Protein AF-A0A0F7GCV2-F1 (afdb_monomer)

Mean predicted aligned error: 16.21 Å

Sequence (490 aa):
MKNYNIGFSPEIVAKTCRRILKTDPNDILAHYYLGQAFEEQGKLLKAVDEYQEVLRIDPHKGKPHYHIGNIYQSQGKLEDAIDEYVQAIKIVPNQYQFHFSLGTAYEQQGKFQKAIYEYKEASKTCLDCDRERILTLLGSLYIRHGKMAAAIREFQKVLTINPDKEYAHFSLGIAYNTQGKFQKAIQEYAKALELNPDSARVHVLLGNVYKEQGRLDEAVKEFQQALEIDIGYVNAHYFLGDAYVSQNNLPAAIEEFRATQKINPDHLGAHHDLGIVFEMLGQANESMHEWKHFINKATGNLAHKSFVDDAKRRVLDLEMKLELQRSNNRIIYGLIKISESEQGHALCFLGEERALWLNNIWKIANGSKTWGEFLNQLPLDDAQSFRDVGNLPLPEKDEPLHFNDLCLFYHGQKLEWPFFSMLRWIPEEIKSKYGKIKMTMVFGDFLYFNPIFEAPLVASLKQHGYILERNDELIQRTNADNFFYFVDCE

Solvent-accessible surface area (backbone atoms only — not comparable to full-atom values): 26500 Å² total; per-residue (Å²): 122,96,75,76,89,67,92,72,57,47,67,57,48,33,56,50,24,55,55,46,40,73,78,40,80,80,46,50,66,37,30,44,51,30,12,52,22,24,46,78,68,68,40,53,70,61,13,41,54,26,25,49,50,30,41,72,77,41,74,82,53,25,65,44,30,38,53,45,13,52,53,29,43,76,70,67,39,44,67,66,13,44,55,25,20,52,51,13,32,74,62,41,68,76,41,26,68,40,30,39,53,39,12,52,45,26,46,77,69,66,39,52,74,58,14,54,50,25,38,49,54,14,52,71,46,42,84,91,58,73,50,54,59,47,30,47,52,52,18,53,55,23,50,79,67,72,37,31,76,57,16,44,57,30,29,52,52,31,40,71,77,38,76,81,43,36,70,41,29,41,51,39,12,53,36,27,41,80,68,70,37,47,72,59,12,48,54,24,33,51,52,17,35,75,70,43,74,82,40,33,68,55,28,34,54,46,14,51,51,28,43,78,69,69,39,44,71,60,12,42,52,26,15,49,52,13,36,74,66,34,78,80,43,50,67,28,31,41,54,35,12,53,42,25,47,75,70,68,38,51,72,60,14,50,55,24,25,50,51,23,36,72,79,37,78,79,46,52,70,42,28,46,50,48,15,50,52,26,47,76,70,68,36,51,70,62,12,39,52,27,29,50,51,28,39,67,74,44,61,89,40,76,92,43,45,69,60,42,53,48,43,52,51,52,39,52,52,45,53,50,52,52,48,34,58,74,47,71,73,44,69,63,49,47,79,48,79,78,50,99,88,44,95,41,49,33,43,43,64,77,79,94,81,55,75,69,56,56,54,49,51,50,51,45,50,75,72,28,65,22,46,38,54,31,47,69,71,40,57,70,71,58,34,46,38,66,70,68,44,76,95,59,86,72,78,55,53,81,39,74,54,57,79,83,35,62,42,44,36,59,95,91,39,78,47,71,67,74,61,61,67,54,58,69,72,52,57,68,74,58,53,71,72,52,77,72,84,65,71,59,84,61,90,60,104,56,96,56,86,56,77,59,70,54,70,71,57,52,54,52,43,46,76,71,57,32,44,81,42,74,40,65,70,59,24,71,75,66,78,46,97,83,46,69,49,76,44,71,81,123

Structure (mmCIF, N/CA/C/O backbone):
data_AF-A0A0F7GCV2-F1
#
_entry.id   AF-A0A0F7GCV2-F1
#
loop_
_atom_site.group_PDB
_atom_site.id
_atom_site.type_symbol
_atom_site.label_atom_id
_atom_site.label_alt_id
_atom_site.label_comp_id
_atom_site.label_asym_id
_atom_site.label_entity_id
_atom_site.label_seq_id
_atom_site.pdbx_PDB_ins_code
_atom_site.Cartn_x
_atom_site.Cartn_y
_atom_site.Cartn_z
_atom_site.occupancy
_atom_site.B_iso_or_equiv
_atom_site.auth_seq_id
_atom_site.auth_comp_id
_atom_site.auth_asym_id
_atom_site.auth_atom_id
_atom_site.pdbx_PDB_model_num
ATOM 1 N N . MET A 1 1 ? 22.943 -9.437 -43.470 1.00 51.25 1 MET A N 1
ATOM 2 C CA . MET A 1 1 ? 22.705 -9.133 -42.040 1.00 51.25 1 MET A CA 1
ATOM 3 C C . MET A 1 1 ? 21.429 -8.327 -41.754 1.00 51.25 1 MET A C 1
ATOM 5 O O . MET A 1 1 ? 20.947 -8.427 -40.640 1.00 51.25 1 MET A O 1
ATOM 9 N N . LYS A 1 2 ? 20.813 -7.602 -42.710 1.00 33.03 2 LYS A N 1
ATOM 10 C CA . LYS A 1 2 ? 19.607 -6.773 -42.451 1.00 33.03 2 LYS A CA 1
ATOM 11 C C . LYS A 1 2 ? 18.306 -7.518 -42.060 1.00 33.03 2 LYS A C 1
ATOM 13 O O . LYS A 1 2 ? 17.382 -6.858 -41.616 1.00 33.03 2 LYS A O 1
ATOM 18 N N . ASN A 1 3 ? 18.253 -8.854 -42.151 1.00 36.38 3 ASN A N 1
ATOM 19 C CA . ASN A 1 3 ? 17.060 -9.665 -41.833 1.00 36.38 3 ASN A CA 1
ATOM 20 C C . ASN A 1 3 ? 17.252 -10.639 -40.647 1.00 36.38 3 ASN A C 1
ATOM 22 O O . ASN A 1 3 ? 16.503 -11.601 -40.526 1.00 36.38 3 ASN A O 1
ATOM 26 N N . TYR A 1 4 ? 18.247 -10.441 -39.775 1.00 49.03 4 TYR A N 1
ATOM 27 C CA . TYR A 1 4 ? 18.553 -11.400 -38.693 1.00 49.03 4 TYR A CA 1
ATOM 28 C C . TYR A 1 4 ? 17.653 -11.305 -37.447 1.00 49.03 4 TYR A C 1
ATOM 30 O O . TYR A 1 4 ? 17.954 -11.924 -36.436 1.00 49.03 4 TYR A O 1
ATOM 38 N N . ASN A 1 5 ? 16.529 -10.586 -37.517 1.00 40.44 5 ASN A N 1
ATOM 39 C CA . ASN A 1 5 ? 15.610 -10.413 -36.386 1.00 40.44 5 ASN A CA 1
ATOM 40 C C . ASN A 1 5 ? 14.453 -11.436 -36.367 1.00 40.44 5 ASN A C 1
ATOM 42 O O . ASN A 1 5 ? 13.397 -11.161 -35.806 1.00 40.44 5 ASN A O 1
ATOM 46 N N . ILE A 1 6 ? 14.615 -12.595 -37.021 1.00 41.00 6 ILE A N 1
ATOM 47 C CA . ILE A 1 6 ? 13.574 -13.630 -37.119 1.00 41.00 6 ILE A CA 1
ATOM 48 C C . ILE A 1 6 ? 14.184 -15.016 -36.824 1.00 41.00 6 ILE A C 1
ATOM 50 O O . ILE A 1 6 ? 14.790 -15.631 -37.696 1.00 41.00 6 ILE A O 1
ATOM 54 N N . GLY A 1 7 ? 14.013 -15.510 -35.592 1.00 54.66 7 GLY A N 1
ATOM 55 C CA . GLY A 1 7 ? 13.826 -16.942 -35.294 1.00 54.66 7 GLY A CA 1
ATOM 56 C C . GLY A 1 7 ? 15.020 -17.913 -35.305 1.00 54.66 7 GLY A C 1
ATOM 57 O O . GLY A 1 7 ? 14.779 -19.118 -35.285 1.00 54.66 7 GLY A O 1
ATOM 58 N N . PHE A 1 8 ? 16.279 -17.465 -35.336 1.00 71.12 8 PHE A N 1
ATOM 59 C CA . PHE A 1 8 ? 17.431 -18.380 -35.232 1.00 71.12 8 PHE A CA 1
ATOM 60 C C . PHE A 1 8 ? 17.851 -18.627 -33.782 1.00 71.12 8 PHE A C 1
ATOM 62 O O . PHE A 1 8 ? 17.760 -17.728 -32.953 1.00 71.12 8 PHE A O 1
ATOM 69 N N . SER A 1 9 ? 18.348 -19.834 -33.483 1.00 86.69 9 SER A N 1
ATOM 70 C CA . SER A 1 9 ? 18.821 -20.152 -32.134 1.00 86.69 9 SER A CA 1
ATOM 71 C C . SER A 1 9 ? 20.073 -19.329 -31.771 1.00 86.69 9 SER A C 1
ATOM 73 O O . SER A 1 9 ? 20.914 -19.079 -32.652 1.00 86.69 9 SER A O 1
ATOM 75 N N . PRO A 1 10 ? 20.249 -18.946 -30.492 1.00 88.00 10 PRO A N 1
ATOM 76 C CA . PRO A 1 10 ? 21.396 -18.153 -30.042 1.00 88.00 10 PRO A CA 1
ATOM 77 C C . PRO A 1 10 ? 22.746 -18.792 -30.411 1.00 88.00 10 PRO A C 1
ATOM 79 O O . PRO A 1 10 ? 23.729 -18.107 -30.703 1.00 88.00 10 PRO A O 1
ATOM 82 N N . GLU A 1 11 ? 22.817 -20.124 -30.458 1.00 89.38 11 GLU A N 1
ATOM 83 C CA . GLU A 1 11 ? 24.028 -20.865 -30.820 1.00 89.38 11 GLU A CA 1
ATOM 84 C C . GLU A 1 11 ? 24.405 -20.680 -32.294 1.00 89.38 11 GLU A C 1
ATOM 86 O O . GLU A 1 11 ? 25.593 -20.575 -32.621 1.00 89.38 11 GLU A O 1
ATOM 91 N N . ILE A 1 12 ? 23.411 -20.631 -33.187 1.00 90.50 12 ILE A N 1
ATOM 92 C CA . ILE A 1 12 ? 23.620 -20.418 -34.625 1.00 90.50 12 ILE A CA 1
ATOM 93 C C . ILE A 1 12 ? 24.114 -18.993 -34.867 1.00 90.50 12 ILE A C 1
ATOM 95 O O . ILE A 1 12 ? 25.077 -18.803 -35.622 1.00 90.50 12 ILE A O 1
ATOM 99 N N . VAL A 1 13 ? 23.506 -18.011 -34.196 1.00 91.31 13 VAL A N 1
ATOM 100 C CA . VAL A 1 13 ? 23.935 -16.606 -34.253 1.00 91.31 13 VAL A CA 1
ATOM 101 C C . VAL A 1 13 ? 25.382 -16.494 -33.778 1.00 91.31 13 VAL A C 1
ATOM 103 O O . VAL A 1 13 ? 26.241 -16.031 -34.531 1.00 91.31 13 VAL A O 1
ATOM 106 N N . ALA A 1 14 ? 25.700 -17.051 -32.607 1.00 92.88 14 ALA A N 1
ATOM 107 C CA . ALA A 1 14 ? 27.052 -17.007 -32.059 1.00 92.88 14 ALA A CA 1
ATOM 108 C C . ALA A 1 14 ? 28.093 -17.682 -32.972 1.00 92.88 14 ALA A C 1
ATOM 110 O O . ALA A 1 14 ? 29.189 -17.153 -33.182 1.00 92.88 14 ALA A O 1
ATOM 111 N N . LYS A 1 15 ? 27.772 -18.847 -33.554 1.00 93.31 15 LYS A N 1
ATOM 112 C CA . LYS A 1 15 ? 28.664 -19.549 -34.495 1.00 93.31 15 LYS A CA 1
ATOM 113 C C . LYS A 1 15 ? 28.915 -18.725 -35.759 1.00 93.31 15 LYS A C 1
ATOM 115 O O . LYS A 1 15 ? 30.039 -18.711 -36.265 1.00 93.31 15 LYS A O 1
ATOM 120 N N . THR A 1 16 ? 27.882 -18.053 -36.258 1.00 93.44 16 THR A N 1
ATOM 121 C CA . THR A 1 16 ? 27.951 -17.228 -37.468 1.00 93.44 16 THR A CA 1
ATOM 122 C C . THR A 1 16 ? 28.781 -15.971 -37.225 1.00 93.44 16 THR A C 1
ATOM 124 O O . THR A 1 16 ? 29.723 -15.728 -37.980 1.00 93.44 16 THR A O 1
ATOM 127 N N . CYS A 1 17 ? 28.529 -15.243 -36.132 1.00 94.25 17 CYS A N 1
ATOM 128 C CA . CYS A 1 17 ? 29.315 -14.066 -35.755 1.00 94.25 17 CYS A CA 1
ATOM 129 C C . CYS A 1 17 ? 30.797 -14.409 -35.574 1.00 94.25 17 CYS A C 1
ATOM 131 O O . CYS A 1 17 ? 31.650 -13.748 -36.155 1.00 94.25 17 CYS A O 1
ATOM 133 N N . ARG A 1 18 ? 31.133 -15.520 -34.902 1.00 94.38 18 ARG A N 1
ATOM 134 C CA . ARG A 1 18 ? 32.538 -15.961 -34.779 1.00 94.38 18 ARG A CA 1
ATOM 135 C C . ARG A 1 18 ? 33.211 -16.251 -36.118 1.00 94.38 18 ARG A C 1
ATOM 137 O O . ARG A 1 18 ? 34.422 -16.100 -36.230 1.00 94.38 18 ARG A O 1
ATOM 144 N N . ARG A 1 19 ? 32.469 -16.716 -37.129 1.00 94.69 19 ARG A N 1
ATOM 145 C CA . ARG A 1 19 ? 33.030 -16.923 -38.473 1.00 94.69 19 ARG A CA 1
ATOM 146 C C . ARG A 1 19 ? 33.345 -15.589 -39.145 1.00 94.69 19 ARG A C 1
ATOM 148 O O . ARG A 1 19 ? 34.384 -15.500 -39.787 1.00 94.69 19 ARG A O 1
ATOM 155 N N . ILE A 1 20 ? 32.480 -14.593 -38.972 1.00 93.88 20 ILE A N 1
ATOM 156 C CA . ILE A 1 20 ? 32.690 -13.232 -39.482 1.00 93.88 20 ILE A CA 1
ATOM 157 C C . ILE A 1 20 ? 33.903 -12.598 -38.796 1.00 93.88 20 ILE A C 1
ATOM 159 O O . ILE A 1 20 ? 34.797 -12.123 -39.485 1.00 93.88 20 ILE A O 1
ATOM 163 N N . LEU A 1 21 ? 34.018 -12.723 -37.472 1.00 94.50 21 LEU A N 1
ATOM 164 C CA . LEU A 1 21 ? 35.140 -12.172 -36.702 1.00 94.50 21 LEU A CA 1
ATOM 165 C C . LEU A 1 21 ? 36.499 -12.812 -37.027 1.00 94.50 21 LEU A C 1
ATOM 167 O O . LEU A 1 21 ? 37.541 -12.201 -36.826 1.00 94.50 21 LEU A O 1
ATOM 171 N N . LYS A 1 22 ? 36.517 -14.035 -37.575 1.00 95.25 22 LYS A N 1
ATOM 172 C CA . LYS A 1 22 ? 37.752 -14.637 -38.112 1.00 95.25 22 LYS A CA 1
ATOM 173 C C . LYS A 1 22 ? 38.231 -13.967 -39.398 1.00 95.25 22 LYS A C 1
ATOM 175 O O . LYS A 1 22 ? 39.420 -14.025 -39.691 1.00 95.25 22 LYS A O 1
ATOM 180 N N . THR A 1 23 ? 37.312 -13.422 -40.192 1.00 94.94 23 THR A N 1
ATOM 181 C CA . THR A 1 23 ? 37.624 -12.744 -41.457 1.00 94.94 23 THR A CA 1
ATOM 182 C C . THR A 1 23 ? 37.780 -11.238 -41.283 1.00 94.94 23 THR A C 1
ATOM 184 O O . THR A 1 23 ? 38.622 -10.646 -41.948 1.00 94.94 23 THR A O 1
ATOM 187 N N . ASP A 1 24 ? 37.006 -10.642 -40.379 1.00 94.00 24 ASP A N 1
ATOM 188 C CA . ASP A 1 24 ? 37.065 -9.232 -40.008 1.00 94.00 24 ASP A CA 1
ATOM 189 C C . ASP A 1 24 ? 36.930 -9.098 -38.481 1.00 94.00 24 ASP A C 1
ATOM 191 O O . ASP A 1 24 ? 35.812 -9.086 -37.958 1.00 94.00 24 ASP A O 1
ATOM 195 N N . PRO A 1 25 ? 38.057 -9.019 -37.750 1.00 94.00 25 PRO A N 1
ATOM 196 C CA . PRO A 1 25 ? 38.048 -8.908 -36.295 1.00 94.00 25 PRO A CA 1
ATOM 197 C C . PRO A 1 25 ? 37.465 -7.604 -35.744 1.00 94.00 25 PRO A C 1
ATOM 199 O O . PRO A 1 25 ? 37.309 -7.518 -34.538 1.00 94.00 25 PRO A O 1
ATOM 202 N N . ASN A 1 26 ? 37.190 -6.589 -36.572 1.00 94.50 26 ASN A N 1
ATOM 203 C CA . ASN A 1 26 ? 36.624 -5.314 -36.115 1.00 94.50 26 ASN A CA 1
ATOM 204 C C . ASN A 1 26 ? 35.174 -5.110 -36.605 1.00 94.50 26 ASN A C 1
ATOM 206 O O . ASN A 1 26 ? 34.674 -3.980 -36.600 1.00 94.50 26 ASN A O 1
ATOM 210 N N . ASP A 1 27 ? 34.475 -6.171 -37.032 1.00 95.19 27 ASP A N 1
ATOM 211 C CA . ASP A 1 27 ? 33.066 -6.072 -37.430 1.00 95.19 27 ASP A CA 1
ATOM 212 C C . ASP A 1 27 ? 32.176 -5.786 -36.203 1.00 95.19 27 ASP A C 1
ATOM 214 O O . ASP A 1 27 ? 31.856 -6.662 -35.392 1.00 95.19 27 ASP A O 1
ATOM 218 N N . ILE A 1 28 ? 31.744 -4.526 -36.094 1.00 94.12 28 ILE A N 1
ATOM 219 C CA . ILE A 1 28 ? 30.892 -4.011 -35.012 1.00 94.12 28 ILE A CA 1
ATOM 220 C C . ILE A 1 28 ? 29.583 -4.800 -34.875 1.00 94.12 28 ILE A C 1
ATOM 222 O O . ILE A 1 28 ? 29.126 -5.057 -33.760 1.00 94.12 28 ILE A O 1
ATOM 226 N N . LEU A 1 29 ? 28.938 -5.159 -35.991 1.00 93.75 29 LEU A N 1
ATOM 227 C CA . LEU A 1 29 ? 27.657 -5.865 -35.949 1.00 93.75 29 LEU A CA 1
ATOM 228 C C . LEU A 1 29 ? 27.858 -7.301 -35.471 1.00 93.75 29 LEU A C 1
ATOM 230 O O . LEU A 1 29 ? 27.042 -7.798 -34.695 1.00 93.75 29 LEU A O 1
ATOM 234 N N . ALA A 1 30 ? 28.939 -7.954 -35.898 1.00 94.25 30 ALA A N 1
ATOM 235 C CA . ALA A 1 30 ? 29.267 -9.300 -35.457 1.00 94.25 30 ALA A CA 1
ATOM 236 C C . ALA A 1 30 ? 29.531 -9.351 -33.945 1.00 94.25 30 ALA A C 1
ATOM 238 O O . ALA A 1 30 ? 28.947 -10.213 -33.287 1.00 94.25 30 ALA A O 1
ATOM 239 N N . HIS A 1 31 ? 30.312 -8.416 -33.389 1.00 96.75 31 HIS A N 1
ATOM 240 C CA . HIS A 1 31 ? 30.496 -8.297 -31.935 1.00 96.75 31 HIS A CA 1
ATOM 241 C C . HIS A 1 31 ? 29.175 -8.002 -31.211 1.00 96.75 31 HIS A C 1
ATOM 243 O O . HIS A 1 31 ? 28.816 -8.705 -30.267 1.00 96.75 31 HIS A O 1
ATOM 249 N N . TYR A 1 32 ? 28.383 -7.041 -31.699 1.00 95.81 32 TYR A N 1
ATOM 250 C CA . TYR A 1 32 ? 27.100 -6.683 -31.084 1.00 95.81 32 TYR A CA 1
ATOM 251 C C . TYR A 1 32 ? 26.124 -7.868 -31.010 1.00 95.81 32 TYR A C 1
ATOM 253 O O . TYR A 1 32 ? 25.599 -8.176 -29.940 1.00 95.81 32 TYR A O 1
ATOM 261 N N . TYR A 1 33 ? 25.901 -8.569 -32.125 1.00 95.25 33 TYR A N 1
ATOM 262 C CA . TYR A 1 33 ? 24.995 -9.721 -32.159 1.00 95.25 33 TYR A CA 1
ATOM 263 C C . TYR A 1 33 ? 25.566 -10.949 -31.438 1.00 95.25 33 TYR A C 1
ATOM 265 O O . TYR A 1 33 ? 24.800 -11.770 -30.935 1.00 95.25 33 TYR A O 1
ATOM 273 N N . LEU A 1 34 ? 26.894 -11.092 -31.363 1.00 95.75 34 LEU A N 1
ATOM 274 C CA . LEU A 1 34 ? 27.526 -12.132 -30.551 1.00 95.75 34 LEU A CA 1
ATOM 275 C C . LEU A 1 34 ? 27.307 -11.879 -29.054 1.00 95.75 34 LEU A C 1
ATOM 277 O O . LEU A 1 34 ? 26.990 -12.827 -28.333 1.00 95.75 34 LEU A O 1
ATOM 281 N N . GLY A 1 35 ? 27.394 -10.620 -28.614 1.00 96.06 35 GLY A N 1
ATOM 282 C CA . GLY A 1 35 ? 27.037 -10.199 -27.260 1.00 96.06 35 GLY A CA 1
ATOM 283 C C . GLY A 1 35 ? 25.589 -10.551 -26.911 1.00 96.06 35 GLY A C 1
ATOM 284 O O . GLY A 1 35 ? 25.356 -11.247 -25.924 1.00 96.06 35 GLY A O 1
ATOM 285 N N . GLN A 1 36 ? 24.634 -10.199 -27.781 1.00 94.75 36 GLN A N 1
ATOM 286 C CA . GLN A 1 36 ? 23.213 -10.544 -27.593 1.00 94.75 36 GLN A CA 1
ATOM 287 C C . GLN A 1 36 ? 22.987 -12.058 -27.515 1.00 94.75 36 GLN A C 1
ATOM 289 O O . GLN A 1 36 ? 22.302 -12.550 -26.622 1.00 94.75 36 GLN A O 1
ATOM 294 N N . ALA A 1 37 ? 23.622 -12.823 -28.405 1.00 94.88 37 ALA A N 1
ATOM 295 C CA . ALA A 1 37 ? 23.523 -14.277 -28.384 1.00 94.88 37 ALA A CA 1
ATOM 296 C C . ALA A 1 37 ? 24.105 -14.889 -27.098 1.00 94.88 37 ALA A C 1
ATOM 298 O O . ALA A 1 37 ? 23.615 -15.916 -26.627 1.00 94.88 37 ALA A O 1
ATOM 299 N N . PHE A 1 38 ? 25.161 -14.301 -26.526 1.00 96.06 38 PHE A N 1
ATOM 300 C CA . PHE A 1 38 ? 25.697 -14.737 -25.238 1.00 96.06 38 PHE A CA 1
ATOM 301 C C . PHE A 1 38 ? 24.794 -14.369 -24.066 1.00 96.06 38 PHE A C 1
ATOM 303 O O . PHE A 1 38 ? 24.673 -15.177 -23.144 1.00 96.06 38 PHE A O 1
ATOM 310 N N . GLU A 1 39 ? 24.151 -13.208 -24.112 1.00 93.50 39 GLU A N 1
ATOM 311 C CA . GLU A 1 39 ? 23.164 -12.772 -23.126 1.00 93.50 39 GLU A CA 1
ATOM 312 C C . GLU A 1 39 ? 21.973 -13.741 -23.077 1.00 93.50 39 GLU A C 1
ATOM 314 O O . GLU A 1 39 ? 21.661 -14.267 -22.009 1.00 93.50 39 GLU A O 1
ATOM 319 N N . GLU A 1 40 ? 21.411 -14.105 -24.235 1.00 91.62 40 GLU A N 1
ATOM 320 C CA . GLU A 1 40 ? 20.334 -15.104 -24.353 1.00 91.62 40 GLU A CA 1
ATOM 321 C C . GLU A 1 40 ? 20.753 -16.502 -23.858 1.00 91.62 40 GLU A C 1
ATOM 323 O O . GLU A 1 40 ? 19.932 -17.269 -23.362 1.00 91.62 40 GLU A O 1
ATOM 328 N N . GLN A 1 41 ? 22.045 -16.834 -23.943 1.00 92.56 41 GLN A N 1
ATOM 329 C CA . GLN A 1 41 ? 22.618 -18.079 -23.409 1.00 92.56 41 GLN A CA 1
ATOM 330 C C . GLN A 1 41 ? 22.981 -18.000 -21.913 1.00 92.56 41 GLN A C 1
ATOM 332 O O . GLN A 1 41 ? 23.559 -18.953 -21.383 1.00 92.56 41 GLN A O 1
ATOM 337 N N . GLY A 1 42 ? 22.747 -16.868 -21.242 1.00 92.69 42 GLY A N 1
ATOM 338 C CA . GLY A 1 42 ? 23.137 -16.635 -19.846 1.00 92.69 42 GLY A CA 1
ATOM 339 C C . GLY A 1 42 ? 24.648 -16.477 -19.620 1.00 92.69 42 GLY A C 1
ATOM 340 O O . GLY A 1 42 ? 25.120 -16.473 -18.483 1.00 92.69 42 GLY A O 1
ATOM 341 N N . LYS A 1 43 ? 25.448 -16.333 -20.682 1.00 95.25 43 LYS A N 1
ATOM 342 C CA . LYS A 1 43 ? 26.912 -16.165 -20.620 1.00 95.25 43 LYS A CA 1
ATOM 343 C C . LYS A 1 43 ? 27.272 -14.688 -20.451 1.00 95.25 43 LYS A C 1
ATOM 345 O O . LYS A 1 43 ? 27.965 -14.113 -21.286 1.00 95.25 43 LYS A O 1
ATOM 350 N N . LEU A 1 44 ? 26.815 -14.097 -19.348 1.00 95.00 44 LEU A N 1
ATOM 351 C CA . LEU A 1 44 ? 26.806 -12.646 -19.127 1.00 95.00 44 LEU A CA 1
ATOM 352 C C . LEU A 1 44 ? 28.187 -11.982 -19.227 1.00 95.00 44 LEU A C 1
ATOM 354 O O . LEU A 1 44 ? 28.305 -10.943 -19.860 1.00 95.00 44 LEU A O 1
ATOM 358 N N . LEU A 1 45 ? 29.242 -12.591 -18.669 1.00 94.88 45 LEU A N 1
ATOM 359 C CA . LEU A 1 45 ? 30.601 -12.032 -18.764 1.00 94.88 45 LEU A CA 1
ATOM 360 C C . LEU A 1 45 ? 31.077 -11.935 -20.217 1.00 94.88 45 LEU A C 1
ATOM 362 O O . LEU A 1 45 ? 31.553 -10.892 -20.641 1.00 94.88 45 LEU A O 1
ATOM 366 N N . LYS A 1 46 ? 30.844 -12.989 -21.008 1.00 96.00 46 LYS A N 1
ATOM 367 C CA . LYS A 1 46 ? 31.195 -12.989 -22.433 1.00 96.00 46 LYS A CA 1
ATOM 368 C C . LYS A 1 46 ? 30.364 -11.982 -23.216 1.00 96.00 46 LYS A C 1
ATOM 370 O O . LYS A 1 46 ? 30.866 -11.402 -24.162 1.00 96.00 46 LYS A O 1
ATOM 375 N N . ALA A 1 47 ? 29.102 -11.782 -22.842 1.00 97.00 47 ALA A N 1
ATOM 376 C CA . ALA A 1 47 ? 28.275 -10.757 -23.465 1.00 97.00 47 ALA A CA 1
ATOM 377 C C . ALA A 1 47 ? 28.857 -9.354 -23.228 1.00 97.00 47 ALA A C 1
ATOM 379 O O . ALA A 1 47 ? 28.982 -8.585 -24.177 1.00 97.00 47 ALA A O 1
ATOM 380 N N . VAL A 1 48 ? 29.278 -9.055 -21.992 1.00 97.25 48 VAL A N 1
ATOM 381 C CA . VAL A 1 48 ? 29.935 -7.784 -21.649 1.00 97.25 48 VAL A CA 1
ATOM 382 C C . VAL A 1 48 ? 31.230 -7.596 -22.438 1.00 97.25 48 VAL A C 1
ATOM 384 O O . VAL A 1 48 ? 31.399 -6.527 -23.017 1.00 97.25 48 VAL A O 1
ATOM 387 N N . ASP A 1 49 ? 32.088 -8.617 -22.529 1.00 97.06 49 ASP A N 1
ATOM 388 C CA . ASP A 1 49 ? 33.345 -8.540 -23.293 1.00 97.06 49 ASP A CA 1
ATOM 389 C C . ASP A 1 49 ? 33.090 -8.145 -24.762 1.00 97.06 49 ASP A C 1
ATOM 391 O O . ASP A 1 49 ? 33.731 -7.244 -25.303 1.00 97.06 49 ASP A O 1
ATOM 395 N N . GLU A 1 50 ? 32.102 -8.772 -25.408 1.00 97.62 50 GLU A N 1
ATOM 396 C CA . GLU A 1 50 ? 31.753 -8.479 -26.805 1.00 97.62 50 GLU A CA 1
ATOM 397 C C . GLU A 1 50 ? 31.137 -7.078 -26.967 1.00 97.62 50 GLU A C 1
ATOM 399 O O . GLU A 1 50 ? 31.420 -6.378 -27.940 1.00 97.62 50 GLU A O 1
ATOM 404 N N . TYR A 1 51 ? 30.319 -6.624 -26.011 1.00 97.88 51 TYR A N 1
ATOM 405 C CA . TYR A 1 51 ? 29.782 -5.260 -26.020 1.00 97.88 51 TYR A CA 1
ATOM 406 C C . TYR A 1 51 ? 30.866 -4.200 -25.774 1.00 97.88 51 TYR A C 1
ATOM 408 O O . TYR A 1 51 ? 30.818 -3.133 -26.386 1.00 97.88 51 TYR A O 1
ATOM 416 N N . GLN A 1 52 ? 31.859 -4.482 -24.930 1.00 97.44 52 GLN A N 1
ATOM 417 C CA . GLN A 1 52 ? 33.015 -3.607 -24.728 1.00 97.44 52 GLN A CA 1
ATOM 418 C C . GLN A 1 52 ? 33.874 -3.511 -25.987 1.00 97.44 52 GLN A C 1
ATOM 420 O O . GLN A 1 52 ? 34.356 -2.427 -26.309 1.00 97.44 52 GLN A O 1
ATOM 425 N N . GLU A 1 53 ? 34.002 -4.599 -26.746 1.00 97.50 53 GLU A N 1
ATOM 426 C CA . GLU A 1 53 ? 34.718 -4.575 -28.018 1.00 97.50 53 GLU A CA 1
ATOM 427 C C . GLU A 1 53 ? 34.008 -3.696 -29.057 1.00 97.50 53 GLU A C 1
ATOM 429 O O . GLU A 1 53 ? 34.657 -2.914 -29.755 1.00 97.50 53 GLU A O 1
ATOM 434 N N . VAL A 1 54 ? 32.666 -3.699 -29.080 1.00 97.19 54 VAL A N 1
ATOM 435 C CA . VAL A 1 54 ? 31.900 -2.719 -29.870 1.00 97.19 54 VAL A CA 1
ATOM 436 C C . VAL A 1 54 ? 32.269 -1.287 -29.478 1.00 97.19 54 VAL A C 1
ATOM 438 O O . VAL A 1 54 ? 32.499 -0.463 -30.361 1.00 97.19 54 VAL A O 1
ATOM 441 N N . LEU A 1 55 ? 32.344 -0.988 -28.179 1.00 96.38 55 LEU A N 1
ATOM 442 C CA . LEU A 1 55 ? 32.675 0.349 -27.675 1.00 96.38 55 LEU A CA 1
ATOM 443 C C . LEU A 1 55 ? 34.143 0.732 -27.917 1.00 96.38 55 LEU A C 1
ATOM 445 O O . LEU A 1 55 ? 34.439 1.911 -28.102 1.00 96.38 55 LEU A O 1
ATOM 449 N N . ARG A 1 56 ? 35.058 -0.244 -27.963 1.00 96.81 56 ARG A N 1
ATOM 450 C CA . ARG A 1 56 ? 36.464 -0.035 -28.337 1.00 96.81 56 ARG A CA 1
ATOM 451 C C . ARG A 1 56 ? 36.592 0.396 -29.799 1.00 96.81 56 ARG A C 1
ATOM 453 O O . ARG A 1 56 ? 37.436 1.234 -30.113 1.00 96.81 56 ARG A O 1
ATOM 460 N N . ILE A 1 57 ? 35.788 -0.197 -30.682 1.00 95.50 57 ILE A N 1
ATOM 461 C CA . ILE A 1 57 ? 35.810 0.080 -32.125 1.00 95.50 57 ILE A CA 1
ATOM 462 C C . ILE A 1 57 ? 35.033 1.367 -32.446 1.00 95.50 57 ILE A C 1
ATOM 464 O O . ILE A 1 57 ? 35.517 2.194 -33.218 1.00 95.50 57 ILE A O 1
ATOM 468 N N . ASP A 1 58 ? 33.850 1.552 -31.854 1.00 94.00 58 ASP A N 1
ATOM 469 C CA . ASP A 1 58 ? 33.014 2.748 -32.009 1.00 94.00 58 ASP A CA 1
ATOM 470 C C . ASP A 1 58 ? 32.402 3.190 -30.661 1.00 94.00 58 ASP A C 1
ATOM 472 O O . ASP A 1 58 ? 31.337 2.699 -30.260 1.00 94.00 58 ASP A O 1
ATOM 476 N N . PRO A 1 59 ? 33.025 4.176 -29.983 1.00 93.69 59 PRO A N 1
ATOM 477 C CA . PRO A 1 59 ? 32.544 4.709 -28.706 1.00 93.69 59 PRO A CA 1
ATOM 478 C C . PRO A 1 59 ? 31.191 5.436 -28.778 1.00 93.69 59 PRO A C 1
ATOM 480 O O . PRO A 1 59 ? 30.595 5.728 -27.745 1.00 93.69 59 PRO A O 1
ATOM 483 N N . HIS A 1 60 ? 30.674 5.750 -29.972 1.00 92.69 60 HIS A N 1
ATOM 484 C CA . HIS A 1 60 ? 29.415 6.485 -30.151 1.00 92.69 60 HIS A CA 1
ATOM 485 C C . HIS A 1 60 ? 28.203 5.558 -30.354 1.00 92.69 60 HIS A C 1
ATOM 487 O O . HIS A 1 60 ? 27.174 5.961 -30.909 1.00 92.69 60 HIS A O 1
ATOM 493 N N . LYS A 1 61 ? 28.281 4.305 -29.888 1.00 92.25 61 LYS A N 1
ATOM 494 C CA . LYS A 1 61 ? 27.150 3.367 -29.854 1.00 92.25 61 LYS A CA 1
ATOM 495 C C . LYS A 1 61 ? 26.517 3.321 -28.460 1.00 92.25 61 LYS A C 1
ATOM 497 O O . LYS A 1 61 ? 27.070 2.745 -27.535 1.00 92.25 61 LYS A O 1
ATOM 502 N N . GLY A 1 62 ? 25.292 3.835 -28.322 1.00 91.19 62 GLY A N 1
ATOM 503 C CA . GLY A 1 62 ? 24.563 3.805 -27.040 1.00 91.19 62 GLY A CA 1
ATOM 504 C C . GLY A 1 62 ? 23.976 2.436 -26.649 1.00 91.19 62 GLY A C 1
ATOM 505 O O . GLY A 1 62 ? 23.813 2.148 -25.470 1.00 91.19 62 GLY A O 1
ATOM 506 N N . LYS A 1 63 ? 23.662 1.558 -27.616 1.00 95.19 63 LYS A N 1
ATOM 507 C CA . LYS A 1 63 ? 23.027 0.249 -27.336 1.00 95.19 63 LYS A CA 1
ATOM 508 C C . LYS A 1 63 ? 23.908 -0.740 -26.546 1.00 95.19 63 LYS A C 1
ATOM 510 O O . LYS A 1 63 ? 23.351 -1.417 -25.689 1.00 95.19 63 LYS A O 1
ATOM 515 N N . PRO A 1 64 ? 25.225 -0.864 -26.805 1.00 96.56 64 PRO A N 1
ATOM 516 C CA . PRO A 1 64 ? 26.116 -1.669 -25.968 1.00 96.56 64 PRO A CA 1
ATOM 517 C C . PRO A 1 64 ? 26.102 -1.240 -24.498 1.00 96.56 64 PRO A C 1
ATOM 519 O O . PRO A 1 64 ? 25.885 -2.088 -23.644 1.00 96.56 64 PRO A O 1
ATOM 522 N N . HIS A 1 65 ? 26.216 0.064 -24.209 1.00 97.62 65 HIS A N 1
ATOM 523 C CA . HIS A 1 65 ? 26.093 0.598 -22.845 1.00 97.62 65 HIS A CA 1
ATOM 524 C C . HIS A 1 65 ? 24.768 0.184 -22.184 1.00 97.62 65 HIS A C 1
ATOM 526 O O . HIS A 1 65 ? 24.750 -0.308 -21.063 1.00 97.62 65 HIS A O 1
ATOM 532 N N . TYR A 1 66 ? 23.646 0.291 -22.903 1.00 97.00 66 TYR A N 1
ATOM 533 C CA . TYR A 1 66 ? 22.348 -0.174 -22.406 1.00 97.00 66 TYR A CA 1
ATOM 534 C C . TYR A 1 66 ? 22.332 -1.669 -22.041 1.00 97.00 66 TYR A C 1
ATOM 536 O O . TYR A 1 66 ? 21.841 -2.034 -20.974 1.00 97.00 66 TYR A O 1
ATOM 544 N N . HIS A 1 67 ? 22.880 -2.537 -22.895 1.00 97.44 67 HIS A N 1
ATOM 545 C CA . HIS A 1 67 ? 22.912 -3.977 -22.621 1.00 97.44 67 HIS A CA 1
ATOM 546 C C . HIS A 1 67 ? 23.864 -4.334 -21.473 1.00 97.44 67 HIS A C 1
ATOM 548 O O . HIS A 1 67 ? 23.507 -5.139 -20.616 1.00 97.44 67 HIS A O 1
ATOM 554 N N . ILE A 1 68 ? 25.032 -3.687 -21.386 1.00 97.56 68 ILE A N 1
ATOM 555 C CA . ILE A 1 68 ? 25.947 -3.829 -20.241 1.00 97.56 68 ILE A CA 1
ATOM 556 C C . ILE A 1 68 ? 25.242 -3.390 -18.947 1.00 97.56 68 ILE A C 1
ATOM 558 O O . ILE A 1 68 ? 25.280 -4.114 -17.951 1.00 97.56 68 ILE A O 1
ATOM 562 N N . GLY A 1 69 ? 24.528 -2.261 -18.976 1.00 97.38 69 GLY A N 1
ATOM 563 C CA . GLY A 1 69 ? 23.737 -1.776 -17.846 1.00 97.38 69 GLY A CA 1
ATOM 564 C C . GLY A 1 69 ? 22.666 -2.774 -17.393 1.00 97.38 69 GLY A C 1
ATOM 565 O O . GLY A 1 69 ? 22.568 -3.054 -16.198 1.00 97.38 69 GLY A O 1
ATOM 566 N N . ASN A 1 70 ? 21.929 -3.391 -18.328 1.00 97.19 70 ASN A N 1
ATOM 567 C CA . ASN A 1 70 ? 20.942 -4.436 -18.012 1.00 97.19 70 ASN A CA 1
ATOM 568 C C . ASN A 1 70 ? 21.599 -5.638 -17.315 1.00 97.19 70 ASN A C 1
ATOM 570 O O . ASN A 1 70 ? 21.072 -6.156 -16.325 1.00 97.19 70 ASN A O 1
ATOM 574 N N . ILE A 1 71 ? 22.773 -6.061 -17.797 1.00 97.00 71 ILE A N 1
ATOM 575 C CA . ILE A 1 71 ? 23.541 -7.156 -17.198 1.00 97.00 71 ILE A CA 1
ATOM 576 C C . ILE A 1 71 ? 23.958 -6.793 -15.768 1.00 97.00 71 ILE A C 1
ATOM 578 O O . ILE A 1 71 ? 23.719 -7.582 -14.851 1.00 97.00 71 ILE A O 1
ATOM 582 N N . TYR A 1 72 ? 24.516 -5.604 -15.538 1.00 97.25 72 TYR A N 1
ATOM 583 C CA . TYR A 1 72 ? 24.886 -5.155 -14.192 1.00 97.25 72 TYR A CA 1
ATOM 584 C C . TYR A 1 72 ? 23.683 -5.026 -13.258 1.00 97.25 72 TYR A C 1
ATOM 586 O O . TYR A 1 72 ? 23.752 -5.470 -12.109 1.00 97.25 72 TYR A O 1
ATOM 594 N N . GLN A 1 73 ? 22.550 -4.531 -13.755 1.00 96.56 73 GLN A N 1
ATOM 595 C CA . GLN A 1 73 ? 21.320 -4.445 -12.975 1.00 96.56 73 GLN A CA 1
ATOM 596 C C . GLN A 1 73 ? 20.821 -5.835 -12.556 1.00 96.56 73 GLN A C 1
ATOM 598 O O . GLN A 1 73 ? 20.461 -6.025 -11.395 1.00 96.56 73 GLN A O 1
ATOM 603 N N . SER A 1 74 ? 20.872 -6.828 -13.453 1.00 94.44 74 SER A N 1
ATOM 604 C CA . SER A 1 74 ? 20.510 -8.219 -13.131 1.00 94.44 74 SER A CA 1
ATOM 605 C C . SER A 1 74 ? 21.427 -8.859 -12.077 1.00 94.44 74 SER A C 1
ATOM 607 O O . SER A 1 74 ? 21.002 -9.746 -11.342 1.00 94.44 74 SER A O 1
ATOM 609 N N . GLN A 1 75 ? 22.669 -8.376 -11.966 1.00 94.19 75 GLN A N 1
ATOM 610 C CA . GLN A 1 75 ? 23.642 -8.789 -10.950 1.00 94.19 75 GLN A CA 1
ATOM 611 C C . GLN A 1 75 ? 23.507 -8.002 -9.633 1.00 94.19 75 GLN A C 1
ATOM 613 O O . GLN A 1 75 ? 24.279 -8.237 -8.706 1.00 94.19 75 GLN A O 1
ATOM 618 N N . GLY A 1 76 ? 22.574 -7.046 -9.544 1.00 93.81 76 GLY A N 1
ATOM 619 C CA . GLY A 1 76 ? 22.415 -6.156 -8.390 1.00 93.81 76 GLY A CA 1
ATOM 620 C C . GLY A 1 76 ? 23.464 -5.041 -8.293 1.00 93.81 76 GLY A C 1
ATOM 621 O O . GLY A 1 76 ? 23.471 -4.291 -7.317 1.00 93.81 76 GLY A O 1
ATOM 622 N N . LYS A 1 77 ? 24.332 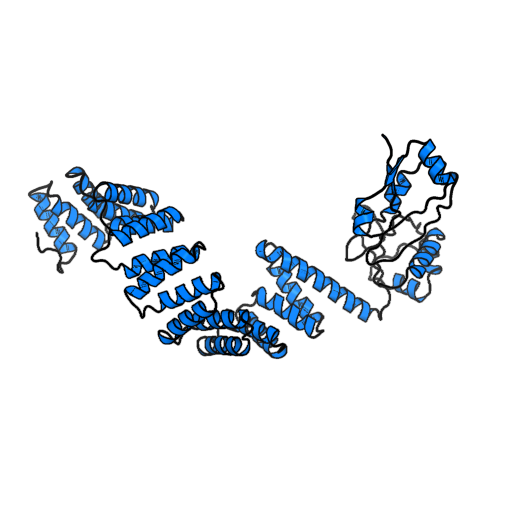-4.884 -9.300 1.00 96.31 77 LYS A N 1
ATOM 623 C CA . LYS A 1 77 ? 25.337 -3.813 -9.380 1.00 96.31 77 LYS A CA 1
ATOM 624 C C . LYS A 1 77 ? 24.696 -2.529 -9.905 1.00 96.31 77 LYS A C 1
ATOM 626 O O . LYS A 1 77 ? 24.886 -2.132 -11.051 1.00 96.31 77 LYS A O 1
ATOM 631 N N . LEU A 1 78 ? 23.862 -1.914 -9.069 1.00 95.88 78 LEU A N 1
ATOM 632 C CA . LEU A 1 78 ? 23.015 -0.790 -9.480 1.00 95.88 78 LEU A CA 1
ATOM 633 C C . LEU A 1 78 ? 23.811 0.457 -9.876 1.00 95.88 78 LEU A C 1
ATOM 635 O O . LEU A 1 78 ? 23.383 1.175 -10.771 1.00 95.88 78 LEU A O 1
ATOM 639 N N . GLU A 1 79 ? 24.941 0.727 -9.223 1.00 97.06 79 GLU A N 1
ATOM 640 C CA . GLU A 1 79 ? 25.765 1.909 -9.515 1.00 97.06 79 GLU A CA 1
ATOM 641 C C . GLU A 1 79 ? 26.422 1.799 -10.891 1.00 97.06 79 GLU A C 1
ATOM 643 O O . GLU A 1 79 ? 26.221 2.683 -11.722 1.00 97.06 79 GLU A O 1
ATOM 648 N N . ASP A 1 80 ? 27.063 0.661 -11.174 1.00 97.00 80 ASP A N 1
ATOM 649 C CA . ASP A 1 80 ? 27.630 0.371 -12.494 1.00 97.00 80 ASP A CA 1
ATOM 650 C C . ASP A 1 80 ? 26.543 0.415 -13.581 1.00 97.00 80 ASP A C 1
ATOM 652 O O . ASP A 1 80 ? 26.731 1.002 -14.644 1.00 97.00 80 ASP A O 1
ATOM 656 N N . ALA A 1 81 ? 25.360 -0.152 -13.310 1.00 98.00 81 ALA A N 1
ATOM 657 C CA . ALA A 1 81 ? 24.241 -0.114 -14.251 1.00 98.00 81 ALA A CA 1
ATOM 658 C C . ALA A 1 81 ? 23.783 1.319 -14.566 1.00 98.00 81 ALA A C 1
ATOM 660 O O . ALA A 1 81 ? 23.546 1.658 -15.726 1.00 98.00 81 ALA A O 1
ATOM 661 N N . ILE A 1 82 ? 23.666 2.168 -13.539 1.00 98.12 82 ILE A N 1
ATOM 662 C CA . ILE A 1 82 ? 23.288 3.579 -13.685 1.00 98.12 82 ILE A CA 1
ATOM 663 C C . ILE A 1 82 ? 24.304 4.322 -14.553 1.00 98.12 82 ILE A C 1
ATOM 665 O O . ILE A 1 82 ? 23.893 5.065 -15.448 1.00 98.12 82 ILE A O 1
ATOM 669 N N . ASP A 1 83 ? 25.599 4.123 -14.313 1.00 97.62 83 ASP A N 1
ATOM 670 C CA . ASP A 1 83 ? 26.652 4.792 -15.075 1.00 97.62 83 ASP A CA 1
ATOM 671 C C . ASP A 1 83 ? 26.586 4.417 -16.560 1.00 97.62 83 ASP A C 1
ATOM 673 O O . ASP A 1 83 ? 26.609 5.302 -17.422 1.00 97.62 83 ASP A O 1
ATOM 677 N N . GLU A 1 84 ? 26.395 3.132 -16.863 1.00 98.00 84 GLU A N 1
ATOM 678 C CA . GLU A 1 84 ? 26.233 2.632 -18.230 1.00 98.00 84 GLU A CA 1
ATOM 679 C C . GLU A 1 84 ? 24.980 3.209 -18.911 1.00 98.00 84 GLU A C 1
ATOM 681 O O . GLU A 1 84 ? 25.053 3.734 -20.027 1.00 98.00 84 GLU A O 1
ATOM 686 N N . TYR A 1 85 ? 23.827 3.225 -18.236 1.00 98.19 85 TYR A N 1
ATOM 687 C CA . TYR A 1 85 ? 22.614 3.833 -18.796 1.00 98.19 85 TYR A CA 1
ATOM 688 C C . TYR A 1 85 ? 22.767 5.338 -19.048 1.00 98.19 85 TYR A C 1
ATOM 690 O O . TYR A 1 85 ? 22.276 5.850 -20.058 1.00 98.19 85 TYR A O 1
ATOM 698 N N . VAL A 1 86 ? 23.477 6.056 -18.173 1.00 97.62 86 VAL A N 1
ATOM 699 C CA . VAL A 1 86 ? 23.776 7.480 -18.365 1.00 97.62 86 VAL A CA 1
ATOM 700 C C . VAL A 1 86 ? 24.644 7.693 -19.608 1.00 97.62 86 VAL A C 1
ATOM 702 O O . VAL A 1 86 ? 24.391 8.638 -20.359 1.00 97.62 86 VAL A O 1
ATOM 705 N N . GLN A 1 87 ? 25.629 6.828 -19.878 1.00 97.50 87 GLN A N 1
ATOM 706 C CA . GLN A 1 87 ? 26.390 6.895 -21.133 1.00 97.50 87 GLN A CA 1
ATOM 707 C C . GLN A 1 87 ? 25.503 6.607 -22.349 1.00 97.50 87 GLN A C 1
ATOM 709 O O . GLN A 1 87 ? 25.552 7.351 -23.331 1.00 97.50 87 GLN A O 1
ATOM 714 N N . ALA A 1 88 ? 24.625 5.602 -22.266 1.00 96.75 88 ALA A N 1
ATOM 715 C CA . ALA A 1 88 ? 23.678 5.291 -23.334 1.00 96.75 88 ALA A CA 1
ATOM 716 C C . ALA A 1 88 ? 22.787 6.501 -23.692 1.00 96.75 88 ALA A C 1
ATOM 718 O O . ALA A 1 88 ? 22.638 6.819 -24.875 1.00 96.75 88 ALA A O 1
ATOM 719 N N . ILE A 1 89 ? 22.261 7.214 -22.686 1.00 96.31 89 ILE A N 1
ATOM 720 C CA . ILE A 1 89 ? 21.430 8.422 -22.857 1.00 96.31 89 ILE A CA 1
ATOM 721 C C . ILE A 1 89 ? 22.243 9.598 -23.409 1.00 96.31 89 ILE A C 1
ATOM 723 O O . ILE A 1 89 ? 21.758 10.308 -24.286 1.00 96.31 89 ILE A O 1
ATOM 727 N N . LYS A 1 90 ? 23.485 9.809 -22.950 1.00 96.44 90 LYS A N 1
ATOM 728 C CA . LYS A 1 90 ? 24.355 10.872 -23.492 1.00 96.44 90 LYS A CA 1
ATOM 729 C C . LYS A 1 90 ? 24.576 10.723 -24.998 1.00 96.44 90 LYS A C 1
ATOM 731 O O . LYS A 1 90 ? 24.646 11.727 -25.702 1.00 96.44 90 LYS A O 1
ATOM 736 N N . ILE A 1 91 ? 24.692 9.485 -25.479 1.00 94.88 91 ILE A N 1
ATOM 737 C CA . ILE A 1 91 ? 24.927 9.178 -26.894 1.00 94.88 91 ILE A CA 1
ATOM 738 C C . ILE A 1 91 ? 23.620 9.227 -27.695 1.00 94.88 91 ILE A C 1
ATOM 740 O O . ILE A 1 91 ? 23.581 9.816 -28.774 1.00 94.88 91 ILE A O 1
ATOM 744 N N . VAL A 1 92 ? 22.547 8.610 -27.186 1.00 92.44 92 VAL A N 1
ATOM 745 C CA . VAL A 1 92 ? 21.229 8.582 -27.840 1.00 92.44 92 VAL A CA 1
ATOM 746 C C . VAL A 1 92 ? 20.152 9.054 -26.852 1.00 92.44 92 VAL A C 1
ATOM 748 O O . VAL A 1 92 ? 19.517 8.226 -26.197 1.00 92.44 92 VAL A O 1
ATOM 751 N N . PRO A 1 93 ? 19.901 10.376 -26.763 1.00 90.19 93 PRO A N 1
ATOM 752 C CA . PRO A 1 93 ? 18.993 10.931 -25.755 1.00 90.19 93 PRO A CA 1
ATOM 753 C C . PRO A 1 93 ? 17.527 10.528 -25.940 1.00 90.19 93 PRO A C 1
ATOM 755 O O . PRO A 1 93 ? 16.789 10.394 -24.980 1.00 90.19 93 PRO A O 1
ATOM 758 N N . ASN A 1 94 ? 17.077 10.307 -27.176 1.00 88.00 94 ASN A N 1
ATOM 759 C CA . ASN A 1 94 ? 15.654 10.103 -27.472 1.00 88.00 94 ASN A CA 1
ATOM 760 C C . ASN A 1 94 ? 15.250 8.620 -27.525 1.00 88.00 94 ASN A C 1
ATOM 762 O O . ASN A 1 94 ? 14.390 8.241 -28.320 1.00 88.00 94 ASN A O 1
ATOM 766 N N . GLN A 1 95 ? 15.878 7.772 -26.708 1.00 90.69 95 GLN A N 1
ATOM 767 C CA . GLN A 1 95 ? 15.588 6.340 -26.659 1.00 90.69 95 GLN A CA 1
ATOM 768 C C . GLN A 1 95 ? 14.867 5.981 -25.355 1.00 90.69 95 GLN A C 1
ATOM 770 O O . GLN A 1 95 ? 15.476 5.931 -24.284 1.00 90.69 95 GLN A O 1
ATOM 775 N N . TYR A 1 96 ? 13.568 5.678 -25.440 1.00 92.88 96 TYR A N 1
ATOM 776 C CA . TYR A 1 96 ? 12.751 5.454 -24.242 1.00 92.88 96 TYR A CA 1
ATOM 777 C C . TYR A 1 96 ? 13.254 4.290 -23.372 1.00 92.88 96 TYR A C 1
ATOM 779 O O . TYR A 1 96 ? 13.140 4.374 -22.152 1.00 92.88 96 TYR A O 1
ATOM 787 N N . GLN A 1 97 ? 13.815 3.218 -23.959 1.00 93.44 97 GLN A N 1
ATOM 788 C CA . GLN A 1 97 ? 14.316 2.071 -23.188 1.00 93.44 97 GLN A CA 1
ATOM 789 C C . GLN A 1 97 ? 15.432 2.478 -22.225 1.00 93.44 97 GLN A C 1
ATOM 791 O O . GLN A 1 97 ? 15.526 1.912 -21.141 1.00 93.44 97 GLN A O 1
ATOM 796 N N . PHE A 1 98 ? 16.263 3.453 -22.605 1.00 94.88 98 PHE A N 1
ATOM 797 C CA . PHE A 1 98 ? 17.415 3.853 -21.801 1.00 94.88 98 PHE A CA 1
ATOM 798 C C . PHE A 1 98 ? 16.949 4.624 -20.567 1.00 94.88 98 PHE A C 1
ATOM 800 O O . PHE A 1 98 ? 17.304 4.269 -19.446 1.00 94.88 98 PHE A O 1
ATOM 807 N N . HIS A 1 99 ? 16.056 5.596 -20.767 1.00 95.81 99 HIS A N 1
ATOM 808 C CA . HIS A 1 99 ? 15.381 6.296 -19.675 1.00 95.81 99 HIS A CA 1
ATOM 809 C C . HIS A 1 99 ? 14.553 5.342 -18.805 1.00 95.81 99 HIS A C 1
ATOM 811 O O . HIS A 1 99 ? 14.576 5.431 -17.582 1.00 95.81 99 HIS A O 1
ATOM 817 N N . PHE A 1 100 ? 13.850 4.382 -19.408 1.00 95.56 100 PHE A N 1
ATOM 818 C CA . PHE A 1 100 ? 13.071 3.404 -18.657 1.00 95.56 100 PHE A CA 1
ATOM 819 C C . PHE A 1 100 ? 13.961 2.549 -17.740 1.00 95.56 100 PHE A C 1
ATOM 821 O O . PHE A 1 100 ? 13.675 2.463 -16.547 1.00 95.56 100 PHE A O 1
ATOM 828 N N . SER A 1 101 ? 15.049 1.967 -18.257 1.00 96.56 101 SER A N 1
ATOM 829 C CA . SER A 1 101 ? 15.984 1.163 -17.454 1.00 96.56 101 SER A CA 1
ATOM 830 C C . SER A 1 101 ? 16.746 1.989 -16.411 1.00 96.56 101 SER A C 1
ATOM 832 O O . SER A 1 101 ? 16.955 1.528 -15.290 1.00 96.56 101 SER A O 1
ATOM 834 N N . LEU A 1 102 ? 17.102 3.240 -16.717 1.00 97.12 102 LEU A N 1
ATOM 835 C CA . LEU A 1 102 ? 17.686 4.134 -15.714 1.00 97.12 102 LEU A CA 1
ATOM 836 C C . LEU A 1 102 ? 16.681 4.455 -14.594 1.00 97.12 102 LEU A C 1
ATOM 838 O O . LEU A 1 102 ? 17.035 4.463 -13.413 1.00 97.12 102 LEU A O 1
ATOM 842 N N . GLY A 1 103 ? 15.411 4.663 -14.950 1.00 96.25 103 GLY A N 1
ATOM 843 C CA . GLY A 1 103 ? 14.320 4.864 -14.002 1.00 96.25 103 GLY A CA 1
ATOM 844 C C . GLY A 1 103 ? 14.125 3.677 -13.057 1.00 96.25 103 GLY A C 1
ATOM 845 O O . GLY A 1 103 ? 14.032 3.881 -11.844 1.00 96.25 103 GLY A O 1
ATOM 846 N N . THR A 1 104 ? 14.144 2.444 -13.579 1.00 95.69 104 THR A N 1
ATOM 847 C CA . THR A 1 104 ? 14.027 1.230 -12.750 1.00 95.69 104 THR A CA 1
ATOM 848 C C . THR A 1 104 ? 15.229 1.052 -11.826 1.00 95.69 104 THR A C 1
ATOM 850 O O . THR A 1 104 ? 15.050 0.701 -10.660 1.00 95.69 104 THR A O 1
ATOM 853 N N . ALA A 1 105 ? 16.446 1.343 -12.298 1.00 97.00 105 ALA A N 1
ATOM 854 C CA . ALA A 1 105 ? 17.651 1.268 -11.473 1.00 97.00 105 ALA A CA 1
ATOM 855 C C . ALA A 1 105 ? 17.619 2.294 -10.328 1.00 97.00 105 ALA A C 1
ATOM 857 O O . ALA A 1 105 ? 17.915 1.959 -9.178 1.00 97.00 105 ALA A O 1
ATOM 858 N N . TYR A 1 106 ? 17.174 3.527 -10.596 1.00 97.06 106 TYR A N 1
ATOM 859 C CA . TYR A 1 106 ? 16.974 4.520 -9.541 1.00 97.06 106 TYR A CA 1
ATOM 860 C C . TYR A 1 106 ? 15.860 4.143 -8.564 1.00 97.06 106 TYR A C 1
ATOM 862 O O . TYR A 1 106 ? 15.998 4.427 -7.373 1.00 97.06 106 TYR A O 1
ATOM 870 N N . GLU A 1 107 ? 14.779 3.508 -9.020 1.00 94.88 107 GLU A N 1
ATOM 871 C CA . GLU A 1 107 ? 13.727 3.010 -8.130 1.00 94.88 107 GLU A CA 1
ATOM 872 C C . GLU A 1 107 ? 14.258 1.915 -7.194 1.00 94.88 107 GLU A C 1
ATOM 874 O O . GLU A 1 107 ? 14.022 1.993 -5.988 1.00 94.88 107 GLU A O 1
ATOM 879 N N . GLN A 1 108 ? 15.035 0.959 -7.716 1.00 94.25 108 GLN A N 1
ATOM 880 C CA . GLN A 1 108 ? 15.685 -0.095 -6.923 1.00 94.25 108 GLN A CA 1
ATOM 881 C C . GLN A 1 108 ? 16.662 0.475 -5.884 1.00 94.25 108 GLN A C 1
ATOM 883 O O . GLN A 1 108 ? 16.783 -0.069 -4.790 1.00 94.25 108 GLN A O 1
ATOM 888 N N . GLN A 1 109 ? 17.309 1.605 -6.185 1.00 94.38 109 GLN A N 1
ATOM 889 C CA . GLN A 1 109 ? 18.179 2.323 -5.246 1.00 94.38 109 GLN A CA 1
ATOM 890 C C . GLN A 1 109 ? 17.410 3.240 -4.268 1.00 94.38 109 GLN A C 1
ATOM 892 O O . GLN A 1 109 ? 18.023 3.930 -3.455 1.00 94.38 109 GLN A O 1
ATOM 897 N N . GLY A 1 110 ? 16.080 3.335 -4.370 1.00 92.81 110 GLY A N 1
ATOM 898 C CA . GLY A 1 110 ? 15.266 4.254 -3.565 1.00 92.81 110 GLY A CA 1
ATOM 899 C C . GLY A 1 110 ? 15.412 5.739 -3.942 1.00 92.81 110 GLY A C 1
ATOM 900 O O . GLY A 1 110 ? 14.981 6.624 -3.204 1.00 92.81 110 GLY A O 1
ATOM 901 N N . LYS A 1 111 ? 16.004 6.065 -5.100 1.00 95.00 111 LYS A N 1
ATOM 902 C CA . LYS A 1 111 ? 16.176 7.444 -5.602 1.00 95.00 111 LYS A CA 1
ATOM 903 C C . LYS A 1 111 ? 14.947 7.906 -6.389 1.00 95.00 111 LYS A C 1
ATOM 905 O O . LYS A 1 111 ? 15.004 8.209 -7.581 1.00 95.00 111 LYS A O 1
ATOM 910 N N . PHE A 1 112 ? 13.820 8.020 -5.698 1.00 92.38 112 PHE A N 1
ATOM 911 C CA . PHE A 1 112 ? 12.499 8.161 -6.317 1.00 92.38 112 PHE A CA 1
ATOM 912 C C . PHE A 1 112 ? 12.304 9.408 -7.189 1.00 92.38 112 PHE A C 1
ATOM 914 O O . PHE A 1 112 ? 11.663 9.321 -8.231 1.00 92.38 112 PHE A O 1
ATOM 921 N N . GLN A 1 113 ? 12.861 10.570 -6.817 1.00 94.25 113 GLN A N 1
ATOM 922 C CA . GLN A 1 113 ? 12.733 11.769 -7.667 1.00 94.25 113 GLN A CA 1
ATOM 923 C C . GLN A 1 113 ? 13.458 11.597 -9.006 1.00 94.25 113 GLN A C 1
ATOM 925 O O . GLN A 1 113 ? 12.957 12.065 -10.026 1.00 94.25 113 GLN A O 1
ATOM 930 N N . LYS A 1 114 ? 14.601 10.895 -9.009 1.00 96.19 114 LYS A N 1
ATOM 931 C CA . LYS A 1 114 ? 15.325 10.580 -10.243 1.00 96.19 114 LYS A CA 1
ATOM 932 C C . LYS A 1 114 ? 14.545 9.563 -11.071 1.00 96.19 114 LYS A C 1
ATOM 934 O O . LYS A 1 114 ? 14.299 9.819 -12.239 1.00 96.19 114 LYS A O 1
ATOM 939 N N . ALA A 1 115 ? 14.036 8.497 -10.449 1.00 96.75 115 ALA A N 1
ATOM 940 C CA . ALA A 1 115 ? 13.184 7.520 -11.132 1.00 96.75 115 ALA A CA 1
ATOM 941 C C . ALA A 1 115 ? 11.963 8.171 -11.815 1.00 96.75 115 ALA A C 1
ATOM 943 O O . ALA A 1 115 ? 11.687 7.915 -12.984 1.00 96.75 115 ALA A O 1
ATOM 944 N N . ILE A 1 116 ? 11.275 9.087 -11.121 1.00 95.62 116 ILE A N 1
ATOM 945 C CA . ILE A 1 116 ? 10.145 9.857 -11.670 1.00 95.62 116 ILE A CA 1
ATOM 946 C C . ILE A 1 116 ? 10.555 10.684 -12.894 1.00 95.62 116 ILE A C 1
ATOM 948 O O . ILE A 1 116 ? 9.784 10.777 -13.850 1.00 95.62 116 ILE A O 1
ATOM 952 N N . TYR A 1 117 ? 11.717 11.339 -12.842 1.00 95.19 117 TYR A N 1
ATOM 953 C CA . TYR A 1 117 ? 12.221 12.134 -13.960 1.00 95.19 117 TYR A CA 1
ATOM 954 C C . TYR A 1 117 ? 12.454 11.247 -15.188 1.00 95.19 117 TYR A C 1
ATOM 956 O O . TYR A 1 117 ? 11.901 11.520 -16.251 1.00 95.19 117 TYR A O 1
ATOM 964 N N . GLU A 1 118 ? 13.156 10.131 -15.012 1.00 96.19 118 GLU A N 1
ATOM 965 C CA . GLU A 1 118 ? 13.492 9.228 -16.112 1.00 96.19 118 GLU A CA 1
ATOM 966 C C . GLU A 1 118 ? 12.255 8.545 -16.711 1.00 96.19 118 GLU A C 1
ATOM 968 O O . GLU A 1 118 ? 12.087 8.515 -17.928 1.00 96.19 118 GLU A O 1
ATOM 973 N N . TYR A 1 119 ? 11.303 8.089 -15.889 1.00 95.62 119 TYR A N 1
ATOM 974 C CA . TYR A 1 119 ? 10.042 7.539 -16.401 1.00 95.62 119 TYR A CA 1
ATOM 975 C C . TYR A 1 119 ? 9.215 8.570 -17.187 1.00 95.62 119 TYR A C 1
ATOM 977 O O . TYR A 1 119 ? 8.531 8.207 -18.148 1.00 95.62 119 TYR A O 1
ATOM 985 N N . LYS A 1 120 ? 9.283 9.860 -16.833 1.00 94.62 120 LYS A N 1
ATOM 986 C CA . LYS A 1 120 ? 8.644 10.923 -17.623 1.00 94.62 120 LYS A CA 1
ATOM 987 C C . LYS A 1 120 ? 9.314 11.117 -18.974 1.00 94.62 120 LYS A C 1
ATOM 989 O O . LYS A 1 120 ? 8.601 11.244 -19.969 1.00 94.62 120 LYS A O 1
ATOM 994 N N . GLU A 1 121 ? 10.642 11.137 -19.022 1.00 94.88 121 GLU A N 1
ATOM 995 C CA . GLU A 1 121 ? 11.376 11.239 -20.288 1.00 94.88 121 GLU A CA 1
ATOM 996 C C . GLU A 1 121 ? 11.135 10.006 -21.172 1.00 94.88 121 GLU A C 1
ATOM 998 O O . GLU A 1 121 ? 10.845 10.146 -22.365 1.00 94.88 121 GLU A O 1
ATOM 1003 N N . ALA A 1 122 ? 11.092 8.807 -20.581 1.00 94.56 122 ALA A N 1
ATOM 1004 C CA . ALA A 1 122 ? 10.701 7.582 -21.278 1.00 94.56 122 ALA A CA 1
ATOM 1005 C C . ALA A 1 122 ? 9.275 7.678 -21.855 1.00 94.56 122 ALA A C 1
ATOM 1007 O O . ALA A 1 122 ? 9.043 7.343 -23.014 1.00 94.56 122 ALA A O 1
ATOM 1008 N N . SER A 1 123 ? 8.311 8.191 -21.083 1.00 92.75 123 SER A N 1
ATOM 1009 C CA . SER A 1 123 ? 6.926 8.361 -21.546 1.00 92.75 123 SER A CA 1
ATOM 1010 C C . SER A 1 123 ? 6.804 9.354 -22.713 1.00 92.75 123 SER A C 1
ATOM 1012 O O . SER A 1 123 ? 6.023 9.121 -23.638 1.00 92.75 123 SER A O 1
ATOM 1014 N N . LYS A 1 124 ? 7.593 10.439 -22.709 1.00 91.38 124 LYS A N 1
ATOM 1015 C CA . LYS A 1 124 ? 7.605 11.447 -23.787 1.00 91.38 124 LYS A CA 1
ATOM 1016 C C . LYS A 1 124 ? 8.178 10.905 -25.096 1.00 91.38 124 LYS A C 1
ATOM 1018 O O . LYS A 1 124 ? 7.635 11.196 -26.158 1.00 91.38 124 LYS A O 1
ATOM 1023 N N . THR A 1 125 ? 9.268 10.143 -25.015 1.00 88.06 125 THR A N 1
ATOM 1024 C CA . THR A 1 125 ? 10.023 9.634 -26.177 1.00 88.06 125 THR A CA 1
ATOM 1025 C C . THR A 1 125 ? 9.463 8.322 -26.742 1.00 88.06 125 THR A C 1
ATOM 1027 O O . THR A 1 125 ? 9.838 7.899 -27.832 1.00 88.06 125 THR A O 1
ATOM 1030 N N . CYS A 1 126 ? 8.530 7.683 -26.035 1.00 85.50 126 CYS A N 1
ATOM 1031 C CA . CYS A 1 126 ? 7.871 6.446 -26.445 1.00 85.50 126 CYS A CA 1
ATOM 1032 C C . CYS A 1 126 ? 6.797 6.680 -27.528 1.00 85.50 126 CYS A C 1
ATOM 1034 O O . CYS A 1 126 ? 5.653 6.991 -27.198 1.00 85.50 126 CYS A O 1
ATOM 1036 N N . LEU A 1 127 ? 7.136 6.527 -28.812 1.00 77.19 127 LEU A N 1
ATOM 1037 C CA . LEU A 1 127 ? 6.168 6.587 -29.926 1.00 77.19 127 LEU A CA 1
ATOM 1038 C C . LEU A 1 127 ? 5.513 5.223 -30.216 1.00 77.19 127 LEU A C 1
ATOM 1040 O O . LEU A 1 127 ? 4.294 5.161 -30.306 1.00 77.19 127 LEU A O 1
ATOM 1044 N N . ASP A 1 128 ? 6.303 4.143 -30.237 1.00 73.00 128 ASP A N 1
ATOM 1045 C CA . ASP A 1 128 ? 5.863 2.769 -30.547 1.00 73.00 128 ASP A CA 1
ATOM 1046 C C . ASP A 1 128 ? 6.224 1.794 -29.412 1.00 73.00 128 ASP A C 1
ATOM 1048 O O . ASP A 1 128 ? 6.886 0.774 -29.611 1.00 73.00 128 ASP A O 1
ATOM 1052 N N . CYS A 1 129 ? 5.873 2.142 -28.175 1.00 81.62 129 CYS A N 1
ATOM 1053 C CA . CYS A 1 129 ? 6.135 1.295 -27.016 1.00 81.62 129 CYS A CA 1
ATOM 1054 C C . CYS A 1 129 ? 4.886 1.106 -26.159 1.00 81.62 129 CYS A C 1
ATOM 1056 O O . CYS A 1 129 ? 3.880 1.792 -26.343 1.00 81.62 129 CYS A O 1
ATOM 1058 N N . ASP A 1 130 ? 4.969 0.199 -25.186 1.00 86.88 130 ASP A N 1
ATOM 1059 C CA . ASP A 1 130 ? 3.952 0.035 -24.150 1.00 86.88 130 ASP A CA 1
ATOM 1060 C C . ASP A 1 130 ? 3.952 1.244 -23.190 1.00 86.88 130 ASP A C 1
ATOM 1062 O O . ASP A 1 130 ? 4.468 1.215 -22.066 1.00 86.88 130 ASP A O 1
ATOM 1066 N N . ARG A 1 131 ? 3.410 2.365 -23.682 1.00 89.94 131 ARG A N 1
ATOM 1067 C CA . ARG A 1 131 ? 3.279 3.622 -22.939 1.00 89.94 131 ARG A CA 1
ATOM 1068 C C . ARG A 1 131 ? 2.348 3.452 -21.738 1.00 89.94 131 ARG A C 1
ATOM 1070 O O . ARG A 1 131 ? 2.570 4.100 -20.715 1.00 89.94 131 ARG A O 1
ATOM 1077 N N . GLU A 1 132 ? 1.350 2.573 -21.849 1.00 93.12 132 GLU A N 1
ATOM 1078 C CA . GLU A 1 132 ? 0.423 2.211 -20.771 1.00 93.12 132 GLU A CA 1
ATOM 1079 C C . GLU A 1 132 ? 1.194 1.725 -19.535 1.00 93.12 132 GLU A C 1
ATOM 1081 O O . GLU A 1 132 ? 0.993 2.244 -18.430 1.00 93.12 132 GLU A O 1
ATOM 1086 N N . ARG A 1 133 ? 2.149 0.804 -19.721 1.00 92.81 133 ARG A N 1
ATOM 1087 C CA . ARG A 1 133 ? 3.001 0.289 -18.640 1.00 92.81 133 ARG A CA 1
ATOM 1088 C C . ARG A 1 133 ? 3.842 1.375 -17.981 1.00 92.81 133 ARG A C 1
ATOM 1090 O O . ARG A 1 133 ? 3.914 1.424 -16.753 1.00 92.81 133 ARG A O 1
ATOM 1097 N N . ILE A 1 134 ? 4.470 2.256 -18.763 1.00 94.25 134 ILE A N 1
ATOM 1098 C CA . ILE A 1 134 ? 5.306 3.344 -18.220 1.00 94.25 134 ILE A CA 1
ATOM 1099 C C . ILE A 1 134 ? 4.459 4.293 -17.364 1.00 94.25 134 ILE A C 1
ATOM 1101 O O . ILE A 1 134 ? 4.849 4.642 -16.249 1.00 94.25 134 ILE A O 1
ATOM 1105 N N . LEU A 1 135 ? 3.282 4.683 -17.859 1.00 95.94 135 LEU A N 1
ATOM 1106 C CA . LEU A 1 135 ? 2.357 5.559 -17.136 1.00 95.94 135 LEU A CA 1
ATOM 1107 C C . LEU A 1 135 ? 1.813 4.894 -15.865 1.00 95.94 135 LEU A C 1
ATOM 1109 O O . LEU A 1 135 ? 1.730 5.547 -14.825 1.00 95.94 135 LEU A O 1
ATOM 1113 N N . THR A 1 136 ? 1.514 3.594 -15.922 1.00 95.88 136 THR A N 1
ATOM 1114 C CA . THR A 1 136 ? 1.070 2.800 -14.766 1.00 95.88 136 THR A CA 1
ATOM 1115 C C . THR A 1 136 ? 2.136 2.757 -13.670 1.00 95.88 136 THR A C 1
ATOM 1117 O O . THR A 1 136 ? 1.832 2.988 -12.496 1.00 95.88 136 THR A O 1
ATOM 1120 N N . LEU A 1 137 ? 3.402 2.525 -14.035 1.00 94.62 137 LEU A N 1
ATOM 1121 C CA . LEU A 1 137 ? 4.526 2.539 -13.091 1.00 94.62 137 LEU A CA 1
ATOM 1122 C C . LEU A 1 137 ? 4.734 3.929 -12.484 1.00 94.62 137 LEU A C 1
ATOM 1124 O O . LEU A 1 137 ? 4.877 4.059 -11.268 1.00 94.62 137 LEU A O 1
ATOM 1128 N N . LEU A 1 138 ? 4.671 4.978 -13.306 1.00 95.75 138 LEU A N 1
ATOM 1129 C CA . LEU A 1 138 ? 4.789 6.358 -12.842 1.00 95.75 138 LEU A CA 1
ATOM 1130 C C . LEU A 1 138 ? 3.656 6.735 -11.869 1.00 95.75 138 LEU A C 1
ATOM 1132 O O . LEU A 1 138 ? 3.918 7.319 -10.816 1.00 95.75 138 LEU A O 1
ATOM 1136 N N . GLY A 1 139 ? 2.410 6.370 -12.186 1.00 96.44 139 GLY A N 1
ATOM 1137 C CA . GLY A 1 139 ? 1.248 6.571 -11.317 1.00 96.44 139 GLY A CA 1
ATOM 1138 C C . GLY A 1 139 ? 1.388 5.841 -9.979 1.00 96.44 139 GLY A C 1
ATOM 1139 O O . GLY A 1 139 ? 1.200 6.442 -8.919 1.00 96.44 139 GLY A O 1
ATOM 1140 N N . SER A 1 140 ? 1.818 4.578 -10.016 1.00 95.62 140 SER A N 1
ATOM 1141 C CA . SER A 1 140 ? 2.056 3.754 -8.821 1.00 95.62 140 SER A CA 1
ATOM 1142 C C . SER A 1 140 ? 3.158 4.337 -7.934 1.00 95.62 140 SER A C 1
ATOM 1144 O O . SER A 1 140 ? 3.015 4.417 -6.710 1.00 95.62 140 SER A O 1
ATOM 1146 N N . LEU A 1 141 ? 4.244 4.813 -8.549 1.00 95.19 141 LEU A N 1
ATOM 1147 C CA . LEU A 1 141 ? 5.344 5.458 -7.843 1.00 95.19 141 LEU A CA 1
ATOM 1148 C C . LEU A 1 141 ? 4.892 6.759 -7.167 1.00 95.19 141 LEU A C 1
ATOM 1150 O O . LEU A 1 141 ? 5.327 7.056 -6.052 1.00 95.19 141 LEU A O 1
ATOM 1154 N N . TYR A 1 142 ? 3.982 7.511 -7.795 1.00 96.94 142 TYR A N 1
ATOM 1155 C CA . TYR A 1 142 ? 3.379 8.692 -7.184 1.00 96.94 142 TYR A CA 1
ATOM 1156 C C . TYR A 1 142 ? 2.479 8.370 -5.989 1.00 96.94 142 TYR A C 1
ATOM 1158 O O . TYR A 1 142 ? 2.576 9.084 -4.988 1.00 96.94 142 TYR A O 1
ATOM 1166 N N . ILE A 1 143 ? 1.662 7.310 -6.052 1.00 95.94 143 ILE A N 1
ATOM 1167 C CA . ILE A 1 143 ? 0.847 6.856 -4.909 1.00 95.94 143 ILE A CA 1
ATOM 1168 C C . ILE A 1 143 ? 1.749 6.506 -3.723 1.00 95.94 143 ILE A C 1
ATOM 1170 O O . ILE A 1 143 ? 1.549 7.037 -2.632 1.00 95.94 143 ILE A O 1
ATOM 1174 N N . ARG A 1 144 ? 2.799 5.699 -3.948 1.00 93.56 144 ARG A N 1
ATOM 1175 C CA . ARG A 1 144 ? 3.748 5.278 -2.897 1.00 93.56 144 ARG 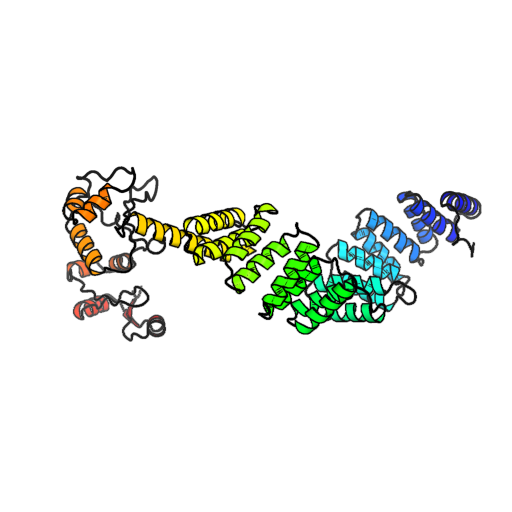A CA 1
ATOM 1176 C C . ARG A 1 144 ? 4.411 6.461 -2.173 1.00 93.56 144 ARG A C 1
ATOM 1178 O O . ARG A 1 144 ? 4.808 6.326 -1.024 1.00 93.56 144 ARG A O 1
ATOM 1185 N N . HIS A 1 145 ? 4.502 7.619 -2.830 1.00 92.31 145 HIS A N 1
ATOM 1186 C CA . HIS A 1 145 ? 5.133 8.836 -2.306 1.00 92.31 145 HIS A CA 1
ATOM 1187 C C . HIS A 1 145 ? 4.141 9.954 -1.960 1.00 92.31 145 HIS A C 1
ATOM 1189 O O . HIS A 1 145 ? 4.532 11.1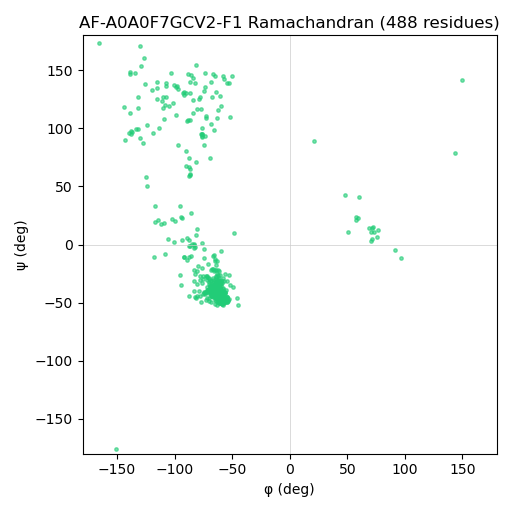21 -1.897 1.00 92.31 145 HIS A O 1
ATOM 1195 N N . GLY A 1 146 ? 2.853 9.640 -1.797 1.00 93.44 146 GLY A N 1
ATOM 1196 C CA . GLY A 1 146 ? 1.847 10.615 -1.363 1.00 93.44 146 GLY A CA 1
ATOM 1197 C C . GLY A 1 146 ? 1.472 11.674 -2.410 1.00 93.44 146 GLY A C 1
ATOM 1198 O O . GLY A 1 146 ? 0.697 12.584 -2.123 1.00 93.44 146 GLY A O 1
ATOM 1199 N N . LYS A 1 147 ? 1.980 11.592 -3.648 1.00 96.31 147 LYS A N 1
ATOM 1200 C CA . LYS A 1 147 ? 1.743 12.592 -4.706 1.00 96.31 147 LYS A CA 1
ATOM 1201 C C . LYS A 1 147 ? 0.453 12.294 -5.481 1.00 96.31 147 LYS A C 1
ATOM 1203 O O . LYS A 1 147 ? 0.467 12.135 -6.703 1.00 96.31 147 LYS A O 1
ATOM 1208 N N . MET A 1 148 ? -0.679 12.278 -4.778 1.00 97.31 148 MET A N 1
ATOM 1209 C CA . MET A 1 148 ? -1.976 11.823 -5.309 1.00 97.31 148 MET A CA 1
ATOM 1210 C C . MET A 1 148 ? -2.440 12.591 -6.556 1.00 97.31 148 MET A C 1
ATOM 1212 O O . MET A 1 148 ? -2.889 11.992 -7.527 1.00 97.31 148 MET A O 1
ATOM 1216 N N . ALA A 1 149 ? -2.249 13.914 -6.604 1.00 97.62 149 ALA A N 1
ATOM 1217 C CA . ALA A 1 149 ? -2.633 14.718 -7.773 1.00 97.62 149 ALA A CA 1
ATOM 1218 C C . ALA A 1 149 ? -1.806 14.397 -9.033 1.00 97.62 149 ALA A C 1
ATOM 1220 O O . ALA A 1 149 ? -2.270 14.584 -10.158 1.00 97.62 149 ALA A O 1
ATOM 1221 N N . ALA A 1 150 ? -0.559 13.949 -8.865 1.00 97.19 150 ALA A N 1
ATOM 1222 C CA . ALA A 1 150 ? 0.256 13.489 -9.981 1.00 97.19 150 ALA A CA 1
ATOM 1223 C C . ALA A 1 150 ? -0.166 12.079 -10.409 1.00 97.19 150 ALA A C 1
ATOM 1225 O O . ALA A 1 150 ? -0.375 11.874 -11.599 1.00 97.19 150 ALA A O 1
ATOM 1226 N N . ALA A 1 151 ? -0.398 11.170 -9.454 1.00 98.00 151 ALA A N 1
ATOM 1227 C CA . ALA A 1 151 ? -0.911 9.828 -9.733 1.00 98.00 151 ALA A CA 1
ATOM 1228 C C . ALA A 1 151 ? -2.207 9.864 -10.557 1.00 98.00 151 ALA A C 1
ATOM 1230 O O . ALA A 1 151 ? -2.278 9.223 -11.601 1.00 98.00 151 ALA A O 1
ATOM 1231 N N . ILE A 1 152 ? -3.179 10.691 -10.150 1.00 98.50 152 ILE A N 1
ATOM 1232 C CA . ILE A 1 152 ? -4.456 10.852 -10.863 1.00 98.50 152 ILE A CA 1
ATOM 1233 C C . ILE A 1 152 ? -4.232 11.226 -12.330 1.00 98.50 152 ILE A C 1
ATOM 1235 O O . ILE A 1 152 ? -4.816 10.614 -13.217 1.00 98.50 152 ILE A O 1
ATOM 1239 N N . ARG A 1 153 ? -3.355 12.200 -12.605 1.00 97.81 153 ARG A N 1
ATOM 1240 C CA . ARG A 1 153 ? -3.075 12.632 -13.982 1.00 97.81 153 ARG A CA 1
ATOM 1241 C C . ARG A 1 153 ? -2.465 11.522 -14.831 1.00 97.81 153 ARG A C 1
ATOM 1243 O O . ARG A 1 153 ? -2.785 11.437 -16.010 1.00 97.81 153 ARG A O 1
ATOM 1250 N N . GLU A 1 154 ? -1.578 10.706 -14.267 1.00 97.69 154 GLU A N 1
ATOM 1251 C CA . GLU A 1 154 ? -0.946 9.624 -15.027 1.00 97.69 154 GLU A CA 1
ATOM 1252 C C . GLU A 1 154 ? -1.912 8.454 -15.260 1.00 97.69 154 GLU A C 1
ATOM 1254 O O . GLU A 1 154 ? -2.003 7.975 -16.388 1.00 97.69 154 GLU A O 1
ATOM 1259 N N . PHE A 1 155 ? -2.718 8.063 -14.267 1.00 98.31 155 PHE A N 1
ATOM 1260 C CA . PHE A 1 155 ? -3.737 7.022 -14.457 1.00 98.31 155 PHE A CA 1
ATOM 1261 C C . PHE A 1 155 ? -4.881 7.459 -15.386 1.00 98.31 155 PHE A C 1
ATOM 1263 O O . PHE A 1 155 ? -5.372 6.649 -16.163 1.00 98.31 155 PHE A O 1
ATOM 1270 N N . GLN A 1 156 ? -5.248 8.743 -15.423 1.00 98.25 156 GLN A N 1
ATOM 1271 C CA . GLN A 1 156 ? -6.187 9.255 -16.433 1.00 98.25 156 GLN A CA 1
ATOM 1272 C C . GLN A 1 156 ? -5.642 9.121 -17.865 1.00 98.25 156 GLN A C 1
ATOM 1274 O O . GLN A 1 156 ? -6.398 8.830 -18.792 1.00 98.25 156 GLN A O 1
ATOM 1279 N N . LYS A 1 157 ? -4.326 9.284 -18.065 1.00 96.94 157 LYS A N 1
ATOM 1280 C CA . LYS A 1 157 ? -3.699 8.999 -19.366 1.00 96.94 157 LYS A CA 1
ATOM 1281 C C . LYS A 1 157 ? -3.705 7.503 -19.677 1.00 96.94 157 LYS A C 1
ATOM 1283 O O . LYS A 1 157 ? -3.919 7.156 -20.832 1.00 96.94 157 LYS A O 1
ATOM 1288 N N . VAL A 1 158 ? -3.510 6.636 -18.676 1.00 97.31 158 VAL A N 1
ATOM 1289 C CA . VAL A 1 158 ? -3.668 5.178 -18.842 1.00 97.31 158 VAL A CA 1
ATOM 1290 C C . VAL A 1 158 ? -5.071 4.859 -19.352 1.00 97.31 158 VAL A C 1
ATOM 1292 O O . VAL A 1 158 ? -5.190 4.215 -20.385 1.00 97.31 158 VAL A O 1
ATOM 1295 N N . LEU A 1 159 ? -6.114 5.407 -18.724 1.00 97.38 159 LEU A N 1
ATOM 1296 C CA . LEU A 1 159 ? -7.503 5.198 -19.152 1.00 97.38 159 LEU A CA 1
ATOM 1297 C C . LEU A 1 159 ? -7.842 5.827 -20.512 1.00 97.38 159 LEU A C 1
ATOM 1299 O O . LEU A 1 159 ? -8.778 5.400 -21.175 1.00 97.38 159 LEU A O 1
ATOM 1303 N N . THR A 1 160 ? -7.067 6.818 -20.964 1.00 96.81 160 THR A N 1
ATOM 1304 C CA . THR A 1 160 ? -7.193 7.356 -22.330 1.00 96.81 160 THR A CA 1
ATOM 1305 C C . THR A 1 160 ? -6.659 6.369 -23.376 1.00 96.81 160 THR A C 1
ATOM 1307 O O . THR A 1 160 ? -7.136 6.357 -24.506 1.00 96.81 160 THR A O 1
ATOM 1310 N N . ILE A 1 161 ? -5.661 5.555 -23.012 1.00 94.75 161 ILE A N 1
ATOM 1311 C CA . ILE A 1 161 ? -5.087 4.505 -23.869 1.00 94.75 161 ILE A CA 1
ATOM 1312 C C . ILE A 1 161 ? -5.949 3.241 -23.804 1.00 94.75 161 ILE A C 1
ATOM 1314 O O . ILE A 1 161 ? -6.242 2.640 -24.833 1.00 94.75 161 ILE A O 1
ATOM 1318 N N . ASN A 1 162 ? -6.348 2.852 -22.595 1.00 95.88 162 ASN A N 1
ATOM 1319 C CA . ASN A 1 162 ? -7.113 1.648 -22.319 1.00 95.88 162 ASN A CA 1
ATOM 1320 C C . ASN A 1 162 ? -8.185 1.933 -21.254 1.00 95.88 162 ASN A C 1
ATOM 1322 O O . ASN A 1 162 ? -7.883 1.887 -20.056 1.00 95.88 162 ASN A O 1
ATOM 1326 N N . PRO A 1 163 ? -9.424 2.229 -21.682 1.00 97.06 163 PRO A N 1
ATOM 1327 C CA . PRO A 1 163 ? -10.524 2.554 -20.779 1.00 97.06 163 PRO A CA 1
ATOM 1328 C C . PRO A 1 163 ? -10.918 1.429 -19.819 1.00 97.06 163 PRO A C 1
ATOM 1330 O O . PRO A 1 163 ? -11.485 1.723 -18.779 1.00 97.06 163 PRO A O 1
ATOM 1333 N N . ASP A 1 164 ? -10.600 0.170 -20.131 1.00 96.94 164 ASP A N 1
ATOM 1334 C CA . ASP A 1 164 ? -11.004 -1.001 -19.338 1.00 96.94 164 ASP A CA 1
ATOM 1335 C C . ASP A 1 164 ? -9.850 -1.541 -18.473 1.00 96.94 164 ASP A C 1
ATOM 1337 O O . ASP A 1 164 ? -9.824 -2.704 -18.058 1.00 96.94 164 ASP A O 1
ATOM 1341 N N . LYS A 1 165 ? -8.846 -0.703 -18.183 1.00 97.06 165 LYS A N 1
ATOM 1342 C CA . LYS A 1 165 ? -7.727 -1.078 -17.314 1.00 97.06 165 LYS A CA 1
ATOM 1343 C C . LYS A 1 165 ? -8.154 -1.058 -15.843 1.00 97.06 165 LYS A C 1
ATOM 1345 O O . LYS A 1 165 ? -7.997 -0.044 -15.164 1.00 97.06 165 LYS A O 1
ATOM 1350 N N . GLU A 1 166 ? -8.602 -2.205 -15.333 1.00 97.44 166 GLU A N 1
ATOM 1351 C CA . GLU A 1 166 ? -9.031 -2.399 -13.933 1.00 97.44 166 GLU A CA 1
ATOM 1352 C C . GLU A 1 166 ? -8.059 -1.777 -12.919 1.00 97.44 166 GLU A C 1
ATOM 1354 O O . GLU A 1 166 ? -8.451 -0.930 -12.118 1.00 97.44 166 GLU A O 1
ATOM 1359 N N . TYR A 1 167 ? -6.766 -2.095 -13.028 1.00 96.69 167 TYR A N 1
ATOM 1360 C CA . TYR A 1 167 ? -5.750 -1.588 -12.105 1.00 96.69 167 TYR A CA 1
ATOM 1361 C C . TYR A 1 167 ? -5.658 -0.052 -12.067 1.00 96.69 167 TYR A C 1
ATOM 1363 O O . TYR A 1 167 ? -5.320 0.530 -11.031 1.00 96.69 167 TYR A O 1
ATOM 1371 N N . ALA A 1 168 ? -5.944 0.628 -13.184 1.00 97.88 168 ALA A N 1
ATOM 1372 C CA . ALA A 1 168 ? -5.936 2.086 -13.243 1.00 97.88 168 ALA A CA 1
ATOM 1373 C C . ALA A 1 168 ? -7.158 2.684 -12.531 1.00 97.88 168 ALA A C 1
ATOM 1375 O O . ALA A 1 168 ? -6.984 3.635 -11.768 1.00 97.88 168 ALA A O 1
ATOM 1376 N N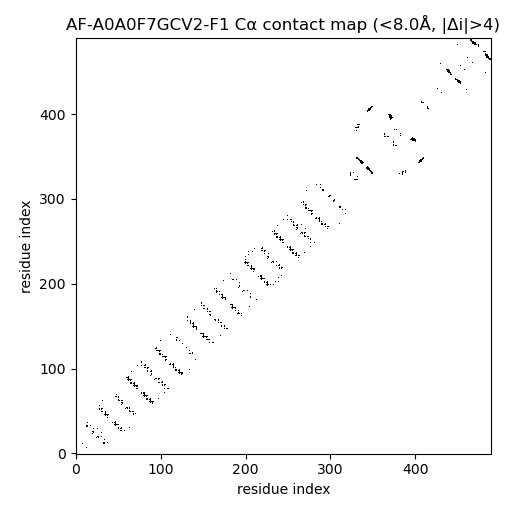 . HIS A 1 169 ? -8.344 2.092 -12.702 1.00 98.56 169 HIS A N 1
ATOM 1377 C CA . HIS A 1 169 ? -9.546 2.449 -11.939 1.00 98.56 169 HIS A CA 1
ATOM 1378 C C . HIS A 1 169 ? -9.343 2.224 -10.438 1.00 98.56 169 HIS A C 1
ATOM 1380 O O . HIS A 1 169 ? -9.497 3.147 -9.639 1.00 98.56 169 HIS A O 1
ATOM 1386 N N . PHE A 1 170 ? -8.855 1.047 -10.047 1.00 98.25 170 PHE A N 1
ATOM 1387 C CA . PHE A 1 170 ? -8.493 0.747 -8.662 1.00 98.25 170 PHE A CA 1
ATOM 1388 C C . PHE A 1 170 ? -7.525 1.788 -8.069 1.00 98.25 170 PHE A C 1
ATOM 1390 O O . PHE A 1 170 ? -7.742 2.317 -6.975 1.00 98.25 170 PHE A O 1
ATOM 1397 N N . SER A 1 171 ? -6.471 2.135 -8.811 1.00 98.38 171 SER A N 1
ATOM 1398 C CA . SER A 1 171 ? -5.459 3.097 -8.361 1.00 98.38 171 SER A CA 1
ATOM 1399 C C . SER A 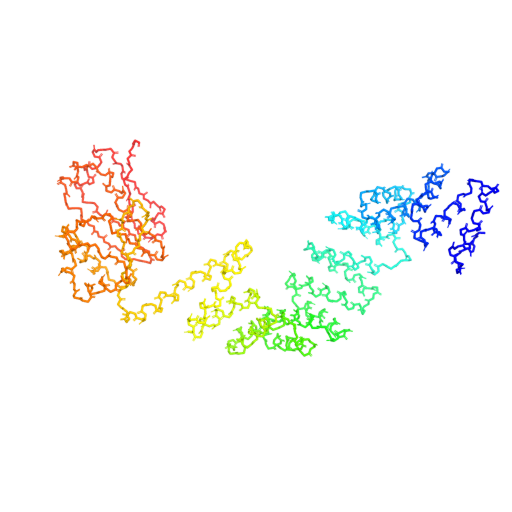1 171 ? -5.982 4.539 -8.299 1.00 98.38 171 SER A C 1
ATOM 1401 O O . SER A 1 171 ? -5.593 5.297 -7.405 1.00 98.38 171 SER A O 1
ATOM 1403 N N . LEU A 1 172 ? -6.881 4.932 -9.209 1.00 98.44 172 LEU A N 1
ATOM 1404 C CA . LEU A 1 172 ? -7.595 6.210 -9.135 1.00 98.44 172 LEU A CA 1
ATOM 1405 C C . LEU A 1 172 ? -8.524 6.261 -7.927 1.00 98.44 172 LEU A C 1
ATOM 1407 O O . LEU A 1 172 ? -8.548 7.286 -7.244 1.00 98.44 172 LEU A O 1
ATOM 1411 N N . GLY A 1 173 ? -9.214 5.161 -7.624 1.00 98.06 173 GLY A N 1
ATOM 1412 C CA . GLY A 1 173 ? -10.027 5.011 -6.422 1.00 98.06 173 GLY A CA 1
ATOM 1413 C C . GLY A 1 173 ? -9.222 5.307 -5.157 1.00 98.06 173 GLY A C 1
ATOM 1414 O O . GLY A 1 173 ? -9.614 6.168 -4.364 1.00 98.06 173 GLY A O 1
ATOM 1415 N N . ILE A 1 174 ? -8.033 4.704 -5.029 1.00 97.88 174 ILE A N 1
ATOM 1416 C CA . ILE A 1 174 ? -7.103 4.974 -3.917 1.00 97.88 174 ILE A CA 1
ATOM 1417 C C . ILE A 1 174 ? -6.727 6.456 -3.875 1.00 97.88 174 ILE A C 1
ATOM 1419 O O . ILE A 1 174 ? -6.868 7.107 -2.839 1.00 97.88 174 ILE A O 1
ATOM 1423 N N . ALA A 1 175 ? -6.267 7.010 -4.999 1.00 98.00 175 ALA A N 1
ATOM 1424 C CA . ALA A 1 175 ? -5.771 8.380 -5.037 1.00 98.00 175 ALA A CA 1
ATOM 1425 C C . ALA A 1 175 ? -6.868 9.423 -4.757 1.00 98.00 175 ALA A C 1
ATOM 1427 O O . ALA A 1 175 ? -6.597 10.441 -4.114 1.00 98.00 175 ALA A O 1
ATOM 1428 N N . TYR A 1 176 ? -8.103 9.191 -5.213 1.00 98.38 176 TYR A N 1
ATOM 1429 C CA . TYR A 1 176 ? -9.243 10.046 -4.893 1.00 98.38 176 TYR A CA 1
ATOM 1430 C C . TYR A 1 176 ? -9.674 9.903 -3.438 1.00 98.38 176 TYR A C 1
ATOM 1432 O O . TYR A 1 176 ? -9.953 10.930 -2.815 1.00 98.38 176 TYR A O 1
ATOM 1440 N N . ASN A 1 177 ? -9.668 8.686 -2.888 1.00 97.00 177 ASN A N 1
ATOM 1441 C CA . ASN A 1 177 ? -10.005 8.463 -1.488 1.00 97.00 177 ASN A CA 1
ATOM 1442 C C . ASN A 1 177 ? -9.046 9.220 -0.561 1.00 97.00 177 ASN A C 1
ATOM 1444 O O . ASN A 1 177 ? -9.476 10.018 0.263 1.00 97.00 177 ASN A O 1
ATOM 1448 N N . THR A 1 178 ? -7.734 9.097 -0.786 1.00 96.06 178 THR A N 1
ATOM 1449 C CA . THR A 1 178 ? -6.722 9.827 -0.001 1.00 96.06 178 THR A CA 1
ATOM 1450 C C . THR A 1 178 ? -6.851 11.354 -0.115 1.00 96.06 178 THR A C 1
ATOM 1452 O O . THR A 1 178 ? -6.402 12.082 0.763 1.00 96.06 178 THR A O 1
ATOM 1455 N N . GLN A 1 179 ? -7.466 11.870 -1.185 1.00 96.19 179 GLN A N 1
ATOM 1456 C CA . GLN A 1 179 ? -7.772 13.299 -1.334 1.00 96.19 179 GLN A CA 1
ATOM 1457 C C . GLN A 1 179 ? -9.125 13.717 -0.729 1.00 96.19 179 GLN A C 1
ATOM 1459 O O . GLN A 1 179 ? -9.531 14.862 -0.931 1.00 96.19 179 GLN A O 1
ATOM 1464 N N . GLY A 1 180 ? -9.853 12.814 -0.067 1.00 94.75 180 GLY A N 1
ATOM 1465 C CA . GLY A 1 180 ? -11.211 13.055 0.432 1.00 94.75 180 GLY A CA 1
ATOM 1466 C C . GLY A 1 180 ? -12.259 13.203 -0.677 1.00 94.75 180 GLY A C 1
ATOM 1467 O O . GLY A 1 180 ? -13.371 13.672 -0.444 1.00 94.75 180 GLY A O 1
ATOM 1468 N N . LYS A 1 181 ? -11.933 12.831 -1.924 1.00 97.44 181 LYS A N 1
ATOM 1469 C CA . LYS A 1 181 ? -12.844 12.904 -3.080 1.00 97.44 181 LYS A CA 1
ATOM 1470 C C . LYS A 1 181 ? -13.675 11.629 -3.179 1.00 97.44 181 LYS A C 1
ATOM 1472 O O . LYS A 1 181 ? -13.656 10.936 -4.196 1.00 97.44 181 LYS A O 1
ATOM 1477 N N . PHE A 1 182 ? -14.424 11.344 -2.122 1.00 96.75 182 PHE A N 1
ATOM 1478 C CA . PHE A 1 182 ? -15.097 10.066 -1.908 1.00 96.75 182 PHE A CA 1
ATOM 1479 C C . PHE A 1 182 ? -16.036 9.646 -3.044 1.00 96.75 182 PHE A C 1
ATOM 1481 O O . PHE A 1 182 ? -15.994 8.501 -3.470 1.00 96.75 182 PHE A O 1
ATOM 1488 N N . GLN A 1 183 ? -16.820 10.569 -3.614 1.00 97.56 183 GLN A N 1
ATOM 1489 C CA . GLN A 1 183 ? -17.717 10.235 -4.732 1.00 97.56 183 GLN A CA 1
ATOM 1490 C C . GLN A 1 183 ? -16.963 9.761 -5.980 1.00 97.56 183 GLN A C 1
ATOM 1492 O O . GLN A 1 183 ? -17.397 8.830 -6.650 1.00 97.56 183 GLN A O 1
ATOM 1497 N N . LYS A 1 184 ? -15.799 10.358 -6.269 1.00 98.06 184 LYS A N 1
ATOM 1498 C CA . LYS A 1 184 ? -14.944 9.890 -7.366 1.00 98.06 184 LYS A CA 1
ATOM 1499 C C . LYS A 1 184 ? -14.301 8.553 -7.022 1.00 98.06 184 LYS A C 1
ATOM 1501 O O . LYS A 1 184 ? -14.237 7.687 -7.877 1.00 98.06 184 LYS A O 1
ATOM 1506 N N . ALA A 1 185 ? -13.874 8.366 -5.773 1.00 98.44 185 ALA A N 1
ATOM 1507 C CA . ALA A 1 185 ? -13.322 7.089 -5.332 1.00 98.44 185 ALA A CA 1
ATOM 1508 C C . ALA A 1 185 ? -14.326 5.938 -5.504 1.00 98.44 185 ALA A C 1
ATOM 1510 O O . ALA A 1 185 ? -13.971 4.912 -6.071 1.00 98.44 185 ALA A O 1
ATOM 1511 N N . ILE A 1 186 ? -15.585 6.144 -5.100 1.00 98.44 186 ILE A N 1
ATOM 1512 C CA . ILE A 1 186 ? -16.674 5.171 -5.270 1.00 98.44 186 ILE A CA 1
ATOM 1513 C C . ILE A 1 186 ? -16.878 4.823 -6.747 1.00 98.44 186 ILE A C 1
ATOM 1515 O O . ILE A 1 186 ? -16.948 3.646 -7.080 1.00 98.44 186 ILE A O 1
ATOM 1519 N N . GLN A 1 187 ? -16.938 5.822 -7.635 1.00 98.38 187 GLN A N 1
ATOM 1520 C CA . GLN A 1 187 ? -17.111 5.594 -9.078 1.00 98.38 187 GLN A CA 1
ATOM 1521 C C . GLN A 1 187 ? -15.983 4.737 -9.665 1.00 98.38 187 GLN A C 1
ATOM 1523 O O . GLN A 1 187 ? -16.242 3.790 -10.402 1.00 98.38 187 GLN A O 1
ATOM 1528 N N . GLU A 1 188 ? -14.736 5.048 -9.315 1.00 98.62 188 GLU A N 1
ATOM 1529 C CA . GLU A 1 188 ? -13.570 4.325 -9.822 1.00 98.62 188 GLU A CA 1
ATOM 1530 C C . GLU A 1 188 ? -13.470 2.909 -9.231 1.00 98.62 188 GLU A C 1
ATOM 1532 O O . GLU A 1 188 ? -13.181 1.962 -9.956 1.00 98.62 188 GLU A O 1
ATOM 1537 N N . TYR A 1 189 ? -13.773 2.717 -7.942 1.00 98.62 189 TYR A N 1
ATOM 1538 C CA . TYR A 1 189 ? -13.826 1.378 -7.346 1.00 98.62 189 TYR A CA 1
ATOM 1539 C C . TYR A 1 189 ? -14.965 0.529 -7.910 1.00 98.62 189 TYR A C 1
ATOM 1541 O O . TYR A 1 189 ? -14.743 -0.640 -8.211 1.00 98.62 189 TYR A O 1
ATOM 1549 N N . ALA A 1 190 ? -16.151 1.107 -8.114 1.00 98.38 190 ALA A N 1
ATOM 1550 C CA . ALA A 1 190 ? -17.256 0.418 -8.771 1.00 98.38 190 ALA A CA 1
ATOM 1551 C C . ALA A 1 190 ? -16.857 -0.020 -10.185 1.00 98.38 190 ALA A C 1
ATOM 1553 O O . ALA A 1 190 ? -17.091 -1.166 -10.557 1.00 98.38 190 ALA A O 1
ATOM 1554 N N . LYS A 1 191 ? -16.163 0.842 -10.941 1.00 98.56 191 LYS A N 1
ATOM 1555 C CA . LYS A 1 191 ? -15.674 0.478 -12.273 1.00 98.56 191 LYS A CA 1
ATOM 1556 C C . LYS A 1 191 ? -14.611 -0.623 -12.236 1.00 98.56 191 LYS A C 1
ATOM 1558 O O . LYS A 1 191 ? -14.616 -1.500 -13.094 1.00 98.56 191 LYS A O 1
ATOM 1563 N N . ALA A 1 192 ? -13.728 -0.616 -11.238 1.00 98.44 192 ALA A N 1
ATOM 1564 C CA . ALA A 1 192 ? -12.779 -1.707 -11.027 1.00 98.44 192 ALA A CA 1
ATOM 1565 C C . ALA A 1 192 ? -13.494 -3.039 -10.723 1.00 98.44 192 ALA A C 1
ATOM 1567 O O . ALA A 1 192 ? -13.112 -4.061 -11.286 1.00 98.44 192 ALA A O 1
ATOM 1568 N N . LEU A 1 193 ? -14.562 -3.022 -9.917 1.00 98.31 193 LEU A N 1
ATOM 1569 C CA . LEU A 1 193 ? -15.385 -4.204 -9.620 1.00 98.31 193 LEU A CA 1
ATOM 1570 C C . LEU A 1 193 ? -16.226 -4.674 -10.814 1.00 98.31 193 LEU A C 1
ATOM 1572 O O . LEU A 1 193 ? -16.419 -5.870 -10.982 1.00 98.31 193 LEU A O 1
ATOM 1576 N N . GLU A 1 194 ? -16.685 -3.771 -11.685 1.00 98.19 194 GLU A N 1
ATOM 1577 C CA . GLU A 1 194 ? -17.319 -4.163 -12.955 1.00 98.19 194 GLU A CA 1
ATOM 1578 C C . GLU A 1 194 ? -16.358 -4.968 -13.845 1.00 98.19 194 GLU A C 1
ATOM 1580 O O . GLU A 1 194 ? -16.780 -5.892 -14.537 1.00 98.19 194 GLU A O 1
ATOM 1585 N N . LEU A 1 195 ? -15.072 -4.602 -13.842 1.00 98.00 195 LEU A N 1
ATOM 1586 C CA . LEU A 1 195 ? -14.030 -5.246 -14.646 1.00 98.00 195 LEU A CA 1
ATOM 1587 C C . LEU A 1 195 ? -13.467 -6.510 -13.979 1.00 98.00 195 LEU A C 1
ATOM 1589 O O . LEU A 1 195 ? -13.062 -7.440 -14.675 1.00 98.00 195 LEU A O 1
ATOM 1593 N N . ASN A 1 196 ? -13.432 -6.541 -12.647 1.00 97.06 196 ASN A N 1
ATOM 1594 C CA . ASN A 1 196 ? -13.009 -7.682 -11.845 1.00 97.06 196 ASN A CA 1
ATOM 1595 C C . ASN A 1 196 ? -13.872 -7.803 -10.572 1.00 97.06 196 ASN A C 1
ATOM 1597 O O . ASN A 1 196 ? -13.508 -7.240 -9.532 1.00 97.06 196 ASN A O 1
ATOM 1601 N N . PRO A 1 197 ? -14.989 -8.551 -10.641 1.00 96.25 197 PRO A N 1
ATOM 1602 C CA . PRO A 1 197 ? -15.910 -8.707 -9.515 1.00 96.25 197 PRO A CA 1
ATOM 1603 C C . PRO A 1 197 ? -15.295 -9.426 -8.309 1.00 96.25 197 PRO A C 1
ATOM 1605 O O . PRO A 1 197 ? -15.651 -9.134 -7.175 1.00 96.25 197 PRO A O 1
ATOM 1608 N N . ASP A 1 198 ? -14.316 -10.307 -8.526 1.00 96.31 198 ASP A N 1
ATOM 1609 C CA . ASP A 1 198 ? -13.755 -11.179 -7.484 1.00 96.31 198 ASP A CA 1
ATOM 1610 C C . ASP A 1 198 ? -12.623 -10.503 -6.682 1.00 96.31 198 ASP A C 1
ATOM 1612 O O . ASP A 1 198 ? -11.709 -11.148 -6.162 1.00 96.31 198 ASP A O 1
ATOM 1616 N N . SER A 1 199 ? -12.638 -9.171 -6.582 1.00 97.50 199 SER A N 1
ATOM 1617 C CA . SER A 1 199 ? -11.613 -8.409 -5.867 1.00 97.50 199 SER A CA 1
ATOM 1618 C C . SER A 1 199 ? -12.051 -8.050 -4.446 1.00 97.50 199 SER A C 1
ATOM 1620 O O . SER A 1 199 ? -12.484 -6.926 -4.170 1.00 97.50 199 SER A O 1
ATOM 1622 N N . ALA A 1 200 ? -11.834 -8.971 -3.499 1.00 97.69 200 ALA A N 1
ATOM 1623 C CA . ALA A 1 200 ? -12.086 -8.745 -2.067 1.00 97.69 200 ALA A CA 1
ATOM 1624 C C . ALA A 1 200 ? -11.409 -7.464 -1.540 1.00 97.69 200 ALA A C 1
ATOM 1626 O O . ALA A 1 200 ? -11.944 -6.732 -0.704 1.00 97.69 200 ALA A O 1
ATOM 1627 N N . ARG A 1 201 ? -10.226 -7.138 -2.078 1.00 97.75 201 ARG A N 1
ATOM 1628 C CA . ARG A 1 201 ? -9.502 -5.912 -1.733 1.00 97.75 201 ARG A CA 1
ATOM 1629 C C . ARG A 1 201 ? -10.256 -4.650 -2.147 1.00 97.75 201 ARG A C 1
ATOM 1631 O O . ARG A 1 201 ? -10.263 -3.696 -1.371 1.00 97.75 201 ARG A O 1
ATOM 1638 N N . VAL A 1 202 ? -10.834 -4.610 -3.349 1.00 98.19 202 VAL A N 1
ATOM 1639 C CA . VAL A 1 202 ? -11.576 -3.430 -3.819 1.00 98.19 202 VAL A CA 1
ATOM 1640 C C . VAL A 1 202 ? -12.855 -3.264 -3.001 1.00 98.19 202 VAL A C 1
ATOM 1642 O O . VAL A 1 202 ? -13.122 -2.150 -2.558 1.00 98.19 202 VAL A O 1
ATOM 1645 N N . HIS A 1 203 ? -13.567 -4.357 -2.711 1.00 98.50 203 HIS A N 1
ATOM 1646 C CA . HIS A 1 203 ? -14.733 -4.348 -1.823 1.00 98.50 203 HIS A CA 1
ATOM 1647 C C . HIS A 1 203 ? -14.412 -3.756 -0.442 1.00 98.50 203 HIS A C 1
ATOM 1649 O O . HIS A 1 203 ? -15.085 -2.828 -0.002 1.00 98.50 203 HIS A O 1
ATOM 1655 N N . VAL A 1 204 ? -13.318 -4.177 0.209 1.00 98.38 204 VAL A N 1
ATOM 1656 C CA . VAL A 1 204 ? -12.893 -3.573 1.488 1.00 98.38 204 VAL A CA 1
ATOM 1657 C C . VAL A 1 204 ? -12.594 -2.078 1.361 1.00 98.38 204 VAL A C 1
ATOM 1659 O O . VAL A 1 204 ? -12.970 -1.287 2.226 1.00 98.38 204 VAL A O 1
ATOM 1662 N N . LEU A 1 205 ? -11.910 -1.651 0.298 1.00 98.06 205 LEU A N 1
ATOM 1663 C CA . LEU A 1 205 ? -11.624 -0.227 0.119 1.00 98.06 205 LEU A CA 1
ATOM 1664 C C . LEU A 1 205 ? -12.901 0.579 -0.116 1.00 98.06 205 LEU A C 1
ATOM 1666 O O . LEU A 1 205 ? -13.036 1.655 0.459 1.00 98.06 205 LEU A O 1
ATOM 1670 N N . LEU A 1 206 ? -13.836 0.063 -0.912 1.00 98.38 206 LEU A N 1
ATOM 1671 C CA . LEU A 1 206 ? -15.123 0.701 -1.164 1.00 98.38 206 LEU A CA 1
ATOM 1672 C C . LEU A 1 206 ? -15.972 0.779 0.114 1.00 98.38 206 LEU A C 1
ATOM 1674 O O . LEU A 1 206 ? -16.497 1.849 0.425 1.00 98.38 206 LEU A O 1
ATOM 1678 N N . GLY A 1 207 ? -16.027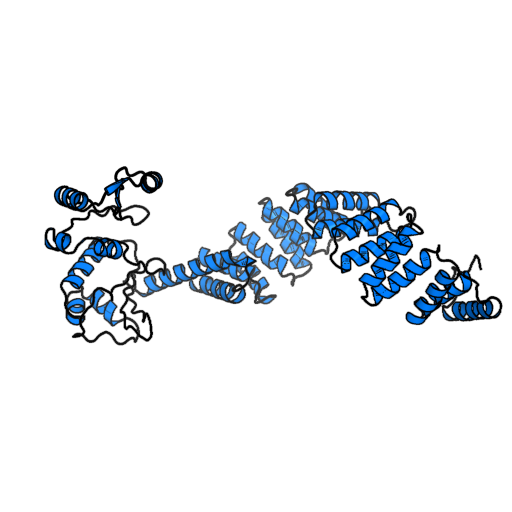 -0.305 0.893 1.00 98.06 207 GLY A N 1
ATOM 1679 C CA . GLY A 1 207 ? -16.702 -0.339 2.189 1.00 98.06 207 GLY A CA 1
ATOM 1680 C C . GLY A 1 207 ? -16.145 0.701 3.161 1.00 98.06 207 GLY A C 1
ATOM 1681 O O . GLY A 1 207 ? -16.906 1.444 3.779 1.00 98.06 207 GLY A O 1
ATOM 1682 N N . ASN A 1 208 ? -14.818 0.860 3.215 1.00 97.31 208 ASN A N 1
ATOM 1683 C CA . ASN A 1 208 ? -14.185 1.909 4.017 1.00 97.31 208 ASN A CA 1
ATOM 1684 C C . ASN A 1 208 ? -14.589 3.322 3.569 1.00 97.31 208 ASN A C 1
ATOM 1686 O O . ASN A 1 208 ? -14.878 4.160 4.422 1.00 97.31 208 ASN A O 1
ATOM 1690 N N . VAL A 1 209 ? -14.685 3.585 2.258 1.00 97.75 209 VAL A N 1
ATOM 1691 C CA . VAL A 1 209 ? -15.174 4.885 1.760 1.00 97.75 209 VAL A CA 1
ATOM 1692 C C . VAL A 1 209 ? -16.625 5.133 2.175 1.00 97.75 209 VAL A C 1
ATOM 1694 O O . VAL A 1 209 ? -16.961 6.245 2.582 1.00 97.75 209 VAL A O 1
ATOM 1697 N N . TYR A 1 210 ? -17.494 4.121 2.105 1.00 98.31 210 TYR A N 1
ATOM 1698 C CA . TYR A 1 210 ? -18.872 4.257 2.582 1.00 98.31 210 TYR A CA 1
ATOM 1699 C C . TYR A 1 210 ? -18.934 4.513 4.091 1.00 98.31 210 TYR A C 1
ATOM 1701 O O . TYR A 1 210 ? -19.657 5.415 4.523 1.00 98.31 210 TYR A O 1
ATOM 1709 N N . LYS A 1 211 ? -18.117 3.816 4.887 1.00 96.25 211 LYS A N 1
ATOM 1710 C CA . LYS A 1 211 ? -18.031 4.028 6.337 1.00 96.25 211 LYS A CA 1
ATOM 1711 C C . LYS A 1 211 ? -17.616 5.462 6.677 1.00 96.25 211 LYS A C 1
ATOM 1713 O O . LYS A 1 211 ? -18.258 6.097 7.507 1.00 96.25 211 LYS A O 1
ATOM 1718 N N . GLU A 1 212 ? -16.604 6.005 5.995 1.00 93.56 212 GLU A N 1
ATOM 1719 C CA . GLU A 1 212 ? -16.164 7.401 6.165 1.00 93.56 212 GLU A CA 1
ATOM 1720 C C . GLU A 1 212 ? -17.250 8.424 5.785 1.00 93.56 212 GLU A C 1
ATOM 1722 O O . GLU A 1 212 ? -17.286 9.527 6.330 1.00 93.56 212 GLU A O 1
ATOM 1727 N N . GLN A 1 213 ? -18.176 8.059 4.893 1.00 95.19 213 GLN A N 1
ATOM 1728 C CA . GLN A 1 213 ? -19.361 8.860 4.569 1.00 95.19 213 GLN A CA 1
ATOM 1729 C C . GLN A 1 213 ? -20.538 8.661 5.543 1.00 95.19 213 GLN A C 1
ATOM 1731 O O . GLN A 1 213 ? -21.591 9.265 5.336 1.00 95.19 213 GLN A O 1
ATOM 1736 N N . GLY A 1 214 ? -20.407 7.809 6.566 1.00 94.38 214 GLY A N 1
ATOM 1737 C CA . GLY A 1 214 ? -21.502 7.427 7.467 1.00 94.38 214 GLY A CA 1
ATOM 1738 C C . GLY A 1 214 ? -22.539 6.487 6.835 1.00 94.38 214 GLY A C 1
ATOM 1739 O O . GLY A 1 214 ? -23.600 6.257 7.410 1.00 94.38 214 GLY A O 1
ATOM 1740 N N . ARG A 1 215 ? -22.246 5.934 5.655 1.00 97.56 215 ARG A N 1
ATOM 1741 C CA . ARG A 1 215 ? -23.093 4.998 4.901 1.00 97.56 215 ARG A CA 1
ATOM 1742 C C . ARG A 1 215 ? -22.819 3.568 5.360 1.00 97.56 215 ARG A C 1
ATOM 1744 O O . ARG A 1 215 ? -22.195 2.772 4.661 1.00 97.56 215 ARG A O 1
ATOM 1751 N N . LEU A 1 216 ? -23.191 3.293 6.609 1.00 97.25 216 LEU A N 1
ATOM 1752 C CA . LEU A 1 216 ? -22.781 2.078 7.319 1.00 97.25 216 LEU A CA 1
ATOM 1753 C C . LEU A 1 216 ? -23.377 0.801 6.711 1.00 97.25 216 LEU A C 1
ATOM 1755 O O . LEU A 1 216 ? -22.675 -0.201 6.628 1.00 97.25 216 LEU A O 1
ATOM 1759 N N . ASP A 1 217 ? -24.623 0.843 6.235 1.00 97.94 217 ASP A N 1
ATOM 1760 C CA . ASP A 1 217 ? -25.276 -0.325 5.627 1.00 97.94 217 ASP A CA 1
ATOM 1761 C C . ASP A 1 217 ? -24.588 -0.738 4.319 1.00 97.94 217 ASP A C 1
ATOM 1763 O O . ASP A 1 217 ? -24.337 -1.924 4.087 1.00 97.94 217 ASP A O 1
ATOM 1767 N N . GLU A 1 218 ? -24.220 0.233 3.476 1.00 98.31 218 GLU A N 1
ATOM 1768 C CA . GLU A 1 218 ? -23.426 -0.051 2.282 1.00 98.31 218 GLU A CA 1
ATOM 1769 C C . GLU A 1 218 ? -22.023 -0.543 2.639 1.00 98.31 218 GLU A C 1
ATOM 1771 O O . GLU A 1 218 ? -21.543 -1.485 2.015 1.00 98.31 218 GLU A O 1
ATOM 1776 N N . ALA A 1 219 ? -21.384 0.026 3.666 1.00 98.38 219 ALA A N 1
ATOM 1777 C CA . ALA A 1 219 ? -20.075 -0.434 4.124 1.00 98.38 219 ALA A CA 1
ATOM 1778 C C . ALA A 1 219 ? -20.097 -1.911 4.546 1.00 98.38 219 ALA A C 1
ATOM 1780 O O . ALA A 1 219 ? -19.291 -2.702 4.055 1.00 98.38 219 ALA A O 1
ATOM 1781 N N . VAL A 1 220 ? -21.059 -2.292 5.394 1.00 98.50 220 VAL A N 1
ATOM 1782 C CA . VAL A 1 220 ? -21.271 -3.676 5.846 1.00 98.50 220 VAL A CA 1
ATOM 1783 C C . VAL A 1 220 ? -21.462 -4.614 4.658 1.00 98.50 220 VAL A C 1
ATOM 1785 O O . VAL A 1 220 ? -20.808 -5.655 4.597 1.00 98.50 220 VAL A O 1
ATOM 1788 N N . LYS A 1 221 ? -22.300 -4.230 3.686 1.00 98.44 221 LYS A N 1
ATOM 1789 C CA . LYS A 1 221 ? -22.537 -5.040 2.488 1.00 98.44 221 LYS A CA 1
ATOM 1790 C C . LYS A 1 221 ? -21.248 -5.285 1.701 1.00 98.44 221 LYS A C 1
ATOM 1792 O O . LYS A 1 221 ? -20.984 -6.419 1.316 1.00 98.44 221 LYS A O 1
ATOM 1797 N N . GLU A 1 222 ? -20.439 -4.253 1.474 1.00 98.56 222 GLU A N 1
ATOM 1798 C CA . GLU A 1 222 ? -19.175 -4.403 0.745 1.00 98.56 222 GLU A CA 1
ATOM 1799 C C . GLU A 1 222 ? -18.169 -5.277 1.511 1.00 98.56 222 GLU A C 1
ATOM 1801 O O . GLU A 1 222 ? -17.519 -6.135 0.917 1.00 98.56 222 GLU A O 1
ATOM 1806 N N . PHE A 1 223 ? -18.064 -5.138 2.837 1.00 98.62 223 PHE A N 1
ATOM 1807 C CA . PHE A 1 223 ? -17.195 -6.017 3.626 1.00 98.62 223 PHE A CA 1
ATOM 1808 C C . PHE A 1 223 ? -17.665 -7.478 3.612 1.00 98.62 223 PHE A C 1
ATOM 1810 O O . PHE A 1 223 ? -16.834 -8.379 3.520 1.00 98.62 223 PHE A O 1
ATOM 1817 N N . GLN A 1 224 ? -18.977 -7.724 3.637 1.00 98.50 224 GLN A N 1
ATOM 1818 C CA . GLN A 1 224 ? -19.542 -9.068 3.487 1.00 98.50 224 GLN A CA 1
ATOM 1819 C C . GLN A 1 224 ? -19.229 -9.665 2.111 1.00 98.50 224 GLN A C 1
ATOM 1821 O O . GLN A 1 224 ? -18.801 -10.812 2.042 1.00 98.50 224 GLN A O 1
ATOM 1826 N N . GLN A 1 225 ? -19.343 -8.885 1.029 1.00 98.44 225 GLN A N 1
ATOM 1827 C CA . GLN A 1 225 ? -18.936 -9.330 -0.311 1.00 98.44 225 GLN A CA 1
ATOM 1828 C C . GLN A 1 225 ? -17.447 -9.704 -0.362 1.00 98.44 225 GLN A C 1
ATOM 1830 O O . GLN A 1 225 ? -17.079 -10.721 -0.945 1.00 98.44 225 GLN A O 1
ATOM 1835 N N . ALA A 1 226 ? -16.579 -8.946 0.318 1.00 98.44 226 ALA A N 1
ATOM 1836 C CA . ALA A 1 226 ? -15.170 -9.315 0.429 1.00 98.44 226 ALA A CA 1
ATOM 1837 C C . ALA A 1 226 ? -14.960 -10.676 1.123 1.00 98.44 226 ALA A C 1
ATOM 1839 O O . ALA A 1 226 ? -14.081 -11.426 0.706 1.00 98.44 226 ALA A O 1
ATOM 1840 N N . LEU A 1 227 ? -15.767 -11.001 2.139 1.00 98.19 227 LEU A N 1
ATOM 1841 C CA . LEU A 1 227 ? -15.724 -12.285 2.854 1.00 98.19 227 LEU A CA 1
ATOM 1842 C C . LEU A 1 227 ? -16.388 -13.438 2.085 1.00 98.19 227 LEU A C 1
ATOM 1844 O O . LEU A 1 227 ? -16.003 -14.590 2.273 1.00 98.19 227 LEU A O 1
ATOM 1848 N N . GLU A 1 228 ? -17.356 -13.151 1.211 1.00 98.12 228 GLU A N 1
ATOM 1849 C CA . GLU A 1 228 ? -17.901 -14.136 0.265 1.00 98.12 228 GLU A CA 1
ATOM 1850 C C . GLU A 1 228 ? -16.833 -14.581 -0.746 1.00 98.12 228 GLU A C 1
ATOM 1852 O O . GLU A 1 228 ? -16.773 -15.759 -1.100 1.00 98.12 228 GLU A O 1
ATOM 1857 N N . ILE A 1 229 ? -15.968 -13.654 -1.171 1.00 98.12 229 ILE A N 1
ATOM 1858 C CA . ILE A 1 229 ? -14.848 -13.920 -2.084 1.00 98.12 229 ILE A CA 1
ATOM 1859 C C . ILE A 1 229 ? -13.685 -14.606 -1.352 1.00 98.12 229 ILE A C 1
ATOM 1861 O O . ILE A 1 229 ? -13.154 -15.610 -1.828 1.00 98.12 229 ILE A O 1
ATOM 1865 N N . ASP A 1 230 ? -13.269 -14.062 -0.207 1.00 97.56 230 ASP A N 1
ATOM 1866 C CA . ASP A 1 230 ? -12.187 -14.599 0.619 1.00 97.56 230 ASP A CA 1
ATOM 1867 C C . ASP A 1 230 ? -12.568 -14.555 2.102 1.00 97.56 230 ASP A C 1
ATOM 1869 O O . ASP A 1 230 ? -12.373 -13.561 2.806 1.00 97.56 230 ASP A O 1
ATOM 1873 N N . ILE A 1 231 ? -13.056 -15.693 2.595 1.00 96.88 231 ILE A N 1
ATOM 1874 C CA . ILE A 1 231 ? -13.459 -15.870 3.994 1.00 96.88 231 ILE A CA 1
ATOM 1875 C C . ILE A 1 231 ? -12.293 -15.759 4.990 1.00 96.88 231 ILE A C 1
ATOM 1877 O O . ILE A 1 231 ? -12.513 -15.657 6.192 1.00 96.88 231 ILE A O 1
ATOM 1881 N N . GLY A 1 232 ? -11.044 -15.813 4.520 1.00 96.31 232 GLY A N 1
ATOM 1882 C CA . GLY A 1 232 ? -9.847 -15.625 5.337 1.00 96.31 232 GLY A CA 1
ATOM 1883 C C . GLY A 1 232 ? -9.339 -14.182 5.352 1.00 96.31 232 GLY A C 1
ATOM 1884 O O . GLY A 1 232 ? -8.279 -13.921 5.935 1.00 96.31 232 GLY A O 1
ATOM 1885 N N . TYR A 1 233 ? -10.036 -13.238 4.710 1.00 97.00 233 TYR A N 1
ATOM 1886 C CA . TYR A 1 233 ? -9.515 -11.890 4.520 1.00 97.00 233 TYR A CA 1
ATOM 1887 C C . TYR A 1 233 ? -9.604 -11.052 5.804 1.00 97.00 233 TYR A C 1
ATOM 1889 O O . TYR A 1 233 ? -10.591 -10.374 6.080 1.00 97.00 233 TYR A O 1
ATOM 1897 N N . VAL A 1 234 ? -8.515 -11.067 6.579 1.00 97.19 234 VAL A N 1
ATOM 1898 C CA . VAL A 1 234 ? -8.376 -10.426 7.904 1.00 97.19 234 VAL A CA 1
ATOM 1899 C C . VAL A 1 234 ? -8.909 -8.992 7.941 1.00 97.19 234 VAL A C 1
ATOM 1901 O O . VAL A 1 234 ? -9.645 -8.629 8.854 1.00 97.19 234 VAL A O 1
ATOM 1904 N N . ASN A 1 235 ? -8.563 -8.177 6.940 1.00 96.31 235 ASN A N 1
ATOM 1905 C CA . ASN A 1 235 ? -8.998 -6.782 6.892 1.00 96.31 235 ASN A CA 1
ATOM 1906 C C . ASN A 1 235 ? -10.520 -6.655 6.735 1.00 96.31 235 ASN A C 1
ATOM 1908 O O . ASN A 1 235 ? -11.093 -5.727 7.293 1.00 96.31 235 ASN A O 1
ATOM 1912 N N . ALA A 1 236 ? -11.177 -7.558 5.999 1.00 97.81 236 ALA A N 1
ATOM 1913 C CA . ALA A 1 236 ? -12.629 -7.519 5.850 1.00 97.81 236 ALA A CA 1
ATOM 1914 C C . ALA A 1 236 ? -13.336 -7.818 7.175 1.00 97.81 236 ALA A C 1
ATOM 1916 O O . ALA A 1 236 ? -14.205 -7.042 7.556 1.00 97.81 236 ALA A O 1
ATOM 1917 N N . HIS A 1 237 ? -12.904 -8.845 7.917 1.00 98.50 237 HIS A N 1
ATOM 1918 C CA . HIS A 1 237 ? -13.416 -9.111 9.268 1.00 98.50 237 HIS A CA 1
ATOM 1919 C C . HIS A 1 237 ? -13.211 -7.910 10.200 1.00 98.50 237 HIS A C 1
ATOM 1921 O O . HIS A 1 237 ? -14.151 -7.453 10.844 1.00 98.50 237 HIS A O 1
ATOM 1927 N N . TYR A 1 238 ? -12.004 -7.338 10.229 1.00 98.44 238 TYR A N 1
ATOM 1928 C CA . TYR A 1 238 ? -11.712 -6.198 11.098 1.00 98.44 238 TYR A CA 1
ATOM 1929 C C . TYR A 1 238 ? -12.591 -4.977 10.780 1.00 98.44 238 TYR A C 1
ATOM 1931 O O . TYR A 1 238 ? -13.229 -4.423 11.675 1.00 98.44 238 TYR A O 1
ATOM 1939 N N . PHE A 1 239 ? -12.669 -4.571 9.508 1.00 98.31 239 PHE A N 1
ATOM 1940 C CA . PHE A 1 239 ? -13.464 -3.404 9.122 1.00 98.31 239 PHE A CA 1
ATOM 1941 C C . PHE A 1 239 ? -14.975 -3.649 9.205 1.00 98.31 239 PHE A C 1
ATOM 1943 O O . PHE A 1 239 ? -15.719 -2.709 9.480 1.00 98.31 239 PHE A O 1
ATOM 1950 N N . LEU A 1 240 ? -15.433 -4.892 9.031 1.00 98.50 240 LEU A N 1
ATOM 1951 C CA . LEU A 1 240 ? -16.824 -5.265 9.277 1.00 98.50 240 LEU A CA 1
ATOM 1952 C C . LEU A 1 240 ? -17.175 -5.150 10.766 1.00 98.50 240 LEU A C 1
ATOM 1954 O O . LEU A 1 240 ? -18.209 -4.574 11.103 1.00 98.50 240 LEU A O 1
ATOM 1958 N N . GLY A 1 241 ? -16.294 -5.622 11.654 1.00 98.06 241 GLY A N 1
ATOM 1959 C CA . GLY A 1 241 ? -16.457 -5.465 13.098 1.00 98.06 241 GLY A CA 1
ATOM 1960 C C . GLY A 1 241 ? -16.559 -3.997 13.510 1.00 98.06 241 GLY A C 1
ATOM 1961 O O . GLY A 1 241 ? -17.498 -3.602 14.197 1.00 98.06 241 GLY A O 1
ATOM 1962 N N . ASP A 1 242 ? -15.659 -3.158 13.005 1.00 97.81 242 ASP A N 1
ATOM 1963 C CA . ASP A 1 242 ? -15.667 -1.717 13.267 1.00 97.81 242 ASP A CA 1
ATOM 1964 C C . ASP A 1 242 ? -16.897 -0.989 12.667 1.00 97.81 242 ASP A C 1
ATOM 1966 O O . ASP A 1 242 ? -17.476 -0.091 13.292 1.00 97.81 242 ASP A O 1
ATOM 1970 N N . ALA A 1 243 ? -17.387 -1.424 11.501 1.00 97.94 243 ALA A N 1
ATOM 1971 C CA . ALA A 1 243 ? -18.659 -0.943 10.960 1.00 97.94 243 ALA A CA 1
ATOM 1972 C C . ALA A 1 243 ? -19.849 -1.318 11.863 1.00 97.94 243 ALA A C 1
ATOM 1974 O O . ALA A 1 243 ? -20.719 -0.478 12.103 1.00 97.94 243 ALA A O 1
ATOM 1975 N N . TYR A 1 244 ? -19.865 -2.528 12.433 1.00 98.31 244 TYR A N 1
ATOM 1976 C CA . TYR A 1 244 ? -20.882 -2.928 13.406 1.00 98.31 244 TYR A CA 1
ATOM 1977 C C . TYR A 1 244 ? -20.794 -2.143 14.719 1.00 98.31 244 TYR A C 1
ATOM 1979 O O . TYR A 1 244 ? -21.841 -1.785 15.262 1.00 98.31 244 TYR A O 1
ATOM 1987 N N . VAL A 1 245 ? -19.593 -1.796 15.202 1.00 97.44 245 VAL A N 1
ATOM 1988 C CA . VAL A 1 245 ? -19.438 -0.864 16.338 1.00 97.44 245 VAL A CA 1
ATOM 1989 C C . VAL A 1 245 ? -20.094 0.477 16.015 1.00 97.44 245 VAL A C 1
ATOM 1991 O O . VAL A 1 245 ? -20.871 0.991 16.818 1.00 97.44 245 VAL A O 1
ATOM 1994 N N . SER A 1 246 ? -19.859 1.004 14.812 1.00 96.38 246 SER A N 1
ATOM 1995 C CA . SER A 1 246 ? -20.459 2.265 14.353 1.00 96.38 246 SER A CA 1
ATOM 1996 C C . SER A 1 246 ? -21.991 2.194 14.240 1.00 96.38 246 SER A C 1
ATOM 1998 O O . SER A 1 246 ? -22.670 3.197 14.446 1.00 96.38 246 SER A O 1
ATOM 2000 N N . GLN A 1 247 ? -22.552 1.012 13.959 1.00 96.19 247 GLN A N 1
ATOM 2001 C CA . GLN A 1 247 ? -23.999 0.743 13.988 1.00 96.19 247 GLN A CA 1
ATOM 2002 C C . GLN A 1 247 ? -24.538 0.432 15.398 1.00 96.19 247 GLN A C 1
ATOM 2004 O O . GLN A 1 247 ? -25.730 0.164 15.551 1.00 96.19 247 GLN A O 1
ATOM 2009 N N . ASN A 1 248 ? -23.686 0.439 16.429 1.00 95.62 248 ASN A N 1
ATOM 2010 C CA . ASN A 1 248 ? -23.995 -0.010 17.790 1.00 95.62 248 ASN A CA 1
ATOM 2011 C C . ASN A 1 248 ? -24.448 -1.489 17.876 1.00 95.62 248 ASN A C 1
ATOM 2013 O O . ASN A 1 248 ? -25.098 -1.902 18.838 1.00 95.62 248 ASN A O 1
ATOM 2017 N N . ASN A 1 249 ? -24.087 -2.312 16.888 1.00 97.19 249 ASN A N 1
ATOM 2018 C CA . ASN A 1 249 ? -24.302 -3.758 16.888 1.00 97.19 249 ASN A CA 1
ATOM 2019 C C . ASN A 1 249 ? -23.095 -4.478 17.517 1.00 97.19 249 ASN A C 1
ATOM 2021 O O . ASN A 1 249 ? -22.334 -5.186 16.857 1.00 97.19 249 ASN A O 1
ATOM 2025 N N . LEU A 1 250 ? -22.915 -4.266 18.821 1.00 97.38 250 LEU A N 1
ATOM 2026 C CA . LEU A 1 250 ? -21.763 -4.767 19.579 1.00 97.38 250 LEU A CA 1
ATOM 2027 C C . LEU A 1 250 ? -21.594 -6.303 19.537 1.00 97.38 250 LEU A C 1
ATOM 2029 O O . LEU A 1 250 ? -20.455 -6.752 19.411 1.00 97.38 250 LEU A O 1
ATOM 2033 N N . PRO A 1 251 ? -22.660 -7.134 19.582 1.00 97.44 251 PRO A N 1
ATOM 2034 C CA . PRO A 1 251 ? -22.507 -8.586 19.470 1.00 97.44 251 PRO A CA 1
ATOM 2035 C C . PRO A 1 251 ? -21.909 -9.030 18.132 1.00 97.44 251 PRO A C 1
ATOM 2037 O O . PRO A 1 251 ? -21.010 -9.865 18.118 1.00 97.44 251 PRO A O 1
ATOM 2040 N N . ALA A 1 252 ? -22.366 -8.451 17.016 1.00 97.62 252 ALA A N 1
ATOM 2041 C CA . ALA A 1 252 ? -21.805 -8.763 15.703 1.00 97.62 252 ALA A CA 1
ATOM 2042 C C . ALA A 1 252 ? -20.353 -8.275 15.587 1.00 97.62 252 ALA A C 1
ATOM 2044 O O . ALA A 1 252 ? -19.507 -8.995 15.065 1.00 97.62 252 ALA A O 1
ATOM 2045 N N . ALA A 1 253 ? -20.037 -7.102 16.148 1.00 98.38 253 ALA A N 1
ATOM 2046 C CA . ALA A 1 253 ? -18.665 -6.602 16.193 1.00 98.38 253 ALA A CA 1
ATOM 2047 C C . ALA A 1 253 ? -17.707 -7.572 16.909 1.00 98.38 253 ALA A C 1
ATOM 2049 O O . ALA A 1 253 ? -16.611 -7.833 16.415 1.00 98.38 253 ALA A O 1
ATOM 2050 N N . ILE A 1 254 ? -18.130 -8.150 18.042 1.00 98.38 254 ILE A N 1
ATOM 2051 C CA . ILE A 1 254 ? -17.328 -9.130 18.792 1.00 98.38 254 ILE A CA 1
ATOM 2052 C C . ILE A 1 254 ? -17.020 -10.366 17.946 1.00 98.38 254 ILE A C 1
ATOM 2054 O O . ILE A 1 254 ? -15.876 -10.821 17.943 1.00 98.38 254 ILE A O 1
ATOM 2058 N N . GLU A 1 255 ? -18.011 -10.917 17.243 1.00 98.12 255 GLU A N 1
ATOM 2059 C CA . GLU A 1 255 ? -17.814 -12.102 16.398 1.00 98.12 255 GLU A CA 1
ATOM 2060 C C . GLU A 1 255 ? -16.777 -11.840 15.297 1.00 98.12 255 GLU A C 1
ATOM 2062 O O . GLU A 1 255 ? -15.850 -12.633 15.112 1.00 98.12 255 GLU A O 1
ATOM 2067 N N . GLU A 1 256 ? -16.861 -10.690 14.630 1.00 98.44 256 GLU A N 1
ATOM 2068 C CA . GLU A 1 256 ? -15.944 -10.319 13.548 1.00 98.44 256 GLU A CA 1
ATOM 2069 C C . GLU A 1 256 ? -14.525 -10.008 14.046 1.00 98.44 256 GLU A C 1
ATOM 2071 O O . GLU A 1 256 ? -13.525 -10.432 13.452 1.00 98.44 256 GLU A O 1
ATOM 2076 N N . PHE A 1 257 ? -14.390 -9.332 15.187 1.00 98.50 257 PHE A N 1
ATOM 2077 C CA . PHE A 1 257 ? -13.073 -9.123 15.783 1.00 98.50 257 PHE A CA 1
ATOM 2078 C C . PHE A 1 257 ? -12.455 -10.430 16.298 1.00 98.50 257 PHE A C 1
ATOM 2080 O O . PHE A 1 257 ? -11.253 -10.643 16.124 1.00 98.50 257 PHE A O 1
ATOM 2087 N N . ARG A 1 258 ? -13.253 -11.357 16.842 1.00 98.12 258 ARG A N 1
ATOM 2088 C CA . ARG A 1 258 ? -12.779 -12.706 17.193 1.00 98.12 258 ARG A CA 1
ATOM 2089 C C . ARG A 1 258 ? -12.370 -13.509 15.962 1.00 98.12 258 ARG A C 1
ATOM 2091 O O . ARG A 1 258 ? -11.373 -14.227 16.016 1.00 98.12 258 ARG A O 1
ATOM 2098 N N . ALA A 1 259 ? -13.083 -13.377 14.844 1.00 98.06 259 ALA A N 1
ATOM 2099 C CA . ALA A 1 259 ? -12.669 -13.966 13.572 1.00 98.06 259 ALA A CA 1
ATOM 2100 C C . ALA A 1 259 ? -11.318 -13.389 13.109 1.00 98.06 259 ALA A C 1
ATOM 2102 O O . ALA A 1 259 ? -10.416 -14.146 12.740 1.00 98.06 259 ALA A O 1
ATOM 2103 N N . THR A 1 260 ? -11.129 -12.072 13.247 1.00 98.00 260 THR A N 1
ATOM 2104 C CA . THR A 1 260 ? -9.846 -11.398 12.990 1.00 98.00 260 THR A CA 1
ATOM 2105 C C . THR A 1 260 ? -8.723 -11.991 13.848 1.00 98.00 260 THR A C 1
ATOM 2107 O O . THR A 1 260 ? -7.681 -12.362 13.310 1.00 98.00 260 THR A O 1
ATOM 2110 N N . GLN A 1 261 ? -8.942 -12.154 15.158 1.00 97.50 261 GLN A N 1
ATOM 2111 C CA . GLN A 1 261 ? -7.978 -12.764 16.086 1.00 97.50 261 GLN A CA 1
ATOM 2112 C C . GLN A 1 261 ? -7.711 -14.243 15.780 1.00 97.50 261 GLN A C 1
ATOM 2114 O O . GLN A 1 261 ? -6.589 -14.720 15.919 1.00 97.50 261 GLN A O 1
ATOM 2119 N N . LYS A 1 262 ? -8.719 -14.993 15.331 1.00 97.56 262 LYS A N 1
ATOM 2120 C CA . LYS A 1 262 ? -8.551 -16.403 14.959 1.00 97.56 262 LYS A CA 1
ATOM 2121 C C . LYS A 1 262 ? -7.592 -16.567 13.777 1.00 97.56 262 LYS A C 1
ATOM 2123 O O . LYS A 1 262 ? -6.825 -17.527 13.753 1.00 97.56 262 LYS A O 1
ATOM 2128 N N . ILE A 1 263 ? -7.646 -15.653 12.807 1.00 97.06 263 ILE A N 1
ATOM 2129 C CA . ILE A 1 263 ? -6.776 -15.677 11.622 1.00 97.06 263 ILE A CA 1
ATOM 2130 C C . ILE A 1 263 ? -5.419 -15.027 11.933 1.00 97.06 263 ILE A C 1
ATOM 2132 O O . ILE A 1 263 ? -4.378 -15.536 11.519 1.00 97.06 263 ILE A O 1
ATOM 2136 N N . ASN A 1 264 ? -5.418 -13.925 12.686 1.00 96.69 264 ASN A N 1
ATOM 2137 C CA . ASN A 1 264 ? -4.226 -13.214 13.138 1.00 96.69 264 ASN A CA 1
ATOM 2138 C C . ASN A 1 264 ? -4.291 -12.943 14.659 1.00 96.69 264 ASN A C 1
ATOM 2140 O O . ASN A 1 264 ? -4.789 -11.891 15.070 1.00 96.69 264 ASN A O 1
ATOM 2144 N N . PRO A 1 265 ? -3.741 -13.851 15.493 1.00 96.00 265 PRO A N 1
ATOM 2145 C CA . PRO A 1 265 ? -3.828 -13.773 16.959 1.00 96.00 265 PRO A CA 1
ATOM 2146 C C . PRO A 1 265 ? -3.163 -12.561 17.613 1.00 96.00 265 PRO A C 1
ATOM 2148 O O . PRO A 1 265 ? -3.392 -12.308 18.788 1.00 96.00 265 PRO A O 1
ATOM 2151 N N . ASP A 1 266 ? -2.320 -11.830 16.884 1.00 94.50 266 ASP A N 1
ATOM 2152 C CA . ASP A 1 266 ? -1.634 -10.634 17.381 1.00 94.50 266 ASP A CA 1
ATOM 2153 C C . ASP A 1 266 ? -2.106 -9.363 16.645 1.00 94.50 266 ASP A C 1
ATOM 2155 O O . ASP A 1 266 ? -1.405 -8.347 16.625 1.00 94.50 266 ASP A O 1
ATOM 2159 N N . HIS A 1 267 ? -3.292 -9.392 16.020 1.00 95.81 267 HIS A N 1
ATOM 2160 C CA . HIS A 1 267 ? -3.853 -8.231 15.328 1.00 95.81 267 HIS A CA 1
ATOM 2161 C C . HIS A 1 267 ? -4.177 -7.098 16.315 1.00 95.81 267 HIS A C 1
ATOM 2163 O O . HIS A 1 267 ? -5.228 -7.082 16.957 1.00 95.81 267 HIS A O 1
ATOM 2169 N N . LEU A 1 268 ? -3.270 -6.121 16.413 1.00 94.31 268 LEU A N 1
ATOM 2170 C CA . LEU A 1 268 ? -3.322 -5.047 17.411 1.00 94.31 268 LEU A CA 1
ATOM 2171 C C . LEU A 1 268 ? -4.648 -4.275 17.412 1.00 94.31 268 LEU A C 1
ATOM 2173 O O . LEU A 1 268 ? -5.208 -4.051 18.481 1.00 94.31 268 LEU A O 1
ATOM 2177 N N . GLY A 1 269 ? -5.163 -3.911 16.232 1.00 94.38 269 GLY A N 1
ATOM 2178 C CA . GLY A 1 269 ? -6.429 -3.179 16.119 1.00 94.38 269 GLY A CA 1
ATOM 2179 C C . GLY A 1 269 ? -7.617 -3.968 16.670 1.00 94.38 269 GLY A C 1
ATOM 2180 O O . GLY A 1 269 ? -8.457 -3.407 17.357 1.00 94.38 269 GLY A O 1
ATOM 2181 N N . ALA A 1 270 ? -7.638 -5.291 16.476 1.00 97.00 270 ALA A N 1
ATOM 2182 C CA . ALA A 1 270 ? -8.749 -6.122 16.942 1.00 97.00 270 ALA A CA 1
ATOM 2183 C C . ALA A 1 270 ? -8.762 -6.230 18.472 1.00 97.00 270 ALA A C 1
ATOM 2185 O O . ALA A 1 270 ? -9.821 -6.097 19.069 1.00 97.00 270 ALA A O 1
ATOM 2186 N N . HIS A 1 271 ? -7.599 -6.405 19.111 1.00 97.31 271 HIS A N 1
ATOM 2187 C CA . HIS A 1 271 ? -7.501 -6.399 20.578 1.00 97.31 271 HIS A CA 1
ATOM 2188 C C . HIS A 1 271 ? -7.848 -5.033 21.178 1.00 97.31 271 HIS A C 1
ATOM 2190 O O . HIS A 1 271 ? -8.539 -4.949 22.190 1.00 97.31 271 HIS A O 1
ATOM 2196 N N . HIS A 1 272 ? -7.383 -3.947 20.560 1.00 95.38 272 HIS A N 1
ATOM 2197 C CA . HIS A 1 272 ? -7.719 -2.604 21.018 1.00 95.38 272 HIS A CA 1
ATOM 2198 C C . HIS A 1 272 ? -9.235 -2.351 20.960 1.00 95.38 272 HIS A C 1
ATOM 2200 O O . HIS A 1 272 ? -9.828 -1.948 21.965 1.00 95.38 272 HIS A O 1
ATOM 2206 N N . ASP A 1 273 ? -9.856 -2.647 19.817 1.00 96.94 273 ASP A N 1
ATOM 2207 C CA . ASP A 1 273 ? -11.265 -2.340 19.568 1.00 96.94 273 ASP A CA 1
ATOM 2208 C C . ASP A 1 273 ? -12.207 -3.320 20.284 1.00 96.94 273 ASP A C 1
ATOM 2210 O O . ASP A 1 273 ? -13.236 -2.892 20.801 1.00 96.94 273 ASP A O 1
ATOM 2214 N N . LEU A 1 274 ? -11.835 -4.597 20.454 1.00 97.56 274 LEU A N 1
ATOM 2215 C CA . LEU A 1 274 ? -12.557 -5.511 21.353 1.00 97.56 274 LEU A CA 1
ATOM 2216 C C . LEU A 1 274 ? -12.539 -5.028 22.799 1.00 97.56 274 LEU A C 1
ATOM 2218 O O . LEU A 1 274 ? -13.564 -5.106 23.472 1.00 97.56 274 LEU A O 1
ATOM 2222 N N . GLY A 1 275 ? -11.405 -4.503 23.275 1.00 96.31 275 GLY A N 1
ATOM 2223 C CA . GLY A 1 275 ? -11.320 -3.926 24.613 1.00 96.31 275 GLY A CA 1
ATOM 2224 C C . GLY A 1 275 ? -12.310 -2.771 24.803 1.00 96.31 275 GLY A C 1
ATOM 2225 O O . GLY A 1 275 ? -12.995 -2.717 25.826 1.00 96.31 275 GLY A O 1
ATOM 2226 N N . ILE A 1 276 ? -12.465 -1.914 23.785 1.00 95.12 276 ILE A N 1
ATOM 2227 C CA . ILE A 1 276 ? -13.473 -0.839 23.763 1.00 95.12 276 ILE A CA 1
ATOM 2228 C C . ILE A 1 276 ? -14.891 -1.417 23.756 1.00 95.12 276 ILE A C 1
ATOM 2230 O O . ILE A 1 276 ? -15.731 -0.993 24.549 1.00 95.12 276 ILE A O 1
ATOM 2234 N N . VAL A 1 277 ? -15.173 -2.402 22.900 1.00 97.56 277 VAL A N 1
ATOM 2235 C CA . VAL A 1 277 ? -16.509 -3.010 22.811 1.00 97.56 277 VAL A CA 1
ATOM 2236 C C . VAL A 1 277 ? -16.912 -3.680 24.128 1.00 97.56 277 VAL A C 1
ATOM 2238 O O . VAL A 1 277 ? -18.042 -3.505 24.586 1.00 97.56 277 VAL A O 1
ATOM 2241 N N . PHE A 1 278 ? -15.998 -4.397 24.782 1.00 97.50 278 PHE A N 1
ATOM 2242 C CA . PHE A 1 278 ? -16.257 -4.994 26.091 1.00 97.50 278 PHE A CA 1
ATOM 2243 C C . PHE A 1 278 ? -16.451 -3.946 27.188 1.00 97.50 278 PHE A C 1
ATOM 2245 O O . PHE A 1 278 ? -17.325 -4.118 28.039 1.00 97.50 278 PHE A O 1
ATOM 2252 N N . GLU A 1 279 ? -15.714 -2.834 27.152 1.00 92.50 279 GLU A N 1
ATOM 2253 C CA . GLU A 1 279 ? -15.945 -1.713 28.069 1.00 92.50 279 GLU A CA 1
ATOM 2254 C C . GLU A 1 279 ? -17.354 -1.127 27.890 1.00 92.50 279 GLU A C 1
ATOM 2256 O O . GLU A 1 279 ? -18.064 -0.938 28.878 1.00 92.50 279 GLU A O 1
ATOM 2261 N N . MET A 1 280 ? -17.800 -0.914 26.644 1.00 93.31 280 MET A N 1
ATOM 2262 C CA . MET A 1 280 ? -19.154 -0.425 26.335 1.00 93.31 280 MET A CA 1
ATOM 2263 C C . MET A 1 280 ? -20.254 -1.362 26.854 1.00 93.31 280 MET A C 1
ATOM 2265 O O . MET A 1 280 ? -21.329 -0.902 27.237 1.00 93.31 280 MET A O 1
ATOM 2269 N N . LEU A 1 281 ? -19.986 -2.670 26.896 1.00 93.50 281 LEU A N 1
ATOM 2270 C CA . LEU A 1 281 ? -20.885 -3.684 27.453 1.00 93.50 281 LEU A CA 1
ATOM 2271 C C . LEU A 1 281 ? -20.790 -3.826 28.983 1.00 93.50 281 LEU A C 1
ATOM 2273 O O . LEU A 1 281 ? -21.527 -4.621 29.566 1.00 93.50 281 LEU A O 1
ATOM 2277 N N . GLY A 1 282 ? -19.887 -3.095 29.647 1.00 90.25 282 GLY A N 1
ATOM 2278 C CA . GLY A 1 282 ? -19.623 -3.228 31.084 1.00 90.25 282 GLY A CA 1
ATOM 2279 C C . GLY A 1 282 ? -18.866 -4.508 31.466 1.00 90.25 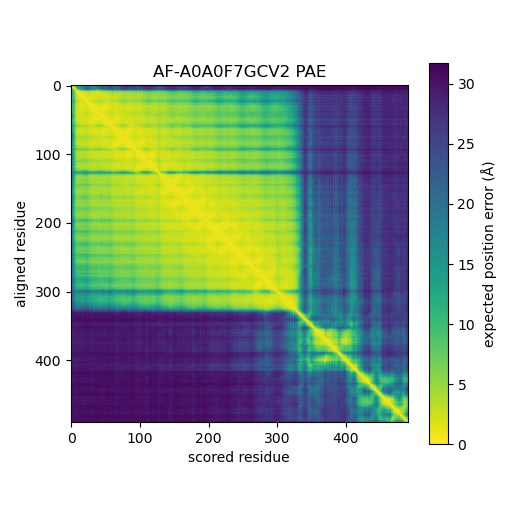282 GLY A C 1
ATOM 2280 O O . GLY A 1 282 ? -18.816 -4.873 32.641 1.00 90.25 282 GLY A O 1
ATOM 2281 N N . GLN A 1 283 ? -18.269 -5.198 30.494 1.00 93.19 283 GLN A N 1
ATOM 2282 C CA . GLN A 1 283 ? -17.504 -6.434 30.669 1.00 93.19 283 GLN A CA 1
ATOM 2283 C C . GLN A 1 283 ? -16.039 -6.105 30.983 1.00 93.19 283 GLN A C 1
ATOM 2285 O O . GLN A 1 283 ? -15.145 -6.194 30.141 1.00 93.19 283 GLN A O 1
ATOM 2290 N N . ALA A 1 284 ? -15.799 -5.652 32.216 1.00 86.44 284 ALA A N 1
ATOM 2291 C CA . ALA A 1 284 ? -14.509 -5.099 32.626 1.00 86.44 284 ALA A CA 1
ATOM 2292 C C . ALA A 1 284 ? -13.349 -6.111 32.554 1.00 86.44 284 ALA A C 1
ATOM 2294 O O . ALA A 1 284 ? -12.244 -5.746 32.159 1.00 86.44 284 ALA A O 1
ATOM 2295 N N . ASN A 1 285 ? -13.574 -7.381 32.911 1.00 87.69 285 ASN A N 1
ATOM 2296 C CA . ASN A 1 285 ? -12.512 -8.395 32.901 1.00 87.69 285 ASN A CA 1
ATOM 2297 C C . ASN A 1 285 ? -12.038 -8.707 31.478 1.00 87.69 285 ASN A C 1
ATOM 2299 O O . ASN A 1 285 ? -10.836 -8.777 31.223 1.00 87.69 285 ASN A O 1
ATOM 2303 N N . GLU A 1 286 ? -12.986 -8.867 30.563 1.00 94.25 286 GLU A N 1
ATOM 2304 C CA . GLU A 1 286 ? -12.762 -9.122 29.147 1.00 94.25 286 GLU A CA 1
ATOM 2305 C C . GLU A 1 286 ? -12.080 -7.919 28.492 1.00 94.25 286 GLU A C 1
ATOM 2307 O O . GLU A 1 286 ? -11.058 -8.079 27.829 1.00 94.25 286 GLU A O 1
ATOM 2312 N N . SER A 1 287 ? -12.561 -6.705 28.774 1.00 94.19 287 SER A N 1
ATOM 2313 C CA . SER A 1 287 ? -11.947 -5.465 28.294 1.00 94.19 287 SER A CA 1
ATOM 2314 C C . SER A 1 287 ? -10.473 -5.345 28.706 1.00 94.19 287 SER A C 1
ATOM 2316 O O . SER A 1 287 ? -9.591 -5.152 27.864 1.00 94.19 287 SER A O 1
ATOM 2318 N N . MET A 1 288 ? -10.174 -5.557 29.993 1.00 89.25 288 MET A N 1
ATOM 2319 C CA . MET A 1 288 ? -8.796 -5.537 30.490 1.00 89.25 288 MET A CA 1
ATOM 2320 C C . MET A 1 288 ? -7.930 -6.637 29.877 1.00 89.25 288 MET A C 1
ATOM 2322 O O . MET A 1 288 ? -6.742 -6.406 29.655 1.00 89.25 288 MET A O 1
ATOM 2326 N N . HIS A 1 289 ? -8.483 -7.830 29.644 1.00 93.94 289 HIS A N 1
ATOM 2327 C CA . HIS A 1 289 ? -7.747 -8.928 29.019 1.00 93.94 289 HIS A CA 1
ATOM 2328 C C . HIS A 1 289 ? -7.240 -8.523 27.630 1.00 93.94 289 HIS A C 1
ATOM 2330 O O . HIS A 1 289 ? -6.040 -8.625 27.357 1.00 93.94 289 HIS A O 1
ATOM 2336 N N . GLU A 1 290 ? -8.131 -7.977 26.803 1.00 96.88 290 GLU A N 1
ATOM 2337 C CA . GLU A 1 290 ? -7.816 -7.543 25.443 1.00 96.88 290 GLU A CA 1
ATOM 2338 C C . GLU A 1 290 ? -6.801 -6.393 25.423 1.00 96.88 290 GLU A C 1
ATOM 2340 O O . GLU A 1 290 ? -5.785 -6.456 24.722 1.00 96.88 290 GLU A O 1
ATOM 2345 N N . TRP A 1 291 ? -6.990 -5.370 26.262 1.00 91.88 291 TRP A N 1
ATOM 2346 C CA . TRP A 1 291 ? -6.038 -4.261 26.333 1.00 91.88 291 TRP A CA 1
ATOM 2347 C C . TRP A 1 291 ? -4.683 -4.652 26.909 1.00 91.88 291 TRP A C 1
ATOM 2349 O O . TRP A 1 291 ? -3.667 -4.142 26.439 1.00 91.88 291 TRP A O 1
ATOM 2359 N N . LYS A 1 292 ? -4.612 -5.570 27.880 1.00 88.06 292 LYS A N 1
ATOM 2360 C CA . LYS A 1 292 ? -3.325 -6.083 28.379 1.00 88.06 292 LYS A CA 1
ATOM 2361 C C . LYS A 1 292 ? -2.552 -6.797 27.273 1.00 88.06 292 LYS A C 1
ATOM 2363 O O . LYS A 1 292 ? -1.339 -6.593 27.164 1.00 88.06 292 LYS A O 1
ATOM 2368 N N . HIS A 1 293 ? -3.233 -7.573 26.426 1.00 92.56 293 HIS A N 1
ATOM 2369 C CA . HIS A 1 293 ? -2.608 -8.188 25.252 1.00 92.56 293 HIS A CA 1
ATOM 2370 C C . HIS A 1 293 ? -2.124 -7.134 24.249 1.00 92.56 293 HIS A C 1
ATOM 2372 O O . HIS A 1 293 ? -0.951 -7.154 23.866 1.00 92.56 293 HIS A O 1
ATOM 2378 N N . PHE A 1 294 ? -2.975 -6.162 23.902 1.00 94.12 294 PHE A N 1
ATOM 2379 C CA . PHE A 1 294 ? -2.610 -5.033 23.039 1.00 94.12 294 PHE A CA 1
ATOM 2380 C C . PHE A 1 294 ? -1.382 -4.274 23.566 1.00 94.12 294 PHE A C 1
ATOM 2382 O O . PHE A 1 294 ? -0.424 -4.075 22.821 1.00 94.12 294 PHE A O 1
ATOM 2389 N N . ILE A 1 295 ? -1.359 -3.907 24.853 1.00 87.62 295 ILE A N 1
ATOM 2390 C CA . ILE A 1 295 ? -0.238 -3.201 25.491 1.00 87.62 295 ILE A CA 1
ATOM 2391 C C . ILE A 1 295 ? 1.042 -4.028 25.381 1.00 87.62 295 ILE A C 1
ATOM 2393 O O . ILE A 1 295 ? 2.075 -3.492 24.979 1.00 87.62 295 ILE A O 1
ATOM 2397 N N . ASN A 1 296 ? 0.991 -5.321 25.712 1.00 89.19 296 ASN A N 1
ATOM 2398 C CA . ASN A 1 296 ? 2.161 -6.198 25.663 1.00 89.19 296 ASN A CA 1
ATOM 2399 C C . ASN A 1 296 ? 2.760 -6.249 24.246 1.00 89.19 296 ASN A C 1
ATOM 2401 O O . ASN A 1 296 ? 3.961 -6.053 24.070 1.00 89.19 296 ASN A O 1
ATOM 2405 N N . LYS A 1 297 ? 1.915 -6.417 23.223 1.00 92.25 297 LYS A N 1
ATOM 2406 C CA . LYS A 1 297 ? 2.352 -6.550 21.825 1.00 92.25 297 LYS A CA 1
ATOM 2407 C C . LYS A 1 297 ? 2.729 -5.224 21.158 1.00 92.25 297 LYS A C 1
ATOM 2409 O O . LYS A 1 297 ? 3.597 -5.212 20.289 1.00 92.25 297 LYS A O 1
ATOM 2414 N N . ALA A 1 298 ? 2.109 -4.112 21.551 1.00 87.88 298 ALA A N 1
ATOM 2415 C CA . ALA A 1 298 ? 2.365 -2.793 20.970 1.00 87.88 298 ALA A CA 1
ATOM 2416 C C . ALA A 1 298 ? 3.496 -2.015 21.673 1.00 87.88 298 ALA A C 1
ATOM 2418 O O . ALA A 1 298 ? 3.975 -1.008 21.138 1.00 87.88 298 ALA A O 1
ATOM 2419 N N . THR A 1 299 ? 3.944 -2.449 22.858 1.00 79.56 299 THR A N 1
ATOM 2420 C CA . THR A 1 299 ? 5.014 -1.766 23.604 1.00 79.56 299 THR A CA 1
ATOM 2421 C C . THR A 1 299 ? 6.313 -1.733 22.792 1.00 79.56 299 THR A C 1
ATOM 2423 O O . THR A 1 299 ? 6.798 -2.751 22.313 1.00 79.56 299 THR A O 1
ATOM 2426 N N . GLY A 1 300 ? 6.885 -0.535 22.635 1.00 71.69 300 GLY A N 1
ATOM 2427 C CA . GLY A 1 300 ? 8.089 -0.296 21.828 1.00 71.69 300 GLY A CA 1
ATOM 2428 C C . GLY A 1 300 ? 7.808 0.200 20.405 1.00 71.69 300 GLY A C 1
ATOM 2429 O O . GLY A 1 300 ? 8.717 0.712 19.753 1.00 71.69 300 GLY A O 1
ATOM 2430 N N . ASN A 1 301 ? 6.557 0.146 19.937 1.00 80.81 301 ASN A N 1
ATOM 2431 C CA . ASN A 1 301 ? 6.164 0.736 18.661 1.00 80.81 301 ASN A CA 1
ATOM 2432 C C . ASN A 1 301 ? 5.748 2.206 18.843 1.00 80.81 301 ASN A C 1
ATOM 2434 O O . ASN A 1 301 ? 4.664 2.504 19.347 1.00 80.81 301 ASN A O 1
ATOM 2438 N N . LEU A 1 302 ? 6.594 3.139 18.388 1.00 75.31 302 LEU A N 1
ATOM 2439 C CA . LEU A 1 302 ? 6.340 4.583 18.498 1.00 75.31 302 LEU A CA 1
ATOM 2440 C C . LEU A 1 302 ? 5.020 5.020 17.849 1.00 75.31 302 LEU A C 1
ATOM 2442 O O . LEU A 1 302 ? 4.386 5.944 18.355 1.00 75.31 302 LEU A O 1
ATOM 2446 N N . ALA A 1 303 ? 4.577 4.348 16.780 1.00 81.62 303 ALA A N 1
ATOM 2447 C CA . ALA A 1 303 ? 3.324 4.683 16.102 1.00 81.62 303 ALA A CA 1
ATOM 2448 C C . ALA A 1 303 ? 2.085 4.432 16.979 1.00 81.62 303 ALA A C 1
ATOM 2450 O O . ALA A 1 303 ? 1.051 5.054 16.764 1.00 81.62 303 ALA A O 1
ATOM 2451 N N . HIS A 1 304 ? 2.196 3.556 17.982 1.00 83.38 304 HIS A N 1
ATOM 2452 C CA . HIS A 1 304 ? 1.084 3.160 18.846 1.00 83.38 304 HIS A CA 1
ATOM 2453 C C . HIS A 1 304 ? 1.172 3.777 20.244 1.00 83.38 304 HIS A C 1
ATOM 2455 O O . HIS A 1 304 ? 0.346 3.464 21.096 1.00 83.38 304 HIS A O 1
ATOM 2461 N N . LYS A 1 305 ? 2.148 4.661 20.505 1.00 79.44 305 LYS A N 1
ATOM 2462 C CA . LYS A 1 305 ? 2.418 5.176 21.854 1.00 79.44 305 LYS A CA 1
ATOM 2463 C C . LYS A 1 305 ? 1.176 5.779 22.522 1.00 79.44 305 LYS A C 1
ATOM 2465 O O . LYS A 1 305 ? 0.880 5.408 23.651 1.00 79.44 305 LYS A O 1
ATOM 2470 N N . SER A 1 306 ? 0.423 6.641 21.831 1.00 79.12 306 SER A N 1
ATOM 2471 C CA . SER A 1 306 ? -0.773 7.257 22.430 1.00 79.12 306 SER A CA 1
ATOM 2472 C C . SER A 1 306 ? -1.873 6.240 22.725 1.00 79.12 306 SER A C 1
ATOM 2474 O O . SER A 1 306 ? -2.509 6.335 23.767 1.00 79.12 306 SER A O 1
ATOM 2476 N N . PHE A 1 307 ? -2.078 5.258 21.842 1.00 83.19 307 PHE A N 1
ATOM 2477 C CA . PHE A 1 307 ? -3.058 4.189 22.046 1.00 83.19 307 PHE A CA 1
ATOM 2478 C C . PHE A 1 307 ? -2.661 3.283 23.215 1.00 83.19 307 PHE A C 1
ATOM 2480 O O . PHE A 1 307 ? -3.503 2.911 24.022 1.00 83.19 307 PHE A O 1
ATOM 2487 N N . VAL A 1 308 ? -1.370 2.964 23.351 1.00 78.38 308 VAL A N 1
ATOM 2488 C CA . VAL A 1 308 ? -0.843 2.193 24.488 1.00 78.38 308 VAL A CA 1
ATOM 2489 C C . VAL A 1 308 ? -1.016 2.959 25.799 1.00 78.38 308 VAL A C 1
ATOM 2491 O O . VAL A 1 308 ? -1.422 2.367 26.797 1.00 78.38 308 VAL A O 1
ATOM 2494 N N . ASP A 1 309 ? -0.726 4.260 25.809 1.00 74.12 309 ASP A N 1
ATOM 2495 C CA . ASP A 1 309 ? -0.906 5.103 26.993 1.00 74.12 309 ASP A CA 1
ATOM 2496 C C . ASP A 1 309 ? -2.396 5.228 27.367 1.00 74.12 309 ASP A C 1
ATOM 2498 O O . ASP A 1 309 ? -2.737 5.187 28.550 1.00 74.12 309 ASP A O 1
ATOM 2502 N N . ASP A 1 310 ? -3.296 5.305 26.380 1.00 79.38 310 ASP A N 1
ATOM 2503 C CA . ASP A 1 310 ? -4.742 5.290 26.617 1.00 79.38 310 ASP A CA 1
ATOM 2504 C C . ASP A 1 310 ? -5.219 3.958 27.202 1.00 79.38 310 ASP A C 1
ATOM 2506 O O . ASP A 1 310 ? -5.820 3.940 28.276 1.00 79.38 310 ASP A O 1
ATOM 2510 N N . ALA A 1 311 ? -4.856 2.841 26.568 1.00 78.75 311 ALA A N 1
ATOM 2511 C CA . ALA A 1 311 ? -5.204 1.502 27.031 1.00 78.75 311 ALA A CA 1
ATOM 2512 C C . ALA A 1 311 ? -4.705 1.243 28.464 1.00 78.75 311 ALA A C 1
ATOM 2514 O O . ALA A 1 311 ? -5.445 0.708 29.286 1.00 78.75 311 ALA A O 1
ATOM 2515 N N . LYS A 1 312 ? -3.484 1.679 28.813 1.00 75.50 312 LYS A N 1
ATOM 2516 C CA . LYS A 1 312 ? -2.954 1.574 30.188 1.00 75.50 312 LYS A CA 1
ATOM 2517 C C . LYS A 1 312 ? -3.812 2.327 31.201 1.00 75.50 312 LYS A C 1
ATOM 2519 O O . LYS A 1 312 ? -4.067 1.798 32.281 1.00 75.50 312 LYS A O 1
ATOM 2524 N N . ARG A 1 313 ? -4.252 3.545 30.864 1.00 74.50 313 ARG A N 1
ATOM 2525 C CA . ARG A 1 313 ? -5.128 4.339 31.740 1.00 74.50 313 ARG A CA 1
ATOM 2526 C C . ARG A 1 313 ? -6.474 3.656 31.945 1.00 74.50 313 ARG A C 1
ATOM 2528 O O . ARG A 1 313 ? -6.926 3.578 33.082 1.00 74.50 313 ARG A O 1
ATOM 2535 N N . ARG A 1 314 ? -7.079 3.127 30.878 1.00 81.12 314 ARG A N 1
ATOM 2536 C CA . ARG A 1 314 ? -8.368 2.429 30.969 1.00 81.12 314 ARG A CA 1
ATOM 2537 C C . ARG A 1 314 ? -8.277 1.126 31.761 1.00 81.12 314 ARG A C 1
ATOM 2539 O O . ARG A 1 314 ? -9.135 0.873 32.597 1.00 81.12 314 ARG A O 1
ATOM 2546 N N . VAL A 1 315 ? -7.218 0.333 31.565 1.00 73.12 315 VAL A N 1
ATOM 2547 C CA . VAL A 1 315 ? -6.974 -0.874 32.376 1.00 73.12 315 VAL A CA 1
ATOM 2548 C C . VAL A 1 315 ? -6.879 -0.514 33.858 1.00 73.12 315 VAL A C 1
ATOM 2550 O O . VAL A 1 315 ? -7.553 -1.144 34.665 1.00 73.12 315 VAL A O 1
ATOM 2553 N N . LEU A 1 316 ? -6.105 0.517 34.211 1.00 63.34 316 LEU A N 1
ATOM 2554 C CA . LEU A 1 316 ? -5.968 0.960 35.601 1.00 63.34 316 LEU A CA 1
ATOM 2555 C C . LEU A 1 316 ? -7.313 1.408 36.200 1.00 63.34 316 LEU A C 1
ATOM 2557 O O . LEU A 1 316 ? -7.634 1.045 37.329 1.00 63.34 316 LEU A O 1
ATOM 2561 N N . ASP A 1 317 ? -8.112 2.165 35.444 1.00 69.31 317 ASP A N 1
ATOM 2562 C CA . ASP A 1 317 ? -9.445 2.606 35.873 1.00 69.31 317 ASP A CA 1
ATOM 2563 C C . ASP A 1 317 ? -10.401 1.422 36.119 1.00 69.31 317 ASP A C 1
ATOM 2565 O O . ASP A 1 317 ? -11.085 1.371 37.145 1.00 69.31 317 ASP A O 1
ATOM 2569 N N . LEU A 1 318 ? -10.408 0.425 35.228 1.00 73.31 318 LEU A N 1
ATOM 2570 C CA . LEU A 1 318 ? -11.218 -0.785 35.394 1.00 73.31 318 LEU A CA 1
ATOM 2571 C C . LEU A 1 318 ? -10.754 -1.647 36.576 1.00 73.31 318 LEU A C 1
ATOM 2573 O O . LEU A 1 318 ? -11.598 -2.123 37.339 1.00 73.31 318 LEU A O 1
ATOM 2577 N N . GLU A 1 319 ? -9.442 -1.825 36.762 1.00 70.12 319 GLU A N 1
ATOM 2578 C CA . GLU A 1 319 ? -8.882 -2.539 37.918 1.00 70.12 319 GLU A CA 1
ATOM 2579 C C . GLU A 1 319 ? -9.333 -1.884 39.225 1.00 70.12 319 GLU A C 1
ATOM 2581 O O . GLU A 1 319 ? -9.813 -2.569 40.127 1.00 70.12 319 GLU A O 1
ATOM 2586 N N . MET A 1 320 ? -9.267 -0.552 39.293 1.00 57.09 320 MET A N 1
ATOM 2587 C CA . MET A 1 320 ? -9.721 0.215 40.450 1.00 57.09 320 MET A CA 1
ATOM 2588 C C . MET A 1 320 ? -11.224 0.069 40.701 1.00 57.09 320 MET A C 1
ATOM 2590 O O . MET A 1 320 ? -11.631 -0.161 41.840 1.00 57.09 320 MET A O 1
ATOM 2594 N N . LYS A 1 321 ? -12.058 0.170 39.659 1.00 64.31 321 LYS A N 1
ATOM 2595 C CA . LYS A 1 321 ? -13.517 -0.005 39.775 1.00 64.31 321 LYS A CA 1
ATOM 2596 C C . LYS A 1 321 ? -13.883 -1.395 40.290 1.00 64.31 321 LYS A C 1
ATOM 2598 O O . LYS A 1 321 ? -14.745 -1.513 41.159 1.00 64.31 321 LYS A O 1
ATOM 2603 N N . LEU A 1 322 ? -13.225 -2.435 39.782 1.00 65.50 322 LEU A N 1
ATOM 2604 C CA . LEU A 1 322 ? -13.454 -3.811 40.223 1.00 65.50 322 LEU A CA 1
ATOM 2605 C C . LEU A 1 322 ? -13.005 -4.030 41.663 1.00 65.50 322 LEU A C 1
ATOM 2607 O O . LEU A 1 322 ? -13.696 -4.713 42.417 1.00 65.50 322 LEU A O 1
ATOM 2611 N N . GLU A 1 323 ? -11.881 -3.439 42.059 1.00 53.84 323 GLU A N 1
ATOM 2612 C CA . GLU A 1 323 ? -11.406 -3.565 43.428 1.00 53.84 323 GLU A CA 1
ATOM 2613 C C . GLU A 1 323 ? -12.282 -2.800 44.432 1.00 53.84 323 GLU A C 1
ATOM 2615 O O . GLU A 1 323 ? -12.604 -3.334 45.491 1.00 53.84 323 GLU A O 1
ATOM 2620 N N . LEU A 1 324 ? -12.788 -1.614 44.072 1.00 52.06 324 LEU A N 1
ATOM 2621 C CA . LEU A 1 324 ? -13.802 -0.904 44.864 1.00 52.06 324 LEU A CA 1
ATOM 2622 C C . LEU A 1 324 ? -15.089 -1.728 45.025 1.00 52.06 324 LEU A C 1
ATOM 2624 O O . LEU A 1 324 ? -15.684 -1.758 46.102 1.00 52.06 324 LEU A O 1
ATOM 2628 N N . GLN A 1 325 ? -15.518 -2.431 43.974 1.00 58.22 325 GLN A N 1
ATOM 2629 C CA . GLN A 1 325 ? -16.671 -3.329 44.060 1.00 58.22 325 GLN A CA 1
ATOM 2630 C C . GLN A 1 325 ? -16.399 -4.520 44.989 1.00 58.22 325 GLN A C 1
ATOM 2632 O O . GLN A 1 325 ? -17.243 -4.845 45.827 1.00 58.22 325 GLN A O 1
ATOM 2637 N N . ARG A 1 326 ? -15.223 -5.154 44.886 1.00 56.34 326 ARG A N 1
ATOM 2638 C CA . ARG A 1 326 ? -14.815 -6.283 45.744 1.00 56.34 326 ARG A CA 1
ATOM 2639 C C . ARG A 1 326 ? -14.685 -5.888 47.205 1.00 56.34 326 ARG A C 1
ATOM 2641 O O . ARG A 1 326 ? -15.084 -6.653 48.081 1.00 56.34 326 ARG A O 1
ATOM 2648 N N . SER A 1 327 ? -14.180 -4.688 47.467 1.00 46.22 327 SER A N 1
ATOM 2649 C CA . SER A 1 327 ? -14.080 -4.144 48.815 1.00 46.22 327 SER A CA 1
ATOM 2650 C C . SER A 1 327 ? -15.423 -3.646 49.356 1.00 46.22 327 SER A C 1
ATOM 2652 O O . SER A 1 327 ? -15.482 -3.183 50.491 1.00 46.22 327 SER A O 1
ATOM 2654 N N . ASN A 1 328 ? -16.525 -3.760 48.602 1.00 49.97 328 ASN A N 1
ATOM 2655 C CA . ASN A 1 328 ? -17.850 -3.281 49.000 1.00 49.97 328 ASN A CA 1
ATOM 2656 C C . ASN A 1 328 ? -17.855 -1.757 49.255 1.00 49.97 328 ASN A C 1
ATOM 2658 O O . ASN A 1 328 ? -18.421 -1.275 50.240 1.00 49.97 328 ASN A O 1
ATOM 2662 N N . ASN A 1 329 ? -17.153 -1.009 48.394 1.00 43.66 329 ASN A N 1
ATOM 2663 C CA . ASN A 1 329 ? -16.811 0.410 48.542 1.00 43.66 329 ASN A CA 1
ATOM 2664 C C . ASN A 1 329 ? -16.027 0.738 49.828 1.00 43.66 329 ASN A C 1
ATOM 2666 O O . ASN A 1 329 ? -16.051 1.877 50.302 1.00 43.66 329 ASN A O 1
ATOM 2670 N N . ARG A 1 330 ? -15.328 -0.244 50.413 1.00 39.28 330 ARG A N 1
ATOM 2671 C CA . ARG A 1 330 ? -14.396 -0.013 51.524 1.00 39.28 330 ARG A CA 1
ATOM 2672 C C . ARG A 1 330 ? -13.025 0.376 50.980 1.00 39.28 330 ARG A C 1
ATOM 2674 O O . ARG A 1 330 ? -12.602 -0.052 49.908 1.00 39.28 330 ARG A O 1
ATOM 2681 N N . ILE A 1 331 ? -12.354 1.243 51.719 1.00 43.00 331 ILE A N 1
ATOM 2682 C CA . ILE A 1 331 ? -11.106 1.894 51.324 1.00 43.00 331 ILE A CA 1
ATOM 2683 C C . ILE A 1 331 ? -9.994 0.842 51.242 1.00 43.00 331 ILE A C 1
ATOM 2685 O O . ILE A 1 331 ? -9.776 0.095 52.193 1.00 43.00 331 ILE A O 1
ATOM 2689 N N . ILE A 1 332 ? -9.294 0.779 50.108 1.00 35.75 332 ILE A N 1
ATOM 2690 C CA . ILE A 1 332 ? -8.144 -0.114 49.929 1.00 35.75 332 ILE A CA 1
ATOM 2691 C C . ILE A 1 332 ? -6.896 0.632 50.381 1.00 35.75 332 ILE A C 1
ATOM 2693 O O . ILE A 1 332 ? -6.416 1.533 49.695 1.00 35.75 332 ILE A O 1
ATOM 2697 N N . TYR A 1 333 ? -6.377 0.251 51.543 1.00 40.47 333 TYR A N 1
ATOM 2698 C CA . TYR A 1 333 ? -5.059 0.668 52.004 1.00 40.47 333 TYR A CA 1
ATOM 2699 C C . TYR A 1 333 ? -4.004 -0.264 51.398 1.00 40.47 333 TYR A C 1
ATOM 2701 O O . TYR A 1 333 ? -4.245 -1.456 51.232 1.00 40.47 333 TYR A O 1
ATOM 2709 N N . GLY A 1 334 ? -2.833 0.263 51.045 1.00 35.31 334 GLY A N 1
ATOM 2710 C CA . GLY A 1 334 ? -1.752 -0.517 50.442 1.00 35.31 334 GLY A CA 1
ATOM 2711 C C . GLY A 1 334 ? -0.393 -0.034 50.925 1.00 35.31 334 GLY A C 1
ATOM 2712 O O . GLY A 1 334 ? -0.036 1.110 50.657 1.00 35.31 334 GLY A O 1
ATOM 2713 N N . LEU A 1 335 ? 0.363 -0.904 51.603 1.00 32.53 335 LEU A N 1
ATOM 2714 C CA . LEU A 1 335 ? 1.768 -0.673 51.945 1.00 32.53 335 LEU A CA 1
ATOM 2715 C C . LEU A 1 335 ? 2.632 -0.915 50.702 1.00 32.53 335 LEU A C 1
ATOM 2717 O O . LEU A 1 335 ? 2.693 -2.032 50.192 1.00 32.53 335 LEU A O 1
ATOM 2721 N N . ILE A 1 336 ? 3.310 0.122 50.208 1.00 32.31 336 ILE A N 1
ATOM 2722 C CA . ILE A 1 336 ? 4.254 0.007 49.089 1.00 32.31 336 ILE A CA 1
ATOM 2723 C C . ILE A 1 336 ? 5.665 0.177 49.647 1.00 32.31 336 ILE A C 1
ATOM 2725 O O . ILE A 1 336 ? 5.984 1.223 50.200 1.00 32.31 336 ILE A O 1
ATOM 2729 N N . LYS A 1 337 ? 6.521 -0.838 49.487 1.00 30.20 337 LYS A N 1
ATOM 2730 C CA . LYS A 1 337 ? 7.949 -0.764 49.831 1.00 30.20 337 LYS A CA 1
ATOM 2731 C C . LYS A 1 337 ? 8.665 0.110 48.795 1.00 30.20 337 LYS A C 1
ATOM 2733 O O . LYS A 1 337 ? 8.779 -0.292 47.639 1.00 30.20 337 LYS A O 1
ATOM 2738 N N . ILE A 1 338 ? 9.117 1.301 49.194 1.00 31.81 338 ILE A N 1
ATOM 2739 C CA . ILE A 1 338 ? 9.628 2.321 48.257 1.00 31.81 338 ILE A CA 1
ATOM 2740 C C . ILE A 1 338 ? 11.108 2.093 47.863 1.00 31.81 338 ILE A C 1
ATOM 2742 O O . ILE A 1 338 ? 11.500 2.510 46.776 1.00 31.81 338 ILE A O 1
ATOM 2746 N N . SER A 1 339 ? 11.927 1.372 48.645 1.00 30.75 339 SER A N 1
ATOM 2747 C CA . SER A 1 339 ? 13.249 0.874 48.200 1.00 30.75 339 SER A CA 1
ATOM 2748 C C . SER A 1 339 ? 13.835 -0.201 49.139 1.00 30.75 339 SER A C 1
ATOM 2750 O O . SER A 1 339 ? 13.271 -0.485 50.195 1.00 30.75 339 SER A O 1
ATOM 2752 N N . GLU A 1 340 ? 14.966 -0.824 48.772 1.00 31.53 340 GLU A N 1
ATOM 2753 C CA . GLU A 1 340 ? 15.700 -1.761 49.648 1.00 31.53 340 GLU A CA 1
ATOM 2754 C C . GLU A 1 340 ? 16.409 -1.083 50.836 1.00 31.53 340 GLU A C 1
ATOM 2756 O O . GLU A 1 340 ? 16.743 -1.773 51.796 1.00 31.53 340 GLU A O 1
ATOM 2761 N N . SER A 1 341 ? 16.607 0.241 50.810 1.00 31.41 341 SER A N 1
ATOM 2762 C CA . SER A 1 341 ? 17.358 0.979 51.840 1.00 31.41 341 SER A CA 1
ATOM 2763 C C . SER A 1 341 ? 16.504 1.856 52.760 1.00 31.41 341 SER A C 1
ATOM 2765 O O . SER A 1 341 ? 17.026 2.368 53.744 1.00 31.41 341 SER A O 1
ATOM 2767 N N . GLU A 1 342 ? 15.210 2.021 52.481 1.00 33.16 342 GLU A N 1
ATOM 2768 C CA . GLU A 1 342 ? 14.285 2.786 53.323 1.00 33.16 342 GLU A CA 1
ATOM 2769 C C . GLU A 1 342 ? 12.947 2.040 53.426 1.00 33.16 342 GLU A C 1
ATOM 2771 O O . GLU A 1 342 ? 12.222 1.882 52.439 1.00 33.16 342 GLU A O 1
ATOM 2776 N N . GLN A 1 343 ? 12.616 1.560 54.628 1.00 31.39 343 GLN A N 1
ATOM 2777 C CA . GLN A 1 343 ? 11.264 1.101 54.945 1.00 31.39 343 GLN A CA 1
ATOM 2778 C C . GLN A 1 343 ? 10.364 2.332 55.112 1.00 31.39 343 GLN A C 1
ATOM 2780 O O . GLN A 1 343 ? 10.200 2.845 56.209 1.00 31.39 343 GLN A O 1
ATOM 2785 N N . GLY A 1 344 ? 9.821 2.838 54.007 1.00 36.09 344 GLY A N 1
ATOM 2786 C CA . GLY A 1 344 ? 8.719 3.799 54.036 1.00 36.09 344 GLY A CA 1
ATOM 2787 C C . GLY A 1 344 ? 7.384 3.062 53.974 1.00 36.09 344 GLY A C 1
ATOM 2788 O O . GLY A 1 344 ? 7.204 2.199 53.111 1.00 36.09 344 GLY A O 1
ATOM 2789 N N . HIS A 1 345 ? 6.454 3.399 54.865 1.00 38.66 345 HIS A N 1
ATOM 2790 C CA . HIS A 1 345 ? 5.053 2.991 54.741 1.00 38.66 345 HIS A CA 1
ATOM 2791 C C . HIS A 1 345 ? 4.346 3.954 53.758 1.00 38.66 345 HIS A C 1
ATOM 2793 O O . HIS A 1 345 ? 4.815 5.066 53.520 1.00 38.66 345 HIS A O 1
ATOM 2799 N N . ALA A 1 346 ? 3.268 3.528 53.096 1.00 36.72 346 ALA A N 1
ATOM 2800 C CA . ALA A 1 346 ? 2.529 4.367 52.144 1.00 36.72 346 ALA A CA 1
ATOM 2801 C C . ALA A 1 346 ? 1.021 4.166 52.321 1.00 36.72 346 ALA A C 1
ATOM 2803 O O . ALA A 1 346 ? 0.586 3.077 52.692 1.00 36.72 346 ALA A O 1
ATOM 2804 N N . LEU A 1 347 ? 0.226 5.211 52.063 1.00 39.66 347 LEU A N 1
ATOM 2805 C CA . LEU A 1 347 ? -1.230 5.185 52.196 1.00 39.66 347 LEU A CA 1
ATOM 2806 C C . LEU A 1 347 ? -1.892 5.585 50.871 1.00 39.66 347 LEU A C 1
ATOM 2808 O O . LEU A 1 347 ? -1.952 6.753 50.495 1.00 39.66 347 LEU A O 1
ATOM 2812 N N . CYS A 1 348 ? -2.401 4.599 50.137 1.00 38.19 348 CYS A N 1
ATOM 2813 C CA . CYS A 1 348 ? -3.182 4.855 48.930 1.00 38.19 348 CYS A CA 1
ATOM 2814 C C . CYS A 1 348 ? -4.641 5.171 49.298 1.00 38.19 348 CYS A C 1
ATOM 2816 O O . CYS A 1 348 ? -5.202 4.531 50.184 1.00 38.19 348 CYS A O 1
ATOM 2818 N N . PHE A 1 349 ? -5.252 6.153 48.629 1.00 42.78 349 PHE A N 1
ATOM 2819 C CA . PHE A 1 349 ? -6.651 6.533 48.840 1.00 42.78 349 PHE A CA 1
ATOM 2820 C C . PHE A 1 349 ? -7.401 6.506 47.514 1.00 42.78 349 PHE A C 1
ATOM 2822 O O . PHE A 1 349 ? -6.894 7.007 46.513 1.00 42.78 349 PHE A O 1
ATOM 2829 N N . LEU A 1 350 ? -8.628 5.981 47.526 1.00 37.19 350 LEU A N 1
ATOM 2830 C CA . LEU A 1 350 ? -9.523 5.957 46.372 1.00 37.19 350 LEU A CA 1
ATOM 2831 C C . LEU A 1 350 ? -10.919 6.447 46.794 1.00 37.19 350 LEU A C 1
ATOM 2833 O O . LEU A 1 350 ? -11.554 5.816 47.636 1.00 37.19 350 LEU A O 1
ATOM 2837 N N . GLY A 1 351 ? -11.387 7.565 46.223 1.00 36.06 351 GLY A N 1
ATOM 2838 C CA . GLY A 1 351 ? -12.768 8.056 46.367 1.00 36.06 351 GLY A CA 1
ATOM 2839 C C . GLY A 1 351 ? -12.919 9.585 46.302 1.00 36.06 351 GLY A C 1
ATOM 2840 O O . GLY A 1 351 ? -12.085 10.313 46.834 1.00 36.06 351 GLY A O 1
ATOM 2841 N N . GLU A 1 352 ? -13.995 10.068 45.664 1.00 35.06 352 GLU A N 1
ATOM 2842 C CA . GLU A 1 352 ? -14.303 11.505 45.485 1.00 35.06 352 GLU A CA 1
ATOM 2843 C C . GLU A 1 352 ? -14.930 12.176 46.719 1.00 35.06 352 GLU A C 1
ATOM 2845 O O . GLU A 1 352 ? -14.865 13.396 46.866 1.00 35.06 352 GLU A O 1
ATOM 2850 N N . GLU A 1 353 ? -15.485 11.416 47.663 1.00 39.19 353 GLU A N 1
ATOM 2851 C CA . GLU A 1 353 ? -16.027 11.990 48.892 1.00 39.19 353 GLU A CA 1
ATOM 2852 C C . GLU A 1 353 ? -15.106 11.737 50.087 1.00 39.19 353 GLU A C 1
ATOM 2854 O O . GLU A 1 353 ? -14.913 10.592 50.494 1.00 39.19 353 GLU A O 1
ATOM 2859 N N . ARG A 1 354 ? -14.630 12.835 50.701 1.00 45.62 354 ARG A N 1
ATOM 2860 C CA . ARG A 1 354 ? -14.571 13.096 52.164 1.00 45.62 354 ARG A CA 1
ATOM 2861 C C . ARG A 1 354 ? -13.316 13.877 52.589 1.00 45.62 354 ARG A C 1
ATOM 2863 O O . ARG A 1 354 ? -12.415 13.367 53.256 1.00 45.62 354 ARG A O 1
ATOM 2870 N N . ALA A 1 355 ? -13.349 15.190 52.374 1.00 36.84 355 ALA A N 1
ATOM 2871 C CA . ALA A 1 355 ? -12.417 16.138 52.995 1.00 36.84 355 ALA A CA 1
ATOM 2872 C C . ALA A 1 355 ? -12.449 16.112 54.541 1.00 36.84 355 ALA A C 1
ATOM 2874 O O . ALA A 1 355 ? -11.428 16.298 55.204 1.00 36.84 355 ALA A O 1
ATOM 2875 N N . LEU A 1 356 ? -13.623 15.855 55.133 1.00 38.88 356 LEU A N 1
ATOM 2876 C CA . LEU A 1 356 ? -13.804 15.796 56.589 1.00 38.88 356 LEU A CA 1
ATOM 2877 C C . LEU A 1 356 ? -13.119 14.572 57.218 1.00 38.88 356 LEU A C 1
ATOM 2879 O O . LEU A 1 356 ? -12.597 14.652 58.328 1.00 38.88 356 LEU A O 1
ATOM 2883 N N . TRP A 1 357 ? -13.116 13.446 56.503 1.00 46.19 357 TRP A N 1
ATOM 2884 C CA . TRP A 1 357 ? -12.527 12.192 56.967 1.00 46.19 357 TRP A CA 1
ATOM 2885 C C . TRP A 1 357 ? -10.997 12.233 56.886 1.00 46.19 357 TRP A C 1
ATOM 2887 O O . TRP A 1 357 ? -10.340 11.912 57.874 1.00 46.19 357 TRP A O 1
ATOM 2897 N N . LEU A 1 358 ? -10.431 12.768 55.793 1.00 45.94 358 LEU A N 1
ATOM 2898 C CA . LEU A 1 358 ? -8.987 13.029 55.675 1.00 45.94 358 LEU A CA 1
ATOM 2899 C C . LEU A 1 358 ? -8.473 13.937 56.804 1.00 45.94 358 LEU A C 1
ATOM 2901 O O . LEU A 1 358 ? -7.425 13.674 57.391 1.00 45.94 358 LEU A O 1
ATOM 2905 N N . ASN A 1 359 ? -9.239 14.971 57.164 1.00 45.12 359 ASN A N 1
ATOM 2906 C CA . ASN A 1 359 ? -8.905 15.865 58.275 1.00 45.12 359 ASN A CA 1
ATOM 2907 C C . ASN A 1 359 ? -8.922 15.139 59.637 1.00 45.12 359 ASN A C 1
ATOM 2909 O O . ASN A 1 359 ? -8.105 15.427 60.509 1.00 45.12 359 ASN A O 1
ATOM 2913 N N . ASN A 1 360 ? -9.826 14.176 59.829 1.00 52.09 360 ASN A N 1
ATOM 2914 C CA . ASN A 1 360 ? -9.889 13.389 61.061 1.00 52.09 360 ASN A CA 1
ATOM 2915 C C . ASN A 1 360 ? -8.743 12.373 61.156 1.00 52.09 360 ASN A C 1
ATOM 2917 O O . ASN A 1 360 ? -8.109 12.302 62.206 1.00 52.09 360 ASN A O 1
ATOM 2921 N N . ILE A 1 361 ? -8.410 11.668 60.070 1.00 52.97 361 ILE A N 1
ATOM 2922 C CA . ILE A 1 361 ? -7.238 10.777 60.036 1.00 52.97 361 ILE A CA 1
ATOM 2923 C C . ILE A 1 361 ? -5.951 11.560 60.275 1.00 52.97 361 ILE A C 1
ATOM 2925 O O . ILE A 1 361 ? -5.121 11.132 61.072 1.00 52.97 361 ILE A O 1
ATOM 2929 N N . TRP A 1 362 ? -5.809 12.737 59.660 1.00 51.88 362 TRP A N 1
ATOM 2930 C CA . TRP A 1 362 ? -4.651 13.600 59.882 1.00 51.88 362 TRP A CA 1
ATOM 2931 C C . TRP A 1 362 ? -4.509 14.011 61.354 1.00 51.88 362 TRP A C 1
ATOM 2933 O O . TRP A 1 362 ? -3.412 13.959 61.905 1.00 51.88 362 TRP A O 1
ATOM 2943 N N . LYS A 1 363 ? -5.613 14.363 62.027 1.00 52.78 363 LYS A N 1
ATOM 2944 C CA . LYS A 1 363 ? -5.598 14.676 63.466 1.00 52.78 363 LYS A CA 1
ATOM 2945 C C . LYS A 1 363 ? -5.204 13.475 64.324 1.00 52.78 363 LYS A C 1
ATOM 2947 O O . LYS A 1 363 ? -4.455 13.654 65.278 1.00 52.78 363 LYS A O 1
ATOM 2952 N N . ILE A 1 364 ? -5.694 12.281 63.989 1.00 58.44 364 ILE A N 1
ATOM 2953 C CA . ILE A 1 364 ? -5.385 11.042 64.716 1.00 58.44 364 ILE A CA 1
ATOM 2954 C C . ILE A 1 364 ? -3.908 10.664 64.531 1.00 58.44 364 ILE A C 1
ATOM 2956 O O . ILE A 1 364 ? -3.225 10.378 65.513 1.00 58.44 364 ILE A O 1
ATOM 2960 N N . ALA A 1 365 ? -3.387 10.747 63.302 1.00 56.53 365 ALA A N 1
ATOM 2961 C CA . ALA A 1 365 ? -1.972 10.524 62.999 1.00 56.53 365 ALA A CA 1
ATOM 2962 C C . ALA A 1 365 ? -1.073 11.512 63.752 1.00 56.53 365 ALA A C 1
ATOM 2964 O O . ALA A 1 365 ? -0.114 11.105 64.395 1.00 56.53 365 ALA A O 1
ATOM 2965 N N . ASN A 1 366 ? -1.430 12.800 63.757 1.00 56.00 366 ASN A N 1
ATOM 2966 C CA . ASN A 1 366 ? -0.660 13.830 64.458 1.00 56.00 366 ASN A CA 1
ATOM 2967 C C . ASN A 1 366 ? -0.716 13.707 65.990 1.00 56.00 366 ASN A C 1
ATOM 2969 O O . ASN A 1 366 ? 0.147 14.227 66.693 1.00 56.00 366 ASN A O 1
ATOM 2973 N N . GLY A 1 367 ? -1.746 13.042 66.515 1.00 57.91 367 GLY A N 1
ATOM 2974 C CA . GLY A 1 367 ? -1.895 12.764 67.940 1.00 57.91 367 GLY A CA 1
ATOM 2975 C C . GLY A 1 367 ? -1.217 11.475 68.410 1.00 57.91 367 GLY A C 1
ATOM 2976 O O . GLY A 1 367 ? -1.133 11.267 69.618 1.00 57.91 367 GLY A O 1
ATOM 2977 N N . SER A 1 368 ? -0.749 10.622 67.494 1.00 66.31 368 SER A N 1
ATOM 2978 C CA . SER A 1 368 ? -0.235 9.281 67.804 1.00 66.31 368 SER A CA 1
ATOM 2979 C C . SER A 1 368 ? 1.283 9.228 67.669 1.00 66.31 368 SER A C 1
ATOM 2981 O O . SER A 1 368 ? 1.844 9.751 66.708 1.00 66.31 368 SER A O 1
ATOM 2983 N N . LYS A 1 369 ? 1.964 8.592 68.625 1.00 66.62 369 LYS A N 1
ATOM 2984 C CA . LYS A 1 369 ? 3.429 8.445 68.609 1.00 66.62 369 LYS A CA 1
ATOM 2985 C C . LYS A 1 369 ? 3.882 7.124 68.005 1.00 66.62 369 LYS A C 1
ATOM 2987 O O . LYS A 1 369 ? 4.994 7.048 67.487 1.00 66.62 369 LYS A O 1
ATOM 2992 N N . THR A 1 370 ? 3.031 6.104 68.072 1.00 69.25 370 THR A N 1
ATOM 2993 C CA . THR A 1 370 ? 3.302 4.772 67.526 1.00 69.25 370 THR A CA 1
ATOM 2994 C C . THR A 1 370 ? 2.197 4.319 66.582 1.00 69.25 370 THR A C 1
ATOM 2996 O O . THR A 1 370 ? 1.059 4.805 66.632 1.00 69.25 370 THR A O 1
ATOM 2999 N N . TRP A 1 371 ? 2.515 3.341 65.735 1.00 60.44 371 TRP A N 1
ATOM 3000 C CA . TRP A 1 371 ? 1.536 2.713 64.845 1.00 60.44 371 TRP A CA 1
ATOM 3001 C C . TRP A 1 371 ? 0.378 2.058 65.608 1.00 60.44 371 TRP A C 1
ATOM 3003 O O . TRP A 1 371 ? -0.773 2.129 65.175 1.00 60.44 371 TRP A O 1
ATOM 3013 N N . GLY A 1 372 ? 0.637 1.479 66.780 1.00 64.62 372 GLY A N 1
ATOM 3014 C CA . GLY A 1 372 ? -0.389 0.884 67.634 1.00 64.62 372 GLY A CA 1
ATOM 3015 C C . GLY A 1 372 ? -1.378 1.907 68.191 1.00 64.62 372 GLY A C 1
ATOM 3016 O O . GLY A 1 372 ? -2.581 1.640 68.206 1.00 64.62 372 GLY A O 1
ATOM 3017 N N . GLU A 1 373 ? -0.905 3.084 68.611 1.00 69.25 373 GLU A N 1
ATOM 3018 C CA . GLU A 1 373 ? -1.770 4.183 69.063 1.00 69.25 373 GLU A CA 1
ATOM 3019 C C . GLU A 1 373 ? -2.649 4.716 67.932 1.00 69.25 373 GLU A C 1
ATOM 3021 O O . GLU A 1 373 ? -3.844 4.940 68.139 1.00 69.25 373 GLU A O 1
ATOM 3026 N N . PHE A 1 374 ? -2.068 4.866 66.741 1.00 66.75 374 PHE A N 1
ATOM 3027 C CA . PHE A 1 374 ? -2.766 5.334 65.550 1.00 66.75 374 PHE A CA 1
ATOM 3028 C C . PHE A 1 374 ? -3.880 4.367 65.132 1.00 66.75 374 PHE A C 1
ATOM 3030 O O . PHE A 1 374 ? -5.040 4.765 65.015 1.00 66.75 374 PHE A O 1
ATOM 3037 N N . LEU A 1 375 ? -3.558 3.077 64.993 1.00 65.38 375 LEU A N 1
ATOM 3038 C CA . LEU A 1 375 ? -4.510 2.048 64.567 1.00 65.38 375 LEU A CA 1
ATOM 3039 C C . LEU A 1 375 ? -5.666 1.850 65.559 1.00 65.38 375 LEU A C 1
ATOM 3041 O O . LEU A 1 375 ? -6.775 1.531 65.143 1.00 65.38 375 LEU A O 1
ATOM 3045 N N . ASN A 1 376 ? -5.434 2.041 66.862 1.00 69.31 376 ASN A N 1
ATOM 3046 C CA . ASN A 1 376 ? -6.478 1.905 67.886 1.00 69.31 376 ASN A CA 1
ATOM 3047 C C . ASN A 1 376 ? -7.450 3.096 67.933 1.00 69.31 376 ASN A C 1
ATOM 3049 O O . ASN A 1 376 ? -8.541 2.966 68.486 1.00 69.31 376 ASN A O 1
ATOM 3053 N N . GLN A 1 377 ? -7.051 4.253 67.401 1.00 68.00 377 GLN A N 1
ATOM 3054 C CA . GLN A 1 377 ? -7.872 5.467 67.363 1.00 68.00 377 GLN A CA 1
ATOM 3055 C C . GLN A 1 377 ? -8.702 5.588 66.079 1.00 68.00 377 GLN A C 1
ATOM 3057 O O . GLN A 1 377 ? -9.585 6.445 65.996 1.00 68.00 377 GLN A O 1
ATOM 3062 N N . LEU A 1 378 ? -8.437 4.740 65.083 1.00 61.06 378 LEU A N 1
ATOM 3063 C CA . LEU A 1 378 ? -9.246 4.656 63.876 1.00 61.06 378 LEU A CA 1
ATOM 3064 C C . LEU A 1 378 ? -10.592 3.965 64.163 1.00 61.06 378 LEU A C 1
ATOM 3066 O O . LEU A 1 378 ? -10.660 3.064 65.006 1.00 61.06 378 LEU A O 1
ATOM 3070 N N . PRO A 1 379 ? -11.674 4.347 63.458 1.00 60.53 379 PRO A N 1
ATOM 3071 C CA . PRO A 1 379 ? -12.921 3.587 63.457 1.00 60.53 379 PRO A CA 1
ATOM 3072 C C . PRO A 1 379 ? -12.666 2.102 63.173 1.00 60.53 379 PRO A C 1
ATOM 3074 O O . PRO A 1 379 ? -11.775 1.765 62.399 1.00 60.53 379 PRO A O 1
ATOM 3077 N N . LEU A 1 380 ? -13.450 1.211 63.786 1.00 54.41 380 LEU A N 1
ATOM 3078 C CA . LEU A 1 380 ? -13.184 -0.234 63.776 1.00 54.41 380 LEU A CA 1
ATOM 3079 C C . LEU A 1 380 ? -13.051 -0.813 62.355 1.00 54.41 380 LEU A C 1
ATOM 3081 O O . LEU A 1 380 ? -12.178 -1.641 62.108 1.00 54.41 380 LEU A O 1
ATOM 3085 N N . ASP A 1 381 ? -13.881 -0.332 61.428 1.00 52.56 381 ASP A N 1
ATOM 3086 C CA . ASP A 1 381 ? -13.865 -0.735 60.018 1.00 52.56 381 ASP A CA 1
ATOM 3087 C C . ASP A 1 381 ? -12.605 -0.241 59.282 1.00 52.56 381 ASP A C 1
ATOM 3089 O O . ASP A 1 381 ? -12.038 -0.966 58.462 1.00 52.56 381 ASP A O 1
ATOM 3093 N N . ASP A 1 382 ? -12.116 0.955 59.622 1.00 53.59 382 ASP A N 1
ATOM 3094 C CA . ASP A 1 382 ? -10.888 1.533 59.064 1.00 53.59 382 ASP A CA 1
ATOM 3095 C C . ASP A 1 382 ? -9.664 0.783 59.625 1.00 53.59 382 ASP A C 1
ATOM 3097 O O . ASP A 1 382 ? -8.806 0.330 58.871 1.00 53.59 382 ASP A O 1
ATOM 3101 N N . ALA A 1 383 ? -9.625 0.545 60.941 1.00 53.97 383 ALA A N 1
ATOM 3102 C CA . ALA A 1 383 ? -8.567 -0.209 61.616 1.00 53.97 383 ALA A CA 1
ATOM 3103 C C . ALA A 1 383 ? -8.468 -1.670 61.141 1.00 53.97 383 ALA A C 1
ATOM 3105 O O . ALA A 1 383 ? -7.370 -2.223 61.067 1.00 53.97 383 ALA A O 1
ATOM 3106 N N . GLN A 1 384 ? -9.601 -2.303 60.822 1.00 51.09 384 GLN A N 1
ATOM 3107 C CA . GLN A 1 384 ? -9.637 -3.652 60.258 1.00 51.09 384 GLN A CA 1
ATOM 3108 C C . GLN A 1 384 ? -9.137 -3.662 58.808 1.00 51.09 384 GLN A C 1
ATOM 3110 O O . GLN A 1 384 ? -8.342 -4.523 58.445 1.00 51.09 384 GLN A O 1
ATOM 3115 N N . SER A 1 385 ? -9.491 -2.644 58.020 1.00 49.00 385 SER A N 1
ATOM 3116 C CA . SER A 1 385 ? -8.994 -2.479 56.647 1.00 49.00 385 SER A CA 1
ATOM 3117 C C . SER A 1 385 ? -7.472 -2.299 56.590 1.00 49.00 385 SER A C 1
ATOM 3119 O O . SER A 1 385 ? -6.849 -2.772 55.649 1.00 49.00 385 SER A O 1
ATOM 3121 N N . PHE A 1 386 ? -6.853 -1.695 57.612 1.00 49.78 386 PHE A N 1
ATOM 3122 C CA . PHE A 1 386 ? -5.391 -1.663 57.770 1.00 49.78 386 PHE A CA 1
ATOM 3123 C C . PHE A 1 386 ? -4.777 -3.042 58.050 1.00 49.78 386 PHE A C 1
ATOM 3125 O O . PHE A 1 386 ? -3.644 -3.295 57.653 1.00 49.78 386 PHE A O 1
ATOM 3132 N N . ARG A 1 387 ? -5.499 -3.926 58.748 1.00 49.91 387 ARG A N 1
ATOM 3133 C CA . ARG A 1 387 ? -5.017 -5.267 59.123 1.00 49.91 387 ARG A CA 1
ATOM 3134 C C . ARG A 1 387 ? -5.168 -6.295 58.004 1.00 49.91 387 ARG A C 1
ATOM 3136 O O . ARG A 1 387 ? -4.405 -7.254 57.976 1.00 49.91 387 ARG A O 1
ATOM 3143 N N . ASP A 1 388 ? -6.118 -6.084 57.099 1.00 41.91 388 ASP A N 1
ATOM 3144 C CA . ASP A 1 388 ? -6.471 -7.037 56.041 1.00 41.91 388 ASP A CA 1
ATOM 3145 C C . ASP A 1 388 ? -5.623 -6.871 54.754 1.00 41.91 388 ASP A C 1
ATOM 3147 O O . ASP A 1 388 ? -5.764 -7.649 53.807 1.00 41.91 388 ASP A O 1
ATOM 3151 N N . VAL A 1 389 ? -4.698 -5.900 54.705 1.00 39.53 389 VAL A N 1
ATOM 3152 C CA . VAL A 1 389 ? -3.818 -5.649 53.546 1.00 39.53 389 VAL A CA 1
ATOM 3153 C C . VAL A 1 389 ? -2.720 -6.716 53.427 1.00 39.53 389 VAL A C 1
ATOM 3155 O O . VAL A 1 389 ? -1.641 -6.607 54.001 1.00 39.53 389 VAL A O 1
ATOM 3158 N N . GLY A 1 390 ? -3.017 -7.749 52.637 1.00 35.19 390 GLY A N 1
ATOM 3159 C CA . GLY A 1 390 ? -2.106 -8.658 51.929 1.00 35.19 390 GLY A CA 1
ATOM 3160 C C . GLY A 1 390 ? -0.656 -8.791 52.418 1.00 35.19 390 GLY A C 1
ATOM 3161 O O . GLY A 1 390 ? 0.234 -8.159 51.861 1.00 35.19 390 GLY A O 1
ATOM 3162 N N . ASN A 1 391 ? -0.416 -9.726 53.347 1.00 34.81 391 ASN A N 1
ATOM 3163 C CA . ASN A 1 391 ? 0.845 -10.460 53.582 1.00 34.81 391 ASN A CA 1
ATOM 3164 C C . ASN A 1 391 ? 2.172 -9.676 53.721 1.00 34.81 391 ASN A C 1
A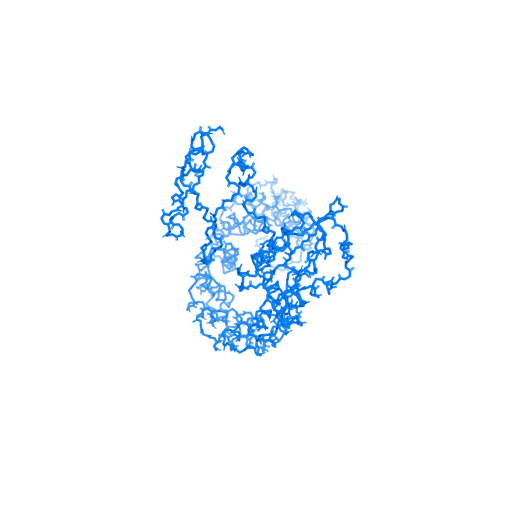TOM 3166 O O . ASN A 1 391 ? 3.235 -10.301 53.760 1.00 34.81 391 ASN A O 1
ATOM 3170 N N . LEU A 1 392 ? 2.155 -8.352 53.843 1.00 36.84 392 LEU A N 1
ATOM 3171 C CA . LEU A 1 392 ? 3.312 -7.584 54.295 1.00 36.84 392 LEU A CA 1
ATOM 3172 C C . LEU A 1 392 ? 3.291 -7.524 55.828 1.00 36.84 392 LEU A C 1
ATOM 3174 O O . LEU A 1 392 ? 2.212 -7.394 56.410 1.00 36.84 392 LEU A O 1
ATOM 3178 N N . PRO A 1 393 ? 4.446 -7.645 56.508 1.00 41.94 393 PRO A N 1
ATOM 3179 C CA . PRO A 1 393 ? 4.485 -7.476 57.951 1.00 41.94 393 PRO A CA 1
ATOM 3180 C C . PRO A 1 393 ? 4.002 -6.061 58.279 1.00 41.94 393 PRO A C 1
ATOM 3182 O O . PRO A 1 393 ? 4.577 -5.082 57.805 1.00 41.94 393 PRO A O 1
ATOM 3185 N N . LEU A 1 394 ? 2.913 -5.963 59.044 1.00 49.09 394 LEU A N 1
ATOM 3186 C CA . LEU A 1 394 ? 2.500 -4.698 59.644 1.00 49.09 394 LEU A CA 1
ATOM 3187 C C . LEU A 1 394 ? 3.662 -4.177 60.509 1.00 49.09 394 LEU A C 1
ATOM 3189 O O . LEU A 1 394 ? 4.295 -5.007 61.173 1.00 49.09 394 LEU A O 1
ATOM 3193 N N . PRO A 1 395 ? 3.925 -2.856 60.543 1.00 52.62 395 PRO A N 1
ATOM 3194 C CA . PRO A 1 395 ? 4.846 -2.291 61.524 1.00 52.62 395 PRO A CA 1
ATOM 3195 C C . PRO A 1 395 ? 4.421 -2.737 62.924 1.00 52.62 395 PRO A C 1
ATOM 3197 O O . PRO A 1 395 ? 3.219 -2.829 63.223 1.00 52.62 395 PRO A O 1
ATOM 3200 N N . GLU A 1 396 ? 5.389 -3.079 63.775 1.00 57.50 396 GLU A N 1
ATOM 3201 C CA . GLU A 1 396 ? 5.068 -3.515 65.132 1.00 57.50 396 GLU A CA 1
ATOM 3202 C C . GLU A 1 396 ? 4.283 -2.408 65.852 1.00 57.50 396 GLU A C 1
ATOM 3204 O O . GLU A 1 396 ? 4.511 -1.216 65.643 1.00 57.50 396 GLU A O 1
ATOM 3209 N N . LYS A 1 397 ? 3.330 -2.780 66.717 1.00 58.97 397 LYS A N 1
ATOM 3210 C CA . LYS A 1 397 ? 2.460 -1.807 67.412 1.00 58.97 397 LYS A CA 1
ATOM 3211 C C . LYS A 1 397 ? 3.236 -0.699 68.135 1.00 58.97 397 LYS A C 1
ATOM 3213 O O . LYS A 1 397 ? 2.699 0.392 68.316 1.00 58.97 397 LYS A O 1
ATOM 3218 N N . ASP A 1 398 ? 4.467 -0.982 68.533 1.00 62.25 398 ASP A N 1
ATOM 3219 C CA . ASP A 1 398 ? 5.302 -0.085 69.320 1.00 62.25 398 ASP A CA 1
ATOM 3220 C C . ASP A 1 398 ? 6.347 0.666 68.471 1.00 62.25 398 ASP A C 1
ATOM 3222 O O . ASP A 1 398 ? 7.116 1.460 69.013 1.00 62.25 398 ASP A O 1
ATOM 3226 N N . GLU A 1 399 ? 6.360 0.474 67.145 1.00 63.53 399 GLU A N 1
ATOM 3227 C CA . GLU A 1 399 ? 7.236 1.232 66.251 1.00 63.53 399 GLU A CA 1
ATOM 3228 C C . GLU A 1 399 ? 6.827 2.712 66.180 1.00 63.53 399 GLU A C 1
ATOM 3230 O O . GLU A 1 399 ? 5.628 3.031 66.120 1.00 63.53 399 GLU A O 1
ATOM 3235 N N . PRO A 1 400 ? 7.814 3.631 66.166 1.00 55.25 400 PRO A N 1
ATOM 3236 C CA . PRO A 1 400 ? 7.555 5.054 66.044 1.00 55.25 400 PRO A CA 1
ATOM 3237 C C . PRO A 1 400 ? 6.919 5.379 64.690 1.00 55.25 400 PRO A C 1
ATOM 3239 O O . PRO A 1 400 ? 7.397 4.959 63.639 1.00 55.25 400 PRO A O 1
ATOM 3242 N N . LEU A 1 401 ? 5.836 6.157 64.727 1.00 52.66 401 LEU A N 1
ATOM 3243 C CA . LEU A 1 401 ? 5.157 6.649 63.532 1.00 52.66 401 LEU A CA 1
ATOM 3244 C C . LEU A 1 401 ? 5.874 7.914 63.035 1.00 52.66 401 LEU A C 1
ATOM 3246 O O . LEU A 1 401 ? 5.828 8.949 63.709 1.00 52.66 401 LEU A O 1
ATOM 3250 N N . HIS A 1 402 ? 6.517 7.869 61.863 1.00 53.56 402 HIS A N 1
ATOM 3251 C CA . HIS A 1 402 ? 7.108 9.063 61.256 1.00 53.56 402 HIS A CA 1
ATOM 3252 C C . HIS A 1 402 ? 6.177 9.667 60.200 1.00 53.56 402 HIS A C 1
ATOM 3254 O O . HIS A 1 402 ? 5.612 8.985 59.356 1.00 53.56 402 HIS A O 1
ATOM 3260 N N . PHE A 1 403 ? 6.039 10.996 60.199 1.00 45.25 403 PHE A N 1
ATOM 3261 C CA . PHE A 1 403 ? 5.138 11.698 59.271 1.00 45.25 403 PHE A CA 1
ATOM 3262 C C . PHE A 1 403 ? 5.517 11.552 57.790 1.00 45.25 403 PHE A C 1
ATOM 3264 O O . PHE A 1 403 ? 4.664 11.720 56.923 1.00 45.25 403 PHE A O 1
ATOM 3271 N N . ASN A 1 404 ? 6.782 11.240 57.499 1.00 44.81 404 ASN A N 1
ATOM 3272 C CA . ASN A 1 404 ? 7.247 10.966 56.138 1.00 44.81 404 ASN A CA 1
ATOM 3273 C C . ASN A 1 404 ? 6.798 9.583 55.630 1.00 44.81 404 ASN A C 1
ATOM 3275 O O . ASN A 1 404 ? 6.866 9.336 54.428 1.00 44.81 404 ASN A O 1
ATOM 3279 N N . ASP A 1 405 ? 6.277 8.727 56.514 1.00 43.72 405 ASP A N 1
ATOM 3280 C CA . ASP A 1 405 ? 5.740 7.399 56.191 1.00 43.72 405 ASP A CA 1
ATOM 3281 C C . ASP A 1 405 ? 4.292 7.472 55.661 1.00 43.72 405 ASP A C 1
ATOM 3283 O O . ASP A 1 405 ? 3.600 6.465 55.520 1.00 43.72 405 ASP A O 1
ATOM 3287 N N . LEU A 1 406 ? 3.786 8.682 55.405 1.00 44.16 406 LEU A N 1
ATOM 3288 C CA . LEU A 1 406 ? 2.441 8.949 54.906 1.00 44.16 406 LEU A CA 1
ATOM 3289 C C . LEU A 1 406 ? 2.539 9.648 53.545 1.00 44.16 406 LEU A C 1
ATOM 3291 O O . LEU A 1 406 ? 2.685 10.864 53.457 1.00 44.16 406 LEU A O 1
ATOM 3295 N N . CYS A 1 407 ? 2.444 8.875 52.462 1.00 43.47 407 CYS A N 1
ATOM 3296 C CA . CYS A 1 407 ? 2.381 9.393 51.090 1.00 43.47 407 CYS A CA 1
ATOM 3297 C C . CYS A 1 407 ? 0.970 9.242 50.521 1.00 43.47 407 CYS A C 1
ATOM 3299 O O . CYS A 1 407 ? 0.377 8.185 50.700 1.00 43.47 407 CYS A O 1
ATOM 3301 N N . LEU A 1 408 ? 0.474 10.257 49.802 1.00 41.44 408 LEU A N 1
ATOM 3302 C CA . LEU A 1 408 ? -0.829 10.231 49.130 1.00 41.44 408 LEU A CA 1
ATOM 3303 C C . LEU A 1 408 ? -0.633 9.938 47.638 1.00 41.44 408 LEU A C 1
ATOM 3305 O O . LEU A 1 408 ? 0.264 10.495 47.010 1.00 41.44 408 LEU A O 1
ATOM 3309 N N . PHE A 1 409 ? -1.465 9.075 47.062 1.00 39.38 409 PHE A N 1
ATOM 3310 C CA . PHE A 1 409 ? -1.433 8.764 45.632 1.00 39.38 409 PHE A CA 1
ATOM 3311 C C . PHE A 1 409 ? -2.770 9.131 44.991 1.00 39.38 409 PHE A C 1
ATOM 3313 O O . PHE A 1 409 ? -3.820 8.789 45.528 1.00 39.38 409 PHE A O 1
ATOM 3320 N N . TYR A 1 410 ? -2.727 9.817 43.849 1.00 37.91 410 TYR A N 1
ATOM 3321 C CA . TYR A 1 410 ? -3.901 10.162 43.042 1.00 37.91 410 TYR A CA 1
ATOM 3322 C C . TYR A 1 410 ? -3.613 9.804 41.585 1.00 37.91 410 TYR A C 1
ATOM 3324 O O . TYR A 1 410 ? -2.561 10.165 41.058 1.00 37.91 410 TYR A O 1
ATOM 3332 N N . HIS A 1 411 ? -4.499 9.028 40.954 1.00 36.09 411 HIS A N 1
ATOM 3333 C CA . HIS A 1 411 ? -4.283 8.456 39.614 1.00 36.09 411 HIS A CA 1
ATOM 3334 C C . HIS A 1 411 ? -2.914 7.767 39.432 1.00 36.09 411 HIS A C 1
ATOM 3336 O O . HIS A 1 411 ? -2.231 7.961 38.427 1.00 36.09 411 HIS A O 1
ATOM 3342 N N . GLY A 1 412 ? -2.475 6.985 40.424 1.00 33.31 412 GLY A N 1
ATOM 3343 C CA . GLY A 1 412 ? -1.206 6.246 40.355 1.00 33.31 412 GLY A CA 1
ATOM 3344 C C . GLY A 1 412 ? 0.058 7.114 40.423 1.00 33.31 412 GLY A C 1
ATOM 3345 O O . GLY A 1 412 ? 1.162 6.579 40.348 1.00 33.31 412 GLY A O 1
ATOM 3346 N N . GLN A 1 413 ? -0.072 8.432 40.601 1.00 34.88 413 GLN A N 1
ATOM 3347 C CA . GLN A 1 413 ? 1.052 9.331 40.845 1.00 34.88 413 GLN A CA 1
ATOM 3348 C C . GLN A 1 413 ? 1.183 9.620 42.338 1.00 34.88 413 GLN A C 1
ATOM 3350 O O . GLN A 1 413 ? 0.190 9.896 43.016 1.00 34.88 413 GLN A O 1
ATOM 3355 N N . LYS A 1 414 ? 2.422 9.580 42.842 1.00 40.47 414 LYS A N 1
ATOM 3356 C CA . LYS A 1 414 ? 2.757 10.066 44.183 1.00 40.47 414 LYS A CA 1
ATOM 3357 C C . LYS A 1 414 ? 2.468 11.565 44.206 1.00 40.47 414 LYS A C 1
ATOM 3359 O O . LYS A 1 414 ? 3.187 12.342 43.581 1.00 40.47 414 LYS A O 1
ATOM 3364 N N . LEU A 1 415 ? 1.426 11.971 44.921 1.00 41.94 415 LEU A N 1
ATOM 3365 C CA . LEU A 1 415 ? 1.238 13.366 45.277 1.00 41.94 415 LEU A CA 1
ATOM 3366 C C . LEU A 1 415 ? 2.212 13.665 46.413 1.00 41.94 415 LEU A C 1
ATOM 3368 O O . LEU A 1 415 ? 1.930 13.417 47.587 1.00 41.94 415 LEU A O 1
ATOM 3372 N N . GLU A 1 416 ? 3.384 14.192 46.068 1.00 40.91 416 GLU A N 1
ATOM 3373 C CA . GLU A 1 416 ? 4.184 14.899 47.060 1.00 40.91 416 GLU A CA 1
ATOM 3374 C C . GLU A 1 416 ? 3.358 16.094 47.514 1.00 40.91 416 GLU A C 1
ATOM 3376 O O . GLU A 1 416 ? 3.016 16.951 46.703 1.00 40.91 416 GLU A O 1
ATOM 3381 N N . TRP A 1 417 ? 2.962 16.124 48.786 1.00 41.59 417 TRP A N 1
ATOM 3382 C CA . TRP A 1 417 ? 2.228 17.252 49.348 1.00 41.59 417 TRP A CA 1
ATOM 3383 C C . TRP A 1 417 ? 2.996 18.552 49.041 1.00 41.59 417 TRP A C 1
ATOM 3385 O O . TRP A 1 417 ? 4.045 18.780 49.653 1.00 41.59 417 TRP A O 1
ATOM 3395 N N . PRO A 1 418 ? 2.499 19.441 48.155 1.00 33.25 418 PRO A N 1
ATOM 3396 C CA . PRO A 1 418 ? 3.266 20.610 47.706 1.00 33.25 418 PRO A CA 1
ATOM 3397 C C . PRO A 1 418 ? 3.574 21.591 48.849 1.00 33.25 418 PRO A C 1
ATOM 3399 O O . PRO A 1 418 ? 4.456 22.441 48.756 1.00 33.25 418 PRO A O 1
ATOM 3402 N N . PHE A 1 419 ? 2.845 21.467 49.959 1.00 35.88 419 PHE A N 1
ATOM 3403 C CA . PHE A 1 419 ? 2.904 22.368 51.099 1.00 35.88 419 PHE A CA 1
ATOM 3404 C C . PHE A 1 419 ? 4.154 22.188 51.978 1.00 35.88 419 PHE A C 1
ATOM 3406 O O . PHE A 1 419 ? 4.643 23.163 52.551 1.00 35.88 419 PHE A O 1
ATOM 3413 N N . PHE A 1 420 ? 4.724 20.980 52.069 1.00 37.19 420 PHE A N 1
ATOM 3414 C CA . PHE A 1 420 ? 5.905 20.749 52.916 1.00 37.19 420 PHE A CA 1
ATOM 3415 C C . PHE A 1 420 ? 7.185 21.350 52.330 1.00 37.19 420 PHE A C 1
ATOM 3417 O O . PHE A 1 420 ? 8.064 21.764 53.088 1.00 37.19 420 PHE A O 1
ATOM 3424 N N . SER A 1 421 ? 7.262 21.490 51.007 1.00 37.25 421 SER A N 1
ATOM 3425 C CA . SER A 1 421 ? 8.352 22.207 50.342 1.00 37.25 421 SER A CA 1
ATOM 3426 C C . SER A 1 421 ? 8.334 23.701 50.687 1.00 37.25 421 SER A C 1
ATOM 3428 O O . SER A 1 421 ? 9.383 24.266 50.967 1.00 37.25 421 SER A O 1
ATOM 3430 N N . MET A 1 422 ? 7.148 24.319 50.775 1.00 35.44 422 MET A N 1
ATOM 3431 C CA . MET A 1 422 ? 6.985 25.733 51.154 1.00 35.44 422 MET A CA 1
ATOM 3432 C C . MET A 1 422 ? 7.202 25.989 52.652 1.00 35.44 422 MET A C 1
ATOM 3434 O O . MET A 1 422 ? 7.868 26.951 53.025 1.00 35.44 422 MET A O 1
ATOM 3438 N N . LEU A 1 423 ? 6.685 25.125 53.536 1.00 38.12 423 LEU A N 1
ATOM 3439 C CA . LEU A 1 423 ? 6.920 25.258 54.980 1.00 38.12 423 LEU A CA 1
ATOM 3440 C C . LEU A 1 423 ? 8.406 25.125 55.335 1.00 38.12 423 LEU A C 1
ATOM 3442 O O . LEU A 1 423 ? 8.849 25.745 56.298 1.00 38.12 423 LEU A O 1
ATOM 3446 N N . ARG A 1 424 ? 9.197 24.357 54.574 1.00 40.47 424 ARG A N 1
ATOM 3447 C CA . ARG A 1 424 ? 10.657 24.286 54.767 1.00 40.47 424 ARG A CA 1
ATOM 3448 C C . ARG A 1 424 ? 11.351 25.637 54.587 1.00 40.47 424 ARG A C 1
ATOM 3450 O O . ARG A 1 424 ? 12.400 25.824 55.187 1.00 40.47 424 ARG A O 1
ATOM 3457 N N . TRP A 1 425 ? 10.778 26.550 53.804 1.00 38.75 425 TRP A N 1
ATOM 3458 C CA . TRP A 1 425 ? 11.394 27.837 53.464 1.00 38.75 425 TRP A CA 1
ATOM 3459 C C . TRP A 1 425 ? 11.008 28.962 54.433 1.00 38.75 425 TRP A C 1
ATOM 3461 O O . TRP A 1 425 ? 11.619 30.021 54.415 1.00 38.75 425 TRP A O 1
ATOM 3471 N N . ILE A 1 426 ? 10.030 28.737 55.318 1.00 44.25 426 ILE A N 1
ATOM 3472 C CA . ILE A 1 426 ? 9.695 29.690 56.383 1.00 44.25 426 ILE A CA 1
ATOM 3473 C C . ILE A 1 426 ? 10.719 29.533 57.524 1.00 44.25 426 ILE A C 1
ATOM 3475 O O . ILE A 1 426 ? 10.846 28.423 58.057 1.00 44.25 426 ILE A O 1
ATOM 3479 N N . PRO A 1 427 ? 11.407 30.608 57.954 1.00 46.22 427 PRO A N 1
ATOM 3480 C CA . PRO A 1 427 ? 12.339 30.557 59.079 1.00 46.22 427 PRO A CA 1
ATOM 3481 C C . PRO A 1 427 ? 11.696 29.985 60.356 1.00 46.22 427 PRO A C 1
ATOM 3483 O O . PRO A 1 427 ? 10.554 30.314 60.694 1.00 46.22 427 PRO A O 1
ATOM 3486 N N . GLU A 1 428 ? 12.425 29.142 61.096 1.00 49.75 428 GLU A N 1
ATOM 3487 C CA . GLU A 1 428 ? 11.935 28.473 62.323 1.00 49.75 428 GLU A CA 1
ATOM 3488 C C . GLU A 1 428 ? 11.463 29.456 63.410 1.00 49.75 428 GLU A C 1
ATOM 3490 O O . GLU A 1 428 ? 10.532 29.196 64.177 1.00 49.75 428 GLU A O 1
ATOM 3495 N N . GLU A 1 429 ? 12.041 30.650 63.426 1.00 46.69 429 GLU A N 1
ATOM 3496 C CA . GLU A 1 429 ? 11.669 31.753 64.315 1.00 46.69 429 GLU A CA 1
ATOM 3497 C C . GLU A 1 429 ? 10.247 32.274 64.037 1.00 46.69 429 GLU A C 1
ATOM 3499 O O . GLU A 1 429 ? 9.516 32.651 64.954 1.00 46.69 429 GLU A O 1
ATOM 3504 N N . ILE A 1 430 ? 9.804 32.231 62.777 1.00 45.22 430 ILE A N 1
ATOM 3505 C CA . ILE A 1 430 ? 8.442 32.613 62.383 1.00 45.22 430 ILE A CA 1
ATOM 3506 C C . ILE A 1 430 ? 7.460 31.481 62.711 1.00 45.22 430 ILE A C 1
ATOM 3508 O O . ILE A 1 430 ? 6.371 31.737 63.235 1.00 45.22 430 ILE A O 1
ATOM 3512 N N . LYS A 1 431 ? 7.853 30.222 62.478 1.00 45.16 431 LYS A N 1
ATOM 3513 C CA . LYS A 1 431 ? 7.031 29.039 62.796 1.00 45.16 431 LYS A CA 1
ATOM 3514 C C . LYS A 1 431 ? 6.732 28.923 64.287 1.00 45.16 431 LYS A C 1
ATOM 3516 O O . LYS A 1 431 ? 5.594 28.656 64.669 1.00 45.16 431 LYS A O 1
ATOM 3521 N N . SER A 1 432 ? 7.739 29.164 65.122 1.00 45.81 432 SER A N 1
ATOM 3522 C CA . SER A 1 432 ? 7.616 29.105 66.581 1.00 45.81 432 SER A CA 1
ATOM 3523 C C . SER A 1 432 ? 6.746 30.230 67.154 1.00 45.81 432 SER A C 1
ATOM 3525 O O . SER A 1 432 ? 6.034 30.012 68.134 1.00 45.81 432 SER A O 1
ATOM 3527 N N . LYS A 1 433 ? 6.732 31.413 66.524 1.00 41.97 433 LYS A N 1
ATOM 3528 C CA . LYS A 1 433 ? 5.964 32.579 66.993 1.00 41.97 433 LYS A CA 1
ATOM 3529 C C . LYS A 1 433 ? 4.479 32.543 66.619 1.00 41.97 433 LYS A C 1
ATOM 3531 O O . LYS A 1 433 ? 3.647 33.007 67.396 1.00 41.97 433 LYS A O 1
ATOM 3536 N N . TYR A 1 434 ? 4.130 31.990 65.458 1.00 45.12 434 TYR A N 1
ATOM 3537 C CA . TYR A 1 434 ? 2.762 32.012 64.919 1.00 45.12 434 TYR A CA 1
ATOM 3538 C C . TYR A 1 434 ? 2.153 30.614 64.784 1.00 45.12 434 TYR A C 1
ATOM 3540 O O . TYR A 1 434 ? 1.379 30.396 63.861 1.00 45.12 434 TYR A O 1
ATOM 3548 N N . GLY A 1 435 ? 2.495 29.683 65.688 1.00 35.38 435 GLY A N 1
ATOM 3549 C CA . GLY A 1 435 ? 2.304 28.218 65.623 1.00 35.38 435 GLY A CA 1
ATOM 3550 C C . GLY A 1 435 ? 0.933 27.620 65.240 1.00 35.38 435 GLY A C 1
ATOM 3551 O O . GLY A 1 435 ? 0.748 26.412 65.356 1.00 35.38 435 GLY A O 1
ATOM 3552 N N . LYS A 1 436 ? -0.035 28.409 64.768 1.00 38.06 436 LYS A N 1
ATOM 3553 C CA . LYS A 1 436 ? -1.218 27.974 64.021 1.00 38.06 436 LYS A CA 1
ATOM 3554 C C . LYS A 1 436 ? -1.402 28.844 62.771 1.00 38.06 436 LYS A C 1
ATOM 3556 O O . LYS A 1 436 ? -1.979 29.923 62.845 1.00 38.06 436 LYS A O 1
ATOM 3561 N N . ILE A 1 437 ? -0.975 28.344 61.611 1.00 36.56 437 ILE A N 1
ATOM 3562 C CA . ILE A 1 437 ? -1.337 28.925 60.310 1.00 36.56 437 ILE A CA 1
ATOM 3563 C C . ILE A 1 437 ? -2.739 28.415 59.954 1.00 36.56 437 ILE A C 1
ATOM 3565 O O . ILE A 1 437 ? -2.949 27.210 59.813 1.00 36.56 437 ILE A O 1
ATOM 3569 N N . LYS A 1 438 ? -3.722 29.315 59.855 1.00 32.31 438 LYS A N 1
ATOM 3570 C CA . LYS A 1 438 ? -5.104 28.964 59.501 1.00 32.31 438 LYS A CA 1
ATOM 3571 C C . LYS A 1 438 ? -5.228 28.884 57.977 1.00 32.31 438 LYS A C 1
ATOM 3573 O O . LYS A 1 438 ? -4.917 29.848 57.291 1.00 32.31 438 LYS A O 1
ATOM 3578 N N . MET A 1 439 ? -5.685 27.750 57.447 1.00 32.59 439 MET A N 1
ATOM 3579 C CA . MET A 1 439 ? -5.883 27.558 56.004 1.00 32.59 439 MET A CA 1
ATOM 3580 C C . MET A 1 439 ? -7.358 27.361 55.672 1.00 32.59 439 MET A C 1
ATOM 3582 O O . MET A 1 439 ? -8.066 26.654 56.391 1.00 32.59 439 MET A O 1
ATOM 3586 N N . THR A 1 440 ? -7.801 27.959 54.566 1.00 30.08 440 THR A N 1
ATOM 3587 C CA . THR A 1 440 ? -9.138 27.729 54.008 1.00 30.08 440 THR A CA 1
ATOM 3588 C C . THR A 1 440 ? -8.982 26.971 52.697 1.00 30.08 440 THR A C 1
ATOM 3590 O O . THR A 1 440 ? -8.255 27.404 51.809 1.00 30.08 440 THR A O 1
ATOM 3593 N N . MET A 1 441 ? -9.631 25.813 52.604 1.00 29.86 441 MET A N 1
ATOM 3594 C CA . MET A 1 441 ? -9.610 24.946 51.427 1.00 29.86 441 MET A CA 1
ATOM 3595 C C . MET A 1 441 ? -10.800 25.313 50.536 1.00 29.86 441 MET A C 1
ATOM 3597 O O . MET A 1 441 ? -11.918 25.417 51.043 1.00 29.86 441 MET A O 1
ATOM 3601 N N . VAL A 1 442 ? -10.575 25.525 49.238 1.00 27.56 442 VAL A N 1
ATOM 3602 C CA . VAL A 1 442 ? -11.644 25.809 48.267 1.00 27.56 442 VAL A CA 1
ATOM 3603 C C . VAL A 1 442 ? -11.692 24.654 47.271 1.00 27.56 442 VAL A C 1
ATOM 3605 O O . VAL A 1 442 ? -10.670 24.314 46.684 1.00 27.56 442 VAL A O 1
ATOM 3608 N N . PHE A 1 443 ? -12.862 24.030 47.114 1.00 28.88 443 PHE A N 1
ATOM 3609 C CA . PHE A 1 443 ? -13.064 22.914 46.187 1.00 28.88 443 PHE A CA 1
ATOM 3610 C C . PHE A 1 443 ? -13.499 23.424 44.807 1.00 28.88 443 PHE A C 1
ATOM 3612 O O . PHE A 1 443 ? -14.437 24.215 44.711 1.00 28.88 443 PHE A O 1
ATOM 3619 N N . GLY A 1 444 ? -12.829 22.940 43.762 1.00 29.75 444 GLY A N 1
ATOM 3620 C CA . GLY A 1 444 ? -13.202 23.053 42.349 1.00 29.75 444 GLY A CA 1
ATOM 3621 C C . GLY A 1 444 ? -12.652 21.851 41.567 1.00 29.75 444 GLY A C 1
ATOM 3622 O O . GLY A 1 444 ? -12.043 20.970 42.174 1.00 29.75 444 GLY A O 1
ATOM 3623 N N . ASP A 1 445 ? -12.822 21.833 40.239 1.00 27.56 445 ASP A N 1
ATOM 3624 C CA . ASP A 1 445 ? -12.456 20.716 39.333 1.00 27.56 445 ASP A CA 1
ATOM 3625 C C . ASP A 1 445 ? -10.957 20.326 39.346 1.00 27.56 445 ASP A C 1
ATOM 3627 O O . ASP A 1 445 ? -10.554 19.328 38.753 1.00 27.56 445 ASP A O 1
ATOM 3631 N N . PHE A 1 446 ? -10.124 21.087 40.060 1.00 31.81 446 PHE A N 1
ATOM 3632 C CA . PHE A 1 446 ? -8.745 20.758 40.409 1.00 31.81 446 PHE A CA 1
ATOM 3633 C C . PHE A 1 446 ? -8.458 21.155 41.867 1.00 31.81 446 PHE A C 1
ATOM 3635 O O . PHE A 1 446 ? -8.970 22.157 42.374 1.00 31.81 446 PHE A O 1
ATOM 3642 N N . LEU A 1 447 ? -7.596 20.385 42.541 1.00 32.16 447 LEU A N 1
ATOM 3643 C CA . LEU A 1 447 ? -7.182 20.631 43.924 1.00 32.16 447 LEU A CA 1
ATOM 3644 C C . LEU A 1 447 ? -6.167 21.795 43.980 1.00 32.16 447 LEU A C 1
ATOM 3646 O O . LEU A 1 447 ? -4.981 21.596 43.717 1.00 32.16 447 LEU A O 1
ATOM 3650 N N . TYR A 1 448 ? -6.607 23.006 44.335 1.00 34.47 448 TYR A N 1
ATOM 3651 C CA . TYR A 1 448 ? -5.719 24.159 44.555 1.00 34.47 448 TYR A CA 1
ATOM 3652 C C . TYR A 1 448 ? -5.743 24.619 46.019 1.00 34.47 448 TYR A C 1
ATOM 3654 O O . TYR A 1 448 ? -6.801 24.763 46.630 1.00 34.47 448 TYR A O 1
ATOM 3662 N N . PHE A 1 449 ? -4.563 24.884 46.586 1.00 34.59 449 PHE A N 1
ATOM 3663 C CA . PHE A 1 449 ? -4.408 25.378 47.957 1.00 34.59 449 PHE A CA 1
ATOM 3664 C C . PHE A 1 449 ? -4.143 26.889 47.952 1.00 34.59 449 PHE A C 1
ATOM 3666 O O . PHE A 1 449 ? -3.150 27.330 47.380 1.00 34.59 449 PHE A O 1
ATOM 3673 N N . ASN A 1 450 ? -4.997 27.676 48.616 1.00 33.66 450 ASN A N 1
ATOM 3674 C CA . ASN A 1 450 ? -4.785 29.112 48.829 1.00 33.66 450 ASN A CA 1
ATOM 3675 C C . ASN A 1 450 ? -4.561 29.393 50.329 1.00 33.66 450 ASN A C 1
ATOM 3677 O O . ASN A 1 450 ? -5.525 29.402 51.104 1.00 33.66 450 ASN A O 1
ATOM 3681 N N . PRO A 1 451 ? -3.312 29.571 50.793 1.00 38.81 451 PRO A N 1
ATOM 3682 C CA . PRO A 1 451 ? -3.066 29.948 52.175 1.00 38.81 451 PRO A CA 1
ATOM 3683 C C . PRO A 1 451 ? -3.455 31.419 52.388 1.00 38.81 451 PRO A C 1
ATOM 3685 O O . PRO A 1 451 ? -2.767 32.336 51.949 1.00 38.81 451 PRO A O 1
ATOM 3688 N N . ILE A 1 452 ? -4.553 31.662 53.107 1.00 39.66 452 ILE A N 1
ATOM 3689 C CA . ILE A 1 452 ? -4.883 33.005 53.598 1.00 39.66 452 ILE A CA 1
ATOM 3690 C C . ILE A 1 452 ? -3.990 33.280 54.811 1.00 39.66 452 ILE A C 1
ATOM 3692 O O . ILE A 1 452 ? -4.294 32.868 55.929 1.00 39.66 452 ILE A O 1
ATOM 3696 N N . PHE A 1 453 ? -2.863 33.953 54.593 1.00 45.12 453 PHE A N 1
ATOM 3697 C CA . PHE A 1 453 ? -1.981 34.371 55.680 1.00 45.12 453 PHE A CA 1
ATOM 3698 C C . PHE A 1 453 ? -2.593 35.557 56.441 1.00 45.12 453 PHE A C 1
ATOM 3700 O O . PHE A 1 453 ? -3.027 36.540 55.839 1.00 45.12 453 PHE A O 1
ATOM 3707 N N . GLU A 1 454 ? -2.621 35.491 57.774 1.00 43.56 454 GLU A N 1
ATOM 3708 C CA . GLU A 1 454 ? -3.107 36.608 58.591 1.00 43.56 454 GLU A CA 1
ATOM 3709 C C . GLU A 1 454 ? -2.183 37.835 58.447 1.00 43.56 454 GLU A C 1
ATOM 3711 O O . GLU A 1 454 ? -0.961 37.703 58.342 1.00 43.56 454 GLU A O 1
ATOM 3716 N N . ALA A 1 455 ? -2.754 39.047 58.474 1.00 46.53 455 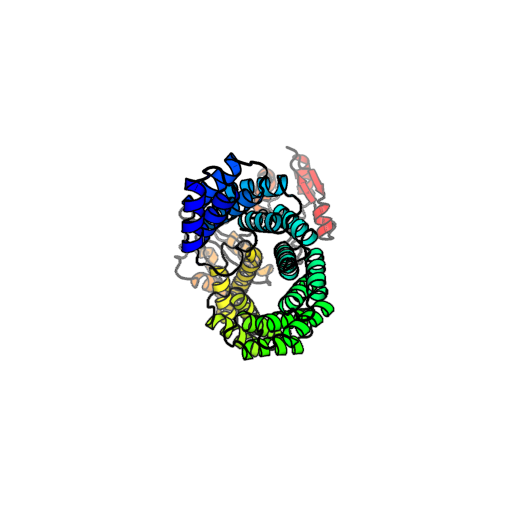ALA A N 1
ATOM 3717 C CA . ALA A 1 455 ? -2.024 40.307 58.263 1.00 46.53 455 ALA A CA 1
ATOM 3718 C C . ALA A 1 455 ? -0.725 40.470 59.096 1.00 46.53 455 ALA A C 1
ATOM 3720 O O . ALA A 1 455 ? 0.253 40.993 58.554 1.00 46.53 455 ALA A O 1
ATOM 3721 N N . PRO A 1 456 ? -0.641 39.997 60.359 1.00 48.97 456 PRO A N 1
ATOM 3722 C CA . PRO A 1 456 ? 0.599 40.053 61.138 1.00 48.97 456 PRO A CA 1
ATOM 3723 C C . PRO A 1 456 ? 1.723 39.165 60.582 1.00 48.97 456 PRO A C 1
ATOM 3725 O O . PRO A 1 456 ? 2.889 39.548 60.641 1.00 48.97 456 PRO A O 1
ATOM 3728 N N . LEU A 1 457 ? 1.385 37.999 60.021 1.00 50.53 457 LEU A N 1
ATOM 3729 C CA . LEU A 1 457 ? 2.347 37.075 59.416 1.00 50.53 457 LEU A CA 1
ATOM 3730 C C . LEU A 1 457 ? 2.863 37.626 58.080 1.00 50.53 457 LEU A C 1
ATOM 3732 O O . LEU A 1 457 ? 4.064 37.612 57.829 1.00 50.53 457 LEU A O 1
ATOM 3736 N N . VAL A 1 458 ? 1.972 38.207 57.272 1.00 51.78 458 VAL A N 1
ATOM 3737 C CA . VAL A 1 458 ? 2.331 38.896 56.019 1.00 51.78 458 VAL A CA 1
ATOM 3738 C C . VAL A 1 458 ? 3.268 40.079 56.279 1.00 51.78 458 VAL A C 1
ATOM 3740 O O . VAL A 1 458 ? 4.242 40.267 55.552 1.00 51.78 458 VAL A O 1
ATOM 3743 N N . ALA A 1 459 ? 3.007 40.866 57.328 1.00 53.41 459 ALA A N 1
ATOM 3744 C CA . ALA A 1 459 ? 3.877 41.971 57.727 1.00 53.41 459 ALA A CA 1
ATOM 3745 C C . ALA A 1 459 ? 5.259 41.483 58.200 1.00 53.41 459 ALA A C 1
ATOM 3747 O O . ALA A 1 459 ? 6.273 42.089 57.857 1.00 53.41 459 ALA A O 1
ATOM 3748 N N . SER A 1 460 ? 5.301 40.365 58.934 1.00 54.38 460 SER A N 1
ATOM 3749 C CA . SER A 1 460 ? 6.549 39.754 59.400 1.00 54.38 460 SER A CA 1
ATOM 3750 C C . SER A 1 460 ? 7.391 39.216 58.243 1.00 54.38 460 SER A C 1
ATOM 3752 O O . SER A 1 460 ? 8.598 39.434 58.230 1.00 54.38 460 SER A O 1
ATOM 3754 N N . LEU A 1 461 ? 6.776 38.560 57.255 1.00 51.50 461 LEU A N 1
ATOM 3755 C CA . LEU A 1 461 ? 7.477 38.048 56.072 1.00 51.50 461 LEU A CA 1
ATOM 3756 C C . LEU A 1 461 ? 8.057 39.192 55.226 1.00 51.50 461 LEU A C 1
ATOM 3758 O O . LEU A 1 461 ? 9.225 39.145 54.854 1.00 51.50 461 LEU A O 1
ATOM 3762 N N . LYS A 1 462 ? 7.307 40.285 55.032 1.00 54.78 462 LYS A N 1
ATOM 3763 C CA . LYS A 1 462 ? 7.816 41.486 54.344 1.00 54.78 462 LYS A CA 1
ATOM 3764 C C . LYS A 1 462 ? 9.001 42.143 55.058 1.00 54.78 462 LYS A C 1
ATOM 3766 O O . LYS A 1 462 ? 9.905 42.641 54.396 1.00 54.78 462 LYS A O 1
ATOM 3771 N N . GLN A 1 463 ? 9.024 42.143 56.394 1.00 54.97 463 GLN A N 1
ATOM 3772 C CA . GLN A 1 463 ? 10.173 42.646 57.163 1.00 54.97 463 GLN A CA 1
ATOM 3773 C C . GLN A 1 463 ? 11.439 41.795 56.996 1.00 54.97 463 GLN A C 1
ATOM 3775 O O . GLN A 1 463 ? 12.529 42.313 57.219 1.00 54.97 463 GLN A O 1
ATOM 3780 N N . HIS A 1 464 ? 11.301 40.531 56.587 1.00 54.75 464 HIS A N 1
ATOM 3781 C CA . HIS A 1 464 ? 12.413 39.605 56.350 1.00 54.75 464 HIS A CA 1
ATOM 3782 C C . HIS A 1 464 ? 12.772 39.482 54.859 1.00 54.75 464 HIS A C 1
ATOM 3784 O O . HIS A 1 464 ? 13.394 38.508 54.468 1.00 54.75 464 HIS A O 1
ATOM 3790 N N . GLY A 1 465 ? 12.388 40.460 54.028 1.00 46.12 465 GLY A N 1
ATOM 3791 C CA . GLY A 1 465 ? 12.823 40.548 52.627 1.00 46.12 465 GLY A CA 1
ATOM 3792 C C . GLY A 1 465 ? 11.913 39.864 51.603 1.00 46.12 465 GLY A C 1
ATOM 3793 O O . GLY A 1 465 ? 12.128 40.033 50.407 1.00 46.12 465 GLY A O 1
ATOM 3794 N N . TYR A 1 466 ? 10.857 39.171 52.035 1.00 46.78 466 TYR A N 1
ATOM 3795 C CA . TYR A 1 466 ? 9.940 38.483 51.124 1.00 46.78 466 TYR A CA 1
ATOM 3796 C C . TYR A 1 466 ? 8.953 39.456 50.459 1.00 46.78 466 TYR A C 1
ATOM 3798 O O . TYR A 1 466 ? 8.217 40.183 51.139 1.00 46.78 466 TYR A O 1
ATOM 3806 N N . ILE A 1 467 ? 8.870 39.430 49.127 1.00 47.75 467 ILE A N 1
ATOM 3807 C CA . ILE A 1 467 ? 7.914 40.237 48.353 1.00 47.75 467 ILE A CA 1
ATOM 3808 C C . ILE A 1 467 ? 6.687 39.391 48.025 1.00 47.75 467 ILE A C 1
ATOM 3810 O O . ILE A 1 467 ? 6.798 38.248 47.599 1.00 47.75 467 ILE A O 1
ATOM 3814 N N . LEU A 1 468 ? 5.499 39.962 48.231 1.00 48.78 468 LEU A N 1
ATOM 3815 C CA . LEU A 1 468 ? 4.240 39.337 47.840 1.00 48.78 468 LEU A CA 1
ATOM 3816 C C . LEU A 1 468 ? 3.942 39.701 46.377 1.00 48.78 468 LEU A C 1
ATOM 3818 O O . LEU A 1 468 ? 3.571 40.845 46.106 1.00 48.78 468 LEU A O 1
ATOM 3822 N N . GLU A 1 469 ? 4.091 38.751 45.458 1.00 44.03 469 GLU A N 1
ATOM 3823 C CA . GLU A 1 469 ? 3.789 38.933 44.036 1.00 44.03 469 GLU A CA 1
ATOM 3824 C C . GLU A 1 469 ? 2.461 38.283 43.644 1.00 44.03 469 GLU A C 1
ATOM 3826 O O . GLU A 1 469 ? 2.034 37.274 44.210 1.00 44.03 469 GLU A O 1
ATOM 3831 N N . ARG A 1 470 ? 1.783 38.896 42.671 1.00 44.72 470 ARG A N 1
ATOM 3832 C CA . ARG A 1 470 ? 0.490 38.448 42.146 1.00 44.72 470 ARG A CA 1
ATOM 3833 C C . ARG A 1 470 ? 0.707 37.420 41.034 1.00 44.72 470 ARG A C 1
ATOM 3835 O O . ARG A 1 470 ? 1.451 37.689 40.097 1.00 44.72 470 ARG A O 1
ATOM 3842 N N . ASN A 1 471 ? 0.026 36.274 41.104 1.00 47.56 471 ASN A N 1
ATOM 3843 C CA . ASN A 1 471 ? 0.102 35.247 40.059 1.00 47.56 471 ASN A CA 1
ATOM 3844 C C . ASN A 1 471 ? -0.965 35.465 38.979 1.00 47.56 471 ASN A C 1
ATOM 3846 O O . ASN A 1 471 ? -2.013 34.816 38.991 1.00 47.56 471 ASN A O 1
ATOM 3850 N N . ASP A 1 472 ? -0.709 36.371 38.039 1.00 45.69 472 ASP A N 1
ATOM 3851 C CA . ASP A 1 472 ? -1.689 36.706 36.998 1.00 45.69 472 ASP A CA 1
ATOM 3852 C C . ASP A 1 472 ? -2.007 35.521 36.057 1.00 45.69 472 ASP A C 1
ATOM 3854 O O . ASP A 1 472 ? -3.125 35.421 35.548 1.00 45.69 472 ASP A O 1
ATOM 3858 N N . GLU A 1 473 ? -1.079 34.573 35.879 1.00 43.41 473 GLU A N 1
ATOM 3859 C CA . GLU A 1 473 ? -1.287 33.384 35.040 1.00 43.41 473 GLU A CA 1
ATOM 3860 C C . GLU A 1 473 ? -2.253 32.377 35.690 1.00 43.41 473 GLU A C 1
ATOM 3862 O O . GLU A 1 473 ? -3.140 31.837 35.021 1.00 43.41 473 GLU A O 1
ATOM 3867 N N . LEU A 1 474 ? -2.144 32.154 37.007 1.00 41.94 474 LEU A N 1
ATOM 3868 C CA . LEU A 1 474 ? -3.106 31.322 37.738 1.00 41.94 474 LEU A CA 1
ATOM 3869 C C . LEU A 1 474 ? -4.481 31.988 37.828 1.00 41.94 474 LEU A C 1
ATOM 3871 O O . LEU A 1 474 ? -5.491 31.295 37.696 1.00 41.94 474 LEU A O 1
ATOM 3875 N N . ILE A 1 475 ? -4.534 33.311 38.015 1.00 47.19 475 ILE A N 1
ATOM 3876 C CA . ILE A 1 475 ? -5.794 34.071 38.057 1.00 47.19 475 ILE A CA 1
ATOM 3877 C C . ILE A 1 475 ? -6.546 33.911 36.729 1.00 47.19 475 ILE A C 1
ATOM 3879 O O . ILE A 1 475 ? -7.737 33.608 36.739 1.00 47.19 475 ILE A O 1
ATOM 3883 N N . GLN A 1 476 ? -5.855 34.009 35.587 1.00 43.81 476 GLN A N 1
ATOM 3884 C CA . GLN A 1 476 ? -6.473 33.808 34.269 1.00 43.81 476 GLN A CA 1
ATOM 3885 C C . GLN A 1 476 ? -6.994 32.384 34.039 1.00 43.81 476 GLN A C 1
ATOM 3887 O O . GLN A 1 476 ? -8.007 32.208 33.365 1.00 43.81 476 GLN A O 1
ATOM 3892 N N . ARG A 1 477 ? -6.326 31.361 34.584 1.00 39.03 477 ARG A N 1
ATOM 3893 C CA . ARG A 1 477 ? -6.737 29.954 34.414 1.00 39.03 477 ARG A CA 1
ATOM 3894 C C . ARG A 1 477 ? -7.871 29.529 35.346 1.00 39.03 477 ARG A C 1
ATOM 3896 O O . ARG A 1 477 ? -8.551 28.553 35.051 1.00 39.03 477 ARG A O 1
ATOM 3903 N N . THR A 1 478 ? -8.058 30.230 36.463 1.00 40.59 478 THR A N 1
ATOM 3904 C CA . THR A 1 478 ? -8.983 29.827 37.539 1.00 40.59 478 THR A CA 1
ATOM 3905 C C . THR A 1 478 ? -10.119 30.821 37.793 1.00 40.59 478 THR A C 1
ATOM 3907 O O . THR A 1 478 ? -11.057 30.483 38.510 1.00 40.59 478 THR A O 1
ATOM 3910 N N . ASN A 1 479 ? -10.070 32.025 37.206 1.00 37.97 479 ASN A N 1
ATOM 3911 C CA . ASN A 1 479 ? -11.051 33.108 37.379 1.00 37.97 479 ASN A CA 1
ATOM 3912 C C . ASN A 1 479 ? -11.268 33.576 38.837 1.00 37.97 479 ASN A C 1
ATOM 3914 O O . ASN A 1 479 ? -12.292 34.184 39.146 1.00 37.97 479 ASN A O 1
ATOM 3918 N N . ALA A 1 480 ? -10.317 33.322 39.741 1.00 37.78 480 ALA A N 1
ATOM 3919 C CA . ALA A 1 480 ? -10.373 33.786 41.128 1.00 37.78 480 ALA A CA 1
ATOM 3920 C C . ALA A 1 480 ? -9.315 34.873 41.398 1.00 37.78 480 ALA A C 1
ATOM 3922 O O . ALA A 1 480 ? -8.129 34.674 41.155 1.00 37.78 480 ALA A O 1
ATOM 3923 N N . ASP A 1 481 ? -9.748 36.018 41.938 1.00 37.06 481 ASP A N 1
ATOM 3924 C CA . ASP A 1 481 ? -8.975 37.277 41.982 1.00 37.06 481 ASP A CA 1
ATOM 3925 C C . ASP A 1 481 ? -7.816 37.330 43.000 1.00 37.06 481 ASP A C 1
ATOM 3927 O O . ASP A 1 481 ? -7.073 38.310 43.042 1.00 37.06 481 ASP A O 1
ATOM 3931 N N . ASN A 1 482 ? -7.628 36.290 43.818 1.00 42.78 482 ASN A N 1
ATOM 3932 C CA . ASN A 1 482 ? -6.772 36.336 45.009 1.00 42.78 482 ASN A CA 1
ATOM 3933 C C . ASN A 1 482 ? -5.684 35.248 45.020 1.00 42.78 482 ASN A C 1
ATOM 3935 O O . ASN A 1 482 ? -5.619 34.458 45.965 1.00 42.78 482 ASN A O 1
ATOM 3939 N N . PHE A 1 483 ? -4.819 35.212 44.002 1.00 45.81 483 PHE A N 1
ATOM 3940 C CA . PHE A 1 483 ? -3.616 34.368 44.018 1.00 45.81 483 PHE A CA 1
ATOM 3941 C C . PHE A 1 483 ? -2.343 35.201 44.137 1.00 45.81 483 PHE A C 1
ATOM 3943 O O . PHE A 1 483 ? -2.000 35.984 43.249 1.00 45.81 483 PHE A O 1
ATOM 3950 N N . PHE A 1 484 ? -1.628 34.981 45.239 1.00 41.41 484 PHE A N 1
ATOM 3951 C CA . PHE A 1 484 ? -0.346 35.608 45.533 1.00 41.41 484 PHE A CA 1
ATOM 3952 C C . PHE A 1 484 ? 0.648 34.558 46.035 1.00 41.41 484 PHE A C 1
ATOM 3954 O O . PHE A 1 484 ? 0.252 33.609 46.713 1.00 41.41 484 PHE A O 1
ATOM 3961 N N . TYR A 1 485 ? 1.931 34.741 45.738 1.00 46.34 485 TYR A N 1
ATOM 3962 C CA . TYR A 1 485 ? 3.028 33.960 46.314 1.00 46.34 485 TYR A CA 1
ATOM 3963 C C . TYR A 1 485 ? 4.106 34.896 46.870 1.00 46.34 485 TYR A C 1
ATOM 3965 O O . TYR A 1 485 ? 4.223 36.047 46.451 1.00 46.34 485 TYR A O 1
ATOM 3973 N N . PHE A 1 486 ? 4.864 34.418 47.857 1.00 43.25 486 PHE A N 1
ATOM 3974 C CA . PHE A 1 486 ? 6.014 35.144 48.389 1.00 43.25 486 PHE A CA 1
ATOM 3975 C C . PHE A 1 486 ? 7.278 34.720 47.641 1.00 43.25 486 PHE A C 1
ATOM 3977 O O . PHE A 1 486 ? 7.547 33.525 47.532 1.00 43.25 486 PHE A O 1
ATOM 3984 N N . VAL A 1 487 ? 8.034 35.694 47.144 1.00 38.56 487 VAL A N 1
ATOM 3985 C CA . VAL A 1 487 ? 9.330 35.499 46.487 1.00 38.56 487 VAL A CA 1
ATOM 3986 C C . VAL A 1 487 ? 10.418 35.993 47.438 1.00 38.56 487 VAL A C 1
ATOM 3988 O O . VAL A 1 487 ? 10.321 37.111 47.955 1.00 38.56 487 VAL A O 1
ATOM 3991 N N . ASP A 1 488 ? 11.404 35.140 47.712 1.00 39.50 488 ASP A N 1
ATOM 3992 C CA . ASP A 1 488 ? 12.636 35.538 48.400 1.00 39.50 488 ASP A CA 1
ATOM 3993 C C . ASP A 1 488 ? 13.499 36.344 47.420 1.00 39.50 488 ASP A C 1
ATOM 3995 O O . ASP A 1 488 ? 13.580 35.986 46.246 1.00 39.50 488 ASP A O 1
ATOM 3999 N N . CYS A 1 489 ? 14.072 37.462 47.857 1.00 40.19 489 CYS A N 1
ATOM 4000 C CA . CYS A 1 489 ? 14.791 38.377 46.960 1.00 40.19 489 CYS A CA 1
ATOM 4001 C C . CYS A 1 489 ? 16.286 38.061 46.802 1.00 40.19 489 CYS A C 1
ATOM 4003 O O . CYS A 1 489 ? 16.982 38.845 46.151 1.00 40.19 489 CYS A O 1
ATOM 4005 N N . GLU A 1 490 ? 16.773 36.953 47.366 1.00 34.62 490 GLU A N 1
ATOM 4006 C CA . GLU A 1 490 ? 18.127 36.426 47.123 1.00 34.62 490 GLU A CA 1
ATOM 4007 C C . GLU A 1 490 ? 18.159 35.263 46.125 1.00 34.62 490 GLU A C 1
ATOM 4009 O O . GLU A 1 490 ? 17.350 34.314 46.260 1.00 34.62 490 GLU A O 1
#

Nearest PDB structures (foldseek):
  9gaw-assembly1_P  TM=6.205E-01  e=1.477E-11  Homo sapiens
  6q6h-assembly1_J  TM=6.212E-01  e=2.011E-11  Homo sapiens
  5lfl-assembly6_F  TM=9.011E-01  e=9.046E-07  Solidesulfovibrio magneticus RS-1
  6q6h-assembly1_U  TM=4.177E-01  e=2.685E-09  Homo sapiens
  8pkp-assembly1_J  TM=3.813E-01  e=3.498E-09  Homo sapiens

pLDDT: mean 76.25, std 24.94, range [27.56, 98.62]

Foldseek 3Di:
DVPPPDDDQLVVLLVVLVVVCVVPVLPLVSLQSNLVSCVVVVVNVSSLVSLVSSCVNPVLALVSLQSNLVSCVVVVVLVSSLVSLVSSCVNPVLALSSLQSNLVSCVVVVVLVSSLVSLVSSLVSDPPDPNLVSLLVNLVSCVVVVNLVSSLVSLVVSCVVPVLPLSSLCSNLSSCVSVVVLVSNLVSLVSSCVSPVLDLPSLQSNLVSCVVVVVLVSSLVSLVSSCVSPVLPLSSLQSNLVSCVSVVVLVSSLVSLVSSCVSPVLPLSSLLVQLVSCVVVVNLVRSLVSLVSSLVSCPPPPVCVVSNVVSVLSNVVSVVVVVCVVCVVQWQFEFDQPDPVDRAGEGEGDDDDDPPVVVVLVVLLVVDQFPLSSLVPDDPSNSVSLVPHPDDDDPPRGDGRDPRSYWYDDSNDTPPPPVVVVVVPDDPVLCVVCVDQDFDFDDDPDGDGDRPGDPVSVVVCVVVQWDKDADVVVCVVPVDRDDIDTDHPD

Radius of gyration: 38.99 Å; Cα contacts (8 Å, |Δi|>4): 601; chains: 1; bounding box: 63×64×112 Å

Secondary structure (DSSP, 8-state):
-TT--SS--HHHHHHHHHHHHHH-TT-HHHHHHHHHHHHHTT-HHHHHHHHHHHHHH-TT-HHHHHHHHHHHHHTT-HHHHHHHHHHHHHH-TT-HHHHHHHHHHHHHTT-HHHHHHHHHHHHHH-SSS-HHHHHHHHHHHHHHTT-HHHHHHHHHHHHHH-TT-HHHHHHHHHHHHHTT-HHHHHHHHHHHHHH-TT-HHHHHHHHHHHHHTT-HHHHHHHHHHHHHH-TT-HHHHHHHHHHHHHTT-HHHHHHHHHHHHHH-TT-HHHHHHHHHHHHHTT-HHHHHHHHHHHHHHHTT-GGGHHHHHHHHHHHHHHHHHHHHHHTTT----------SS-----EE---S--HHHHHHHHHHHHH-SBHHHHHHHS-HHHHHHHHSSTTSPPPPTTSB--GGG--EEETTEEE--HHHHHHTTS-HHHHHHS-----EEE-SSS-EEE----HHHHHHHHHTT-EEEE-HHHHHHH--S--EEEE---